Protein AF-A0A6A4XRD6-F1 (afdb_monomer_lite)

pLDDT: mean 90.05, std 11.55, range [41.75, 98.69]

Foldseek 3Di:
DKDWDQDANFIAIEAEDAFDADAPVLVRLLVSQVCQQPPDWDADDPPPPPDDPDDDNVPRTDGQVNGQKYKYWYQSRWFFDADPVRHLVNLVVCLVVQVVVVRCVRTSVNVCVVVVSHDPQKDFDDASEGQFAACDAPDLHHPPDPVDDHGRRHNRTGMIMHHDPPFKDKDDWYWPSVDRRHRGTDIDTDMDGHHDHDDVVVVVVVVVVVVVVVVVVLVLAQWDKDKPPLLEAEAEEDEAQDKDKDKMKIFTQGQAKWKKFWDPDVPDPDQKDPQKDKPPRIDIHHHGGMDIIMIMGHQYLVNLLCVVVVNDFQWIWIWMDTVSHDIDIRIYHYDYDDFLFNEAFVVQQLCPAAQNDPDDRPPDDDRGHLGGPLLVLLLVCCVVPNLLAACALNDPDQPCVRQQRVCRRHVNDRDDDDSNNSSVNSLNRQLSHSAFLQHPVQDDLPDDLVSSLVPGDSSSNSSVVVVLVSVLSSCVNCVRHVDDQLNVLLSCLQSSHSHDSPDDDDSSSVVSSVSSSCCSPVVDD

Secondary structure (DSSP, 8-state):
-EEEEEETTEEEEEEEEE---STT-HHHHHHHHHHHHHH-EEE--TTS--------TTTTEEEGGG-SEEEEEEE----BPPBTTB-HHHHHHHHHTT-HHHHHHTBHHHHHHHTTSS-TT-EE----S---B-B-TTSSSB---TTS-----B--EEEEEEE-TTTEEEEEEEE-TT--SSSB--EEEEEEE------HHHHHHHHHHHHHHHHHHHHHTS--EEEGGGGEEEEEEEPBT--EEEEEEEEE-SSSPEEEEEEPPTT-SSSS-TTEEEE-SEEEE-TT-EEEEEEEE-B-HHHHHHHHTTS--SEEEEEEEETTS-EEEEEEEEEEPP-STT--HHHHHH--S-TT-SS-----TT---SS-HHHHHHHHHHHHHTTT-TTTTT----TTHHHHHHHHHH-PPPPS--HHHHHHHHHHHHHH-SS-SS-GGG--TT--HHHHHHTS-HHHHHHHHHHHHHHHHHHHTHHHH---HHHHHHHHHHHTTT--TTSPPPHHHHHHHHHHHHHHHH---

InterPro domains:
  IPR000198 Rho GTPase-activating protein domain [PF00620] (372-499)
  IPR000198 Rho GTPase-activating protein domain [PS50238] (356-523)
  IPR000198 Rho GTPase-activating protein domain [SM00324] (369-520)
  IPR000300 Inositol polyphosphate-related phosphatase [PF22669] (1-189)
  IPR000300 Inositol polyphosphate-related phosphatase [SM00128] (1-200)
  IPR008936 Rho GTPase activation protein [G3DSA:1.10.555.10] (371-522)
  IPR008936 Rho GTPase activation protein [SSF48350] (338-519)
  IPR013783 Immunoglobulin-like fold [G3DSA:2.60.40.10] (224-349)
  IPR036691 Endonuclease/exonuclease/phosphatase superfamily [G3DSA:3.60.10.10] (1-223)
  IPR036691 Endonuclease/exonuclease/phosphatase superfamily [SSF56219] (1-220)
  IPR046985 Inositol 5-phosphatase [PTHR11200] (1-474)
  IPR048869 OCRL-1/2, ASH domain [PF21310] (230-336)

Structure (mmCIF, N/CA/C/O backbone):
data_AF-A0A6A4XRD6-F1
#
_entry.id   AF-A0A6A4XRD6-F1
#
loop_
_atom_site.group_PDB
_atom_site.id
_atom_site.type_symbol
_atom_site.label_atom_id
_atom_site.label_alt_id
_atom_site.label_comp_id
_atom_site.label_asym_id
_atom_site.label_entity_id
_atom_site.label_seq_id
_atom_site.pdbx_PDB_ins_code
_atom_site.Cartn_x
_atom_site.Cartn_y
_atom_site.Cartn_z
_atom_site.occupancy
_atom_site.B_iso_or_equiv
_atom_site.auth_seq_id
_atom_site.auth_comp_id
_atom_site.auth_asym_id
_atom_site.auth_atom_id
_atom_site.pdbx_PDB_model_num
ATOM 1 N N . VAL A 1 1 ? -39.605 11.731 46.257 1.00 94.19 1 VAL A N 1
ATOM 2 C CA . VAL A 1 1 ? -38.267 12.252 45.882 1.00 94.19 1 VAL A CA 1
ATOM 3 C C . VAL A 1 1 ? -37.380 11.069 45.558 1.00 94.19 1 VAL A C 1
ATOM 5 O O . VAL A 1 1 ? -37.486 10.071 46.256 1.00 94.19 1 VAL A O 1
ATOM 8 N N . ALA A 1 2 ? -36.531 11.150 44.538 1.00 96.19 2 ALA A N 1
ATOM 9 C CA . ALA A 1 2 ? -35.533 10.118 44.290 1.00 96.19 2 ALA A CA 1
ATOM 10 C C . ALA A 1 2 ? -34.164 10.744 44.029 1.00 96.19 2 ALA A C 1
ATOM 12 O O . ALA A 1 2 ? -34.080 11.844 43.486 1.00 96.19 2 ALA A O 1
ATOM 13 N N . ILE A 1 3 ? -33.113 10.042 44.434 1.00 95.88 3 ILE A N 1
ATOM 14 C CA . ILE A 1 3 ? -31.717 10.411 44.206 1.00 95.88 3 ILE A CA 1
ATOM 15 C C . ILE A 1 3 ? -31.039 9.214 43.562 1.00 95.88 3 ILE A C 1
ATOM 17 O O . ILE A 1 3 ? -31.239 8.079 43.996 1.00 95.88 3 ILE A O 1
ATOM 21 N N . ARG A 1 4 ? -30.206 9.474 42.558 1.00 94.44 4 ARG A N 1
ATOM 22 C CA . ARG A 1 4 ? -29.277 8.479 42.042 1.00 94.44 4 ARG A CA 1
ATOM 23 C C . ARG A 1 4 ? -27.837 8.901 42.262 1.00 94.44 4 ARG A C 1
ATOM 25 O O . ARG A 1 4 ? -27.534 10.087 42.350 1.00 94.44 4 ARG A O 1
ATOM 32 N N . MET A 1 5 ? -26.953 7.920 42.300 1.00 93.62 5 MET A N 1
ATOM 33 C CA . MET A 1 5 ? -25.511 8.124 42.299 1.00 93.62 5 MET A CA 1
ATOM 34 C C . MET A 1 5 ? -24.815 6.951 41.612 1.00 93.62 5 MET A C 1
ATOM 36 O O . MET A 1 5 ? -25.434 5.925 41.326 1.00 93.62 5 MET A O 1
ATOM 40 N N . LYS A 1 6 ? -23.527 7.108 41.327 1.00 92.06 6 LYS A N 1
ATOM 41 C CA . LYS A 1 6 ? -22.642 6.016 40.923 1.00 92.06 6 LYS A CA 1
ATOM 42 C C . LYS A 1 6 ? -21.622 5.826 42.044 1.00 92.06 6 LYS A C 1
ATOM 44 O O . LYS A 1 6 ? -20.980 6.793 42.447 1.00 92.06 6 LYS A O 1
ATOM 49 N N . LEU A 1 7 ? -21.523 4.618 42.592 1.00 92.81 7 LEU A N 1
ATOM 50 C CA . LEU A 1 7 ? -20.492 4.260 43.564 1.00 92.81 7 LEU A CA 1
ATOM 51 C C . LEU A 1 7 ? -19.541 3.274 42.890 1.00 92.81 7 LEU A C 1
ATOM 53 O O . LEU A 1 7 ? -19.945 2.155 42.579 1.00 92.81 7 LEU A O 1
ATOM 57 N N . TYR A 1 8 ? -18.302 3.705 42.642 1.00 92.06 8 TYR A N 1
ATOM 58 C CA . TYR A 1 8 ? -17.387 3.034 41.712 1.00 92.06 8 TYR A CA 1
ATOM 59 C C . TYR A 1 8 ? -18.066 2.797 40.359 1.00 92.06 8 TYR A C 1
ATOM 61 O O . TYR A 1 8 ? -18.522 3.766 39.760 1.00 92.06 8 TYR A O 1
ATOM 69 N N . ASP A 1 9 ? -18.184 1.552 39.896 1.00 90.44 9 ASP A N 1
ATOM 70 C CA . ASP A 1 9 ? -18.875 1.198 38.656 1.00 90.44 9 ASP A CA 1
ATOM 71 C C . ASP A 1 9 ? -20.255 0.560 38.887 1.00 90.44 9 ASP A C 1
ATOM 73 O O . ASP A 1 9 ? -20.729 -0.253 38.101 1.00 90.44 9 ASP A O 1
ATOM 77 N N . SER A 1 10 ? -20.913 0.924 39.994 1.00 94.38 10 SER A N 1
ATOM 78 C CA . SER A 1 10 ? -22.262 0.455 40.329 1.00 94.38 10 SER A CA 1
ATOM 79 C C . SER A 1 10 ? -23.249 1.620 40.513 1.00 94.38 10 SER A C 1
ATOM 81 O O . SER A 1 10 ? -23.106 2.405 41.460 1.00 94.38 10 SER A O 1
ATOM 83 N N . PRO A 1 11 ? -24.265 1.771 39.641 1.00 94.88 11 PRO A N 1
ATOM 84 C CA . PRO A 1 11 ? -25.332 2.755 39.808 1.00 94.88 11 PRO A CA 1
ATOM 85 C C . PRO A 1 11 ? -26.311 2.377 40.933 1.00 94.88 11 PRO A C 1
ATOM 87 O O . PRO A 1 11 ? -26.829 1.263 40.993 1.00 94.88 11 PRO A O 1
ATOM 90 N N . ILE A 1 12 ? -26.610 3.345 41.805 1.00 96.81 12 ILE A N 1
ATOM 91 C CA . ILE A 1 12 ? -27.506 3.193 42.961 1.00 96.81 12 ILE A CA 1
ATOM 92 C C . ILE A 1 12 ? -28.618 4.243 42.890 1.00 96.81 12 ILE A C 1
ATOM 94 O O . ILE A 1 12 ? -28.341 5.421 42.659 1.00 96.81 12 ILE A O 1
ATOM 98 N N . CYS A 1 13 ? -29.862 3.830 43.134 1.00 97.69 13 CYS A N 1
ATOM 99 C CA . CYS A 1 13 ? -31.033 4.694 43.227 1.00 97.69 13 CYS A CA 1
ATOM 100 C C . CYS A 1 13 ? -31.725 4.549 44.589 1.00 97.69 13 CYS A C 1
ATOM 102 O O . CYS A 1 13 ? -32.021 3.445 45.043 1.00 97.69 13 CYS A O 1
ATOM 104 N N . PHE A 1 14 ? -32.027 5.682 45.217 1.00 98.25 14 PHE A N 1
ATOM 105 C CA . PHE A 1 14 ? -32.840 5.784 46.421 1.00 98.25 14 PHE A CA 1
ATOM 106 C C . PHE A 1 14 ? -34.139 6.511 46.088 1.00 98.25 14 PHE A C 1
ATOM 108 O O . PHE A 1 14 ? -34.114 7.657 45.643 1.00 98.25 14 PHE A O 1
ATOM 115 N N . VAL A 1 15 ? -35.278 5.874 46.342 1.00 98.31 15 VAL A N 1
ATOM 116 C CA . VAL A 1 15 ? -36.615 6.442 46.161 1.00 98.31 15 VAL A CA 1
ATOM 117 C C . VAL A 1 15 ? -37.249 6.614 47.535 1.00 98.31 15 VAL A C 1
ATOM 119 O O . VAL A 1 15 ? -37.499 5.639 48.231 1.00 98.31 15 VAL A O 1
ATOM 122 N N . CYS A 1 16 ? -37.516 7.856 47.930 1.00 98.06 16 CYS A N 1
ATOM 123 C CA . CYS A 1 16 ? -38.275 8.195 49.129 1.00 98.06 16 CYS A CA 1
ATOM 124 C C . CYS A 1 16 ? -39.694 8.629 48.734 1.00 98.06 16 CYS A C 1
ATOM 126 O O . CYS A 1 16 ? -39.874 9.667 48.081 1.00 98.06 16 CYS A O 1
ATOM 128 N N . ALA A 1 17 ? -40.699 7.835 49.098 1.00 97.75 17 ALA A N 1
ATOM 129 C CA . ALA A 1 17 ? -42.093 8.042 48.721 1.00 97.75 17 ALA A CA 1
ATOM 130 C C . ALA A 1 17 ? -42.986 8.302 49.941 1.00 97.75 17 ALA A C 1
ATOM 132 O O . ALA A 1 17 ? -42.818 7.695 50.993 1.00 97.75 17 ALA A O 1
ATOM 133 N N . HIS A 1 18 ? -43.964 9.187 49.761 1.00 98.12 18 HIS A N 1
ATOM 134 C CA . HIS A 1 18 ? -45.085 9.372 50.675 1.00 98.12 18 HIS A CA 1
ATOM 135 C C . HIS A 1 18 ? -46.354 9.125 49.855 1.00 98.12 18 HIS A C 1
ATOM 137 O O . HIS A 1 18 ? -46.715 9.962 49.028 1.00 98.12 18 HIS A O 1
ATOM 143 N N . LEU A 1 19 ? -46.965 7.948 50.012 1.00 98.00 19 LEU A N 1
ATOM 144 C CA . LEU A 1 19 ? -48.101 7.512 49.187 1.00 98.00 19 LEU A CA 1
ATOM 145 C C . LEU A 1 19 ? -49.447 7.932 49.797 1.00 98.00 19 LEU A C 1
ATOM 147 O O . LEU A 1 19 ? -49.526 8.281 50.978 1.00 98.00 19 LEU A O 1
ATOM 151 N N . ALA A 1 20 ? -50.517 7.862 49.001 1.00 96.62 20 ALA A N 1
ATOM 152 C CA . ALA A 1 20 ? -51.856 8.270 49.404 1.00 96.62 20 ALA A CA 1
ATOM 153 C C . ALA A 1 20 ? -52.319 7.688 50.756 1.00 96.62 20 ALA A C 1
ATOM 155 O O . ALA A 1 20 ? -52.328 6.475 50.998 1.00 96.62 20 ALA A O 1
ATOM 156 N N . ALA A 1 21 ? -52.795 8.579 51.627 1.00 90.12 21 ALA A N 1
ATOM 157 C CA . ALA A 1 21 ? -53.316 8.235 52.943 1.00 90.12 21 ALA A CA 1
ATOM 158 C C . ALA A 1 21 ? -54.729 7.612 52.887 1.00 90.12 21 ALA A C 1
ATOM 160 O O . ALA A 1 21 ? -55.375 7.545 51.841 1.00 90.12 21 ALA A O 1
ATOM 161 N N . HIS A 1 22 ? -55.230 7.228 54.068 1.00 88.12 22 HIS A N 1
ATOM 162 C CA . HIS A 1 22 ? -56.524 6.581 54.345 1.00 88.12 22 HIS A CA 1
ATOM 163 C C . HIS A 1 22 ? -56.579 5.076 54.047 1.00 88.12 22 HIS A C 1
ATOM 165 O O . HIS A 1 22 ? -56.197 4.608 52.977 1.00 88.12 22 HIS A O 1
ATOM 171 N N . THR A 1 23 ? -57.135 4.317 54.998 1.00 87.06 23 THR A N 1
ATOM 172 C CA . THR A 1 23 ? -57.187 2.846 54.984 1.00 87.06 23 THR A CA 1
ATOM 173 C C . THR A 1 23 ? -57.794 2.283 53.700 1.00 87.06 23 THR A C 1
ATOM 175 O O . THR A 1 23 ? -57.219 1.373 53.114 1.00 87.06 23 THR A O 1
ATOM 178 N N . HIS A 1 24 ? -58.885 2.869 53.200 1.00 91.31 24 HIS A N 1
ATOM 179 C CA . HIS A 1 24 ? -59.586 2.371 52.009 1.00 91.31 24 HIS A CA 1
ATOM 180 C C . HIS A 1 24 ? -58.925 2.746 50.671 1.00 91.31 24 HIS A C 1
ATOM 182 O O . HIS A 1 24 ? -59.312 2.209 49.639 1.00 91.31 24 HIS A O 1
ATOM 188 N N . ASN A 1 25 ? -57.925 3.636 50.654 1.00 95.12 25 ASN A N 1
ATOM 189 C CA . ASN A 1 25 ? -57.326 4.136 49.413 1.00 95.12 25 ASN A CA 1
ATOM 190 C C . ASN A 1 25 ? -56.135 3.288 48.920 1.00 95.12 25 ASN A C 1
ATOM 192 O O . ASN A 1 25 ? -55.068 3.813 48.605 1.00 95.12 25 ASN A O 1
ATOM 196 N N . VAL A 1 26 ? -56.304 1.962 48.880 1.00 96.50 26 VAL A N 1
ATOM 197 C CA . VAL A 1 26 ? -55.263 1.038 48.384 1.00 96.50 26 VAL A CA 1
ATOM 198 C C . VAL A 1 26 ? -54.971 1.305 46.908 1.00 96.50 26 VAL A C 1
ATOM 200 O O . VAL A 1 26 ? -53.815 1.433 46.522 1.00 96.50 26 VAL A O 1
ATOM 203 N N . ALA A 1 27 ? -56.019 1.493 46.100 1.00 96.88 27 ALA A N 1
ATOM 204 C CA . ALA A 1 27 ? -55.881 1.799 44.679 1.00 96.88 27 ALA A CA 1
ATOM 205 C C . ALA A 1 27 ? -55.077 3.088 44.428 1.00 96.88 27 ALA A C 1
ATOM 207 O O . ALA A 1 27 ? -54.249 3.115 43.521 1.00 96.88 27 ALA A O 1
ATOM 208 N N . GLY A 1 28 ? -55.266 4.127 45.253 1.00 97.50 28 GLY A N 1
ATOM 209 C CA . GLY A 1 28 ? -54.471 5.354 45.183 1.00 97.50 28 GLY A CA 1
ATOM 210 C C . GLY A 1 28 ? -52.990 5.115 45.472 1.00 97.50 28 GLY A C 1
ATOM 211 O O . GLY A 1 28 ? -52.152 5.590 44.718 1.00 97.50 28 GLY A O 1
ATOM 212 N N . ARG A 1 29 ? -52.652 4.308 46.489 1.00 98.38 29 ARG A N 1
ATOM 213 C CA . ARG A 1 29 ? -51.251 3.947 46.784 1.00 98.38 29 ARG A CA 1
ATOM 214 C C . ARG A 1 29 ? -50.603 3.140 45.662 1.00 98.38 29 ARG A C 1
ATOM 216 O O . ARG A 1 29 ? -49.462 3.419 45.297 1.00 98.38 29 ARG A O 1
ATOM 223 N N . ASN A 1 30 ? -51.331 2.183 45.088 1.00 98.25 30 ASN A N 1
ATOM 224 C CA . ASN A 1 30 ? -50.854 1.408 43.943 1.00 98.25 30 ASN A CA 1
ATOM 225 C C . ASN A 1 30 ? -50.619 2.318 42.723 1.00 98.25 30 ASN A C 1
ATOM 227 O O . ASN A 1 30 ? -49.603 2.191 42.038 1.00 98.25 30 ASN A O 1
ATOM 231 N N . ALA A 1 31 ? -51.528 3.269 42.476 1.00 97.88 31 ALA A N 1
ATOM 232 C CA . ALA A 1 31 ? -51.398 4.250 41.403 1.00 97.88 31 ALA A CA 1
ATOM 233 C C . ALA A 1 31 ? -50.233 5.224 41.638 1.00 97.88 31 ALA A C 1
ATOM 235 O O . ALA A 1 31 ? -49.499 5.526 40.699 1.00 97.88 31 ALA A O 1
ATOM 236 N N . ASP A 1 32 ? -50.019 5.689 42.871 1.00 98.19 32 ASP A N 1
ATOM 237 C CA . ASP A 1 32 ? -48.870 6.525 43.233 1.00 98.19 32 ASP A CA 1
ATOM 238 C C . ASP A 1 32 ? -47.553 5.775 43.009 1.00 98.19 32 ASP A C 1
ATOM 240 O O . ASP A 1 32 ? -46.643 6.319 42.385 1.00 98.19 32 ASP A O 1
ATOM 244 N N . PHE A 1 33 ? -47.462 4.511 43.441 1.00 97.88 33 PHE A N 1
ATOM 245 C CA . PHE A 1 33 ? -46.309 3.649 43.161 1.00 97.88 33 PHE A CA 1
ATOM 246 C C . PHE A 1 33 ? -46.035 3.549 41.653 1.00 97.88 33 PHE A C 1
ATOM 248 O O . PHE A 1 33 ? -44.916 3.825 41.216 1.00 97.88 33 PHE A O 1
ATOM 255 N N . ALA A 1 34 ? -47.055 3.227 40.852 1.00 96.69 34 ALA A N 1
ATOM 256 C CA . ALA A 1 34 ? -46.923 3.119 39.400 1.00 96.69 34 ALA A CA 1
ATOM 257 C C . ALA A 1 34 ? -46.515 4.454 38.750 1.00 96.69 34 ALA A C 1
ATOM 259 O O . ALA A 1 34 ? -45.662 4.479 37.862 1.00 96.69 34 ALA A O 1
ATOM 260 N N . ASN A 1 35 ? -47.073 5.577 39.211 1.00 96.81 35 ASN A N 1
ATOM 261 C CA . ASN A 1 35 ? -46.713 6.913 38.738 1.00 96.81 35 ASN A CA 1
ATOM 262 C C . ASN A 1 35 ? -45.257 7.260 39.061 1.00 96.81 35 ASN A C 1
ATOM 264 O O . ASN A 1 35 ? -44.555 7.771 38.196 1.00 96.81 35 ASN A O 1
ATOM 268 N N . ILE A 1 36 ? -44.791 6.987 40.283 1.00 97.06 36 ILE A N 1
ATOM 269 C CA . ILE A 1 36 ? -43.398 7.241 40.673 1.00 97.06 36 ILE A CA 1
ATOM 270 C C . ILE A 1 36 ? -42.458 6.389 39.818 1.00 97.06 36 ILE A C 1
ATOM 272 O O . ILE A 1 36 ? -41.478 6.907 39.288 1.00 97.06 36 ILE A O 1
ATOM 276 N N . LEU A 1 37 ? -42.783 5.106 39.645 1.00 94.06 37 LEU A N 1
ATOM 277 C CA . LEU A 1 37 ? -41.966 4.172 38.878 1.00 94.06 37 LEU A CA 1
ATOM 278 C C . LEU A 1 37 ? -41.820 4.583 37.404 1.00 94.06 37 LEU A C 1
ATOM 280 O O . LEU A 1 37 ? -40.750 4.414 36.829 1.00 94.06 37 LEU A O 1
ATOM 284 N N . THR A 1 38 ? -42.884 5.130 36.810 1.00 92.06 38 THR A N 1
ATOM 285 C CA . THR A 1 38 ? -42.937 5.482 35.380 1.00 92.06 38 THR A CA 1
ATOM 286 C C . THR A 1 38 ? -42.507 6.912 35.067 1.00 92.06 38 THR A C 1
ATOM 288 O O . THR A 1 38 ? -42.050 7.160 33.957 1.00 92.06 38 THR A O 1
ATOM 291 N N . LYS A 1 39 ? -42.670 7.859 36.000 1.00 93.62 39 LYS A N 1
ATOM 292 C CA . LYS A 1 39 ? -42.454 9.295 35.737 1.00 93.62 39 LYS A CA 1
ATOM 293 C C . LYS A 1 39 ? -41.161 9.856 36.315 1.00 93.62 39 LYS A C 1
ATOM 295 O O . LYS A 1 39 ? -40.804 10.979 35.972 1.00 93.62 39 LYS A O 1
ATOM 300 N N . ILE A 1 40 ? -40.491 9.147 37.227 1.00 93.75 40 ILE A N 1
ATOM 301 C CA . ILE A 1 40 ? -39.182 9.599 37.705 1.00 93.75 40 ILE A CA 1
ATOM 302 C C . ILE A 1 40 ? -38.137 9.345 36.620 1.00 93.75 40 ILE A C 1
ATOM 304 O O . ILE A 1 40 ? -37.820 8.203 36.290 1.00 93.75 40 ILE A O 1
ATOM 308 N N . GLU A 1 41 ? -37.575 10.447 36.139 1.00 92.88 41 GLU A N 1
ATOM 309 C CA . GLU A 1 41 ? -36.457 10.503 35.208 1.00 92.88 41 GLU A CA 1
ATOM 310 C C . GLU A 1 41 ? -35.255 11.169 35.886 1.00 92.88 41 GLU A C 1
ATOM 312 O O . GLU A 1 41 ? -35.392 12.164 36.603 1.00 92.88 41 GLU A O 1
ATOM 317 N N . PHE A 1 42 ? -34.066 10.648 35.611 1.00 90.56 42 PHE A N 1
ATOM 318 C CA . PHE A 1 42 ? -32.787 11.254 35.940 1.00 90.56 42 PHE A CA 1
ATOM 319 C C . PHE A 1 42 ? -32.116 11.654 34.630 1.00 90.56 42 PHE A C 1
ATOM 321 O O . PHE A 1 42 ? -31.882 10.808 33.769 1.00 90.56 42 PHE A O 1
ATOM 328 N N . ARG A 1 43 ? -31.821 12.944 34.474 1.00 84.44 43 ARG A N 1
ATOM 329 C CA . ARG A 1 43 ? -31.116 13.475 33.304 1.00 84.44 43 ARG A CA 1
ATOM 330 C C . ARG A 1 43 ? -29.686 13.781 33.704 1.00 84.44 43 ARG A C 1
ATOM 332 O O . ARG A 1 43 ? -29.472 14.538 34.652 1.00 84.44 43 ARG A O 1
ATOM 339 N N . GLU A 1 44 ? -28.728 13.176 33.016 1.00 68.25 44 GLU A N 1
ATOM 340 C CA . GLU A 1 44 ? -27.322 13.530 33.190 1.00 68.25 44 GLU A CA 1
ATOM 341 C C . GLU A 1 44 ? -27.042 14.885 32.525 1.00 68.25 44 GLU A C 1
ATOM 343 O O . GLU A 1 44 ? -27.577 15.211 31.464 1.00 68.25 44 GLU A O 1
ATOM 348 N N . SER A 1 45 ? -26.242 15.719 33.191 1.00 56.97 45 SER A N 1
ATOM 349 C CA . SER A 1 45 ? -25.764 16.974 32.616 1.00 56.97 45 SER A CA 1
ATOM 350 C C . SER A 1 45 ? -24.610 16.650 31.672 1.00 56.97 45 SER A C 1
ATOM 352 O O . SER A 1 45 ? -23.607 16.105 32.116 1.00 56.97 45 SER A O 1
ATOM 354 N N . LEU A 1 46 ? -24.734 17.029 30.398 1.00 53.56 46 LEU A N 1
ATOM 355 C CA . LEU A 1 46 ? -23.782 16.799 29.293 1.00 53.56 46 LEU A CA 1
ATOM 356 C C . LEU A 1 46 ? -22.389 17.455 29.468 1.00 53.56 46 LEU A C 1
ATOM 358 O O . LEU A 1 46 ? -21.687 17.684 28.489 1.00 53.56 46 LEU A O 1
ATOM 362 N N . LEU A 1 47 ? -22.000 17.848 30.682 1.00 49.81 47 LEU A N 1
ATOM 363 C CA . LEU A 1 47 ? -20.808 18.664 30.926 1.00 49.81 47 LEU A CA 1
ATOM 364 C C . LEU A 1 47 ? -19.557 17.852 31.293 1.00 49.81 47 LEU A C 1
ATOM 366 O O . LEU A 1 47 ? -18.471 18.423 31.239 1.00 49.81 47 LEU A O 1
ATOM 370 N N . ASP A 1 48 ? -19.681 16.555 31.600 1.00 46.88 48 ASP A N 1
ATOM 371 C CA . ASP A 1 48 ? -18.552 15.757 32.107 1.00 46.88 48 ASP A CA 1
ATOM 372 C C . ASP A 1 48 ? -17.902 14.811 31.070 1.00 46.88 48 ASP A C 1
ATOM 374 O O . ASP A 1 48 ? -16.778 14.373 31.297 1.00 46.88 48 ASP A O 1
ATOM 378 N N . ASP A 1 49 ? -18.512 14.579 29.897 1.00 46.22 49 ASP A N 1
ATOM 379 C CA . ASP A 1 49 ? -17.958 13.706 28.843 1.00 46.22 49 ASP A CA 1
ATOM 380 C C . ASP A 1 49 ? -17.779 14.454 27.509 1.00 46.22 49 ASP A C 1
ATOM 382 O O . ASP A 1 49 ? -18.591 14.383 26.589 1.00 46.22 49 ASP A O 1
ATOM 386 N N . VAL A 1 50 ? -16.671 15.186 27.374 1.00 43.00 50 VAL A N 1
ATOM 387 C CA . VAL A 1 50 ? -16.350 15.996 26.177 1.00 43.00 50 VAL A CA 1
ATOM 388 C C . VAL A 1 50 ? -15.805 15.148 25.008 1.00 43.00 50 VAL A C 1
ATOM 390 O O . VAL A 1 50 ? -15.185 15.692 24.102 1.00 43.00 50 VAL A O 1
ATOM 393 N N . ASN A 1 51 ? -15.961 13.818 24.989 1.00 46.22 51 ASN A N 1
ATOM 394 C CA . ASN A 1 51 ? -15.232 13.008 23.998 1.00 46.22 51 ASN A CA 1
ATOM 395 C C . ASN A 1 51 ? -15.884 11.690 23.555 1.00 46.22 51 ASN A C 1
ATOM 397 O O . ASN A 1 51 ? -15.196 10.686 23.378 1.00 46.22 51 ASN A O 1
ATOM 401 N N . VAL A 1 52 ? -17.189 11.690 23.276 1.00 44.50 52 VAL A N 1
ATOM 402 C CA . VAL A 1 52 ? -17.796 10.624 22.460 1.00 44.50 52 VAL A CA 1
ATOM 403 C C . VAL A 1 52 ? -18.717 11.260 21.417 1.00 44.50 52 VAL A C 1
ATOM 405 O O . VAL A 1 52 ? -19.569 12.079 21.742 1.00 44.50 52 VAL A O 1
ATOM 408 N N . GLY A 1 53 ? -18.466 10.964 20.138 1.00 47.97 53 GLY A N 1
ATOM 409 C CA . GLY A 1 53 ? -19.166 11.564 19.000 1.00 47.97 53 GLY A CA 1
ATOM 410 C C . GLY A 1 53 ? -20.679 11.322 19.001 1.00 47.97 53 GLY A C 1
ATOM 411 O O . GLY A 1 53 ? -21.149 10.405 19.658 1.00 47.97 53 GLY A O 1
ATOM 412 N N . TYR A 1 54 ? -21.402 12.163 18.243 1.00 41.75 54 TYR A N 1
ATOM 413 C CA . TYR A 1 54 ? -22.842 12.115 17.922 1.00 41.75 54 TYR A CA 1
ATOM 414 C C . TYR A 1 54 ? -23.633 10.987 18.617 1.00 41.75 54 TYR A C 1
ATOM 416 O O . TYR A 1 54 ? -23.842 9.917 18.046 1.00 41.75 54 TYR A O 1
ATOM 424 N N . GLN A 1 55 ? -24.095 11.252 19.838 1.00 48.41 55 GLN A N 1
ATOM 425 C CA . GLN A 1 55 ? -25.117 10.452 20.511 1.00 48.41 55 GLN A CA 1
ATOM 426 C C . GLN A 1 55 ? -26.446 11.213 20.483 1.00 48.41 55 GLN A C 1
ATOM 428 O O . GLN A 1 55 ? -26.479 12.443 20.574 1.00 48.41 55 GLN A O 1
ATOM 433 N N . ASP A 1 56 ? -27.533 10.475 20.267 1.00 48.22 56 ASP A N 1
ATOM 434 C CA . ASP A 1 56 ? -28.891 11.003 20.179 1.00 48.22 56 ASP A CA 1
ATOM 435 C C . ASP A 1 56 ? -29.290 11.624 21.536 1.00 48.22 56 ASP A C 1
ATOM 437 O O . ASP A 1 56 ? -29.187 10.950 22.562 1.00 48.22 56 ASP A O 1
ATOM 441 N N . PRO A 1 57 ? -29.747 12.887 21.608 1.00 50.03 57 PRO A N 1
ATOM 442 C CA . PRO A 1 57 ? -30.110 13.541 22.869 1.00 50.03 57 PRO A CA 1
ATOM 443 C C . PRO A 1 57 ? -31.203 12.830 23.696 1.00 50.03 57 PRO A C 1
ATOM 445 O O . PRO A 1 57 ? -31.433 13.218 24.843 1.00 50.03 57 PRO A O 1
ATOM 448 N N . THR A 1 58 ? -31.876 11.803 23.164 1.00 51.66 58 THR A N 1
ATOM 449 C CA . THR A 1 58 ? -32.816 10.957 23.921 1.00 51.66 58 THR A CA 1
ATOM 450 C C . THR A 1 58 ? -32.162 9.833 24.737 1.00 51.66 58 THR A C 1
ATOM 452 O O . THR A 1 58 ? -32.833 9.279 25.605 1.00 51.66 58 THR A O 1
ATOM 455 N N . ASP A 1 59 ? -30.880 9.514 24.522 1.00 55.09 59 ASP A N 1
ATOM 456 C CA . ASP A 1 59 ? -30.197 8.367 25.160 1.00 55.09 59 ASP A CA 1
ATOM 457 C C . ASP A 1 59 ? -29.781 8.603 26.629 1.00 55.09 59 ASP A C 1
ATOM 459 O O . ASP A 1 59 ? -29.356 7.680 27.321 1.00 55.09 59 ASP A O 1
ATOM 463 N N . HIS A 1 60 ? -29.939 9.823 27.151 1.00 63.50 60 HIS A N 1
ATOM 464 C CA . HIS A 1 60 ? -29.449 10.206 28.487 1.00 63.50 60 HIS A CA 1
ATOM 465 C C . HIS A 1 60 ? -30.541 10.303 29.568 1.00 63.50 60 HIS A C 1
ATOM 467 O O . HIS A 1 60 ? -30.317 10.882 30.637 1.00 63.50 60 HIS A O 1
ATOM 473 N N . VAL A 1 61 ? -31.743 9.775 29.304 1.00 81.75 61 VAL A N 1
ATOM 474 C CA . VAL A 1 61 ? -32.829 9.719 30.294 1.00 81.75 61 VAL A CA 1
ATOM 475 C C . VAL A 1 61 ? -32.799 8.370 31.008 1.00 81.75 61 VAL A C 1
ATOM 477 O O . VAL A 1 61 ? -33.249 7.354 30.484 1.00 81.75 61 VAL A O 1
ATOM 480 N N . LEU A 1 62 ? -32.295 8.365 32.239 1.00 88.69 62 LEU A N 1
ATOM 481 C CA . LEU A 1 62 ? -32.292 7.182 33.095 1.00 88.69 62 LEU A CA 1
ATOM 482 C C . LEU A 1 62 ? -33.574 7.134 33.929 1.00 88.69 62 LEU A C 1
ATOM 484 O O . LEU A 1 62 ? -34.006 8.134 34.497 1.00 88.69 62 LEU A O 1
ATOM 488 N N . THR A 1 63 ? -34.160 5.954 34.071 1.00 93.06 63 THR A N 1
ATOM 489 C CA . THR A 1 63 ? -35.296 5.693 34.966 1.00 93.06 63 THR A CA 1
ATOM 490 C C . THR A 1 63 ? -34.830 4.952 36.219 1.00 93.06 63 THR 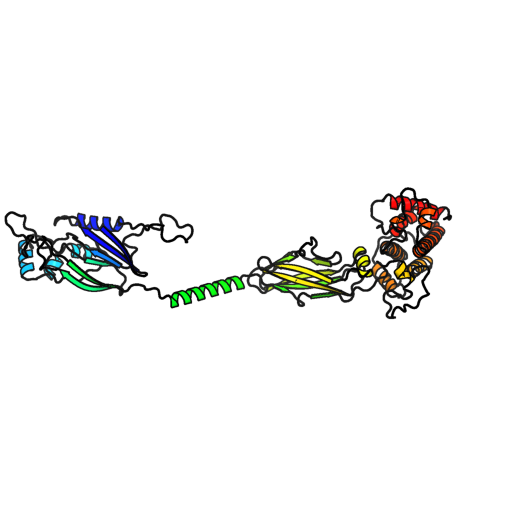A C 1
ATOM 492 O O . THR A 1 63 ? -33.674 4.531 36.334 1.00 93.06 63 THR A O 1
ATOM 495 N N . ILE A 1 64 ? -35.736 4.729 37.173 1.00 95.00 64 ILE A N 1
ATOM 496 C CA . ILE A 1 64 ? -35.449 3.933 38.379 1.00 95.00 64 ILE A CA 1
ATOM 497 C C . ILE A 1 64 ? -34.915 2.535 38.014 1.00 95.00 64 ILE A C 1
ATOM 499 O O . ILE A 1 64 ? -34.014 2.036 38.683 1.00 95.00 64 ILE A O 1
ATOM 503 N N . HIS A 1 65 ? -35.401 1.927 36.927 1.00 93.38 65 HIS A N 1
ATOM 504 C CA . HIS A 1 65 ? -35.017 0.573 36.515 1.00 93.38 65 HIS A CA 1
ATOM 505 C C . HIS A 1 65 ? -33.595 0.442 35.958 1.00 93.38 65 HIS A C 1
ATOM 507 O O . HIS A 1 65 ? -33.099 -0.677 35.868 1.00 93.38 65 HIS A O 1
ATOM 513 N N . ASN A 1 66 ? -32.926 1.547 35.620 1.00 92.94 66 ASN A N 1
ATOM 514 C CA . ASN A 1 66 ? -31.573 1.538 35.055 1.00 92.94 66 ASN A CA 1
ATOM 515 C C . ASN A 1 66 ? -30.454 1.437 36.113 1.00 92.94 66 ASN A C 1
ATOM 517 O O . ASN A 1 66 ? -29.305 1.744 35.814 1.00 92.94 66 ASN A O 1
ATOM 521 N N . HIS A 1 67 ? -30.775 1.055 37.352 1.00 95.19 67 HIS A N 1
ATOM 522 C CA . HIS A 1 67 ? -29.819 1.000 38.460 1.00 95.19 67 HIS A CA 1
ATOM 523 C C . HIS A 1 67 ? -29.648 -0.430 38.976 1.00 95.19 67 HIS A C 1
ATOM 525 O O . HIS A 1 67 ? -30.627 -1.166 39.103 1.00 95.19 67 HIS A O 1
ATOM 531 N N . ASP A 1 68 ? -28.414 -0.785 39.340 1.00 95.50 68 ASP A N 1
ATOM 532 C CA . ASP A 1 68 ? -28.061 -2.097 39.898 1.00 95.50 68 ASP A CA 1
ATOM 533 C C . ASP A 1 68 ? -28.674 -2.303 41.283 1.00 95.50 68 ASP A C 1
ATOM 535 O O . ASP A 1 68 ? -29.067 -3.414 41.642 1.00 95.50 68 ASP A O 1
ATOM 539 N N . PHE A 1 69 ? -28.751 -1.218 42.059 1.00 97.88 69 PHE A N 1
ATOM 540 C CA . PHE A 1 69 ? -29.311 -1.196 43.403 1.00 97.88 69 PHE A CA 1
ATOM 541 C C . PHE A 1 69 ? -30.407 -0.143 43.490 1.00 97.88 69 PHE A C 1
ATOM 543 O O . PHE A 1 69 ? -30.145 1.050 43.335 1.00 97.88 69 PHE A O 1
ATOM 550 N N . ILE A 1 70 ? -31.628 -0.575 43.787 1.00 98.31 70 ILE A N 1
ATOM 551 C CA . ILE A 1 70 ? -32.774 0.308 43.992 1.00 98.31 70 ILE A CA 1
ATOM 552 C C . ILE A 1 70 ? -33.256 0.122 45.425 1.00 98.31 70 ILE A C 1
ATOM 554 O O . ILE A 1 70 ? -33.702 -0.964 45.784 1.00 98.31 70 ILE A O 1
ATOM 558 N N . PHE A 1 71 ? -33.210 1.175 46.232 1.00 98.44 71 PHE A N 1
ATOM 559 C CA . PHE A 1 71 ? -33.767 1.205 47.582 1.00 98.44 71 PHE A CA 1
ATOM 560 C C . PHE A 1 71 ? -35.002 2.096 47.592 1.00 98.44 71 PHE A C 1
ATOM 562 O O . PHE A 1 71 ? -34.913 3.284 47.290 1.00 98.44 71 PHE A O 1
ATOM 569 N N . TRP A 1 72 ? -36.153 1.538 47.945 1.00 98.56 72 TRP A N 1
ATOM 570 C CA . TRP A 1 72 ? -37.413 2.263 48.022 1.00 98.56 72 TRP A CA 1
ATOM 571 C C . TRP A 1 72 ? -37.887 2.332 49.465 1.00 98.56 72 TRP A C 1
ATOM 573 O O . TRP A 1 72 ? -38.132 1.308 50.095 1.00 98.56 72 TRP A O 1
ATOM 583 N N . LEU A 1 73 ? -38.034 3.540 49.991 1.00 98.38 73 LEU A N 1
ATOM 584 C CA . LEU A 1 73 ? -38.372 3.780 51.384 1.00 98.38 73 LEU A CA 1
ATOM 585 C C . LEU A 1 73 ? -39.391 4.908 51.560 1.00 98.38 73 LEU A C 1
ATOM 587 O O . LEU A 1 73 ? -39.647 5.681 50.638 1.00 98.38 73 LEU A O 1
ATOM 591 N N . GLY A 1 74 ? -39.948 5.013 52.762 1.00 98.00 74 GLY A N 1
ATOM 592 C CA . GLY A 1 74 ? -40.777 6.138 53.193 1.00 98.00 74 GLY A CA 1
ATOM 593 C C . GLY A 1 74 ? -42.111 5.704 53.790 1.00 98.00 74 GLY A C 1
ATOM 594 O O . GLY A 1 74 ? -42.304 4.528 54.105 1.00 98.00 74 GLY A O 1
ATOM 595 N N . ASP A 1 75 ? -43.021 6.666 53.941 1.00 98.38 75 ASP A N 1
ATOM 596 C CA . ASP A 1 75 ? -44.396 6.419 54.373 1.00 98.38 75 ASP A CA 1
ATOM 597 C C . ASP A 1 75 ? -45.218 5.905 53.182 1.00 98.38 75 ASP A C 1
ATOM 599 O O . ASP A 1 75 ? -45.819 6.657 52.405 1.00 98.38 75 ASP A O 1
ATOM 603 N N . LEU A 1 76 ? -45.226 4.584 53.017 1.00 98.38 76 LEU A N 1
ATOM 604 C CA . LEU A 1 76 ? -45.996 3.922 51.971 1.00 98.38 76 LEU A CA 1
ATOM 605 C C . LEU A 1 76 ? -47.488 3.845 52.316 1.00 98.38 76 LEU A C 1
ATOM 607 O O . LEU A 1 76 ? -48.290 3.484 51.458 1.00 98.38 76 LEU A O 1
ATOM 611 N N . ASN A 1 77 ? -47.873 4.201 53.545 1.00 98.06 77 ASN A N 1
ATOM 612 C CA . ASN A 1 77 ? -49.250 4.382 54.000 1.00 98.06 77 ASN A CA 1
ATOM 613 C C . ASN A 1 77 ? -50.197 3.174 53.862 1.00 98.06 77 ASN A C 1
ATOM 615 O O . ASN A 1 77 ? -51.409 3.327 54.053 1.00 98.06 77 ASN A O 1
ATOM 619 N N . TYR A 1 78 ? -49.686 1.976 53.570 1.00 98.12 78 TYR A N 1
ATOM 620 C CA . TYR A 1 78 ? -50.473 0.743 53.611 1.00 98.12 78 TYR A CA 1
ATOM 621 C C . TYR A 1 78 ? -50.875 0.418 55.050 1.00 98.12 78 TYR A C 1
ATOM 623 O O . TYR A 1 78 ? -50.126 0.651 55.997 1.00 98.12 78 TYR A O 1
ATOM 631 N N . ARG A 1 79 ? -52.113 -0.048 55.218 1.00 97.00 79 ARG A N 1
ATOM 632 C CA . ARG A 1 79 ? -52.751 -0.250 56.524 1.00 97.00 79 ARG A CA 1
ATOM 633 C C . ARG A 1 79 ? -53.116 -1.711 56.728 1.00 97.00 79 ARG A C 1
ATOM 635 O O . ARG A 1 79 ? -53.059 -2.506 55.796 1.00 97.00 79 ARG A O 1
ATOM 642 N N . LEU A 1 80 ? -53.550 -2.041 57.937 1.00 96.00 80 LEU A N 1
ATOM 643 C CA . LEU A 1 80 ? -54.193 -3.321 58.194 1.00 96.00 80 LEU A CA 1
ATOM 644 C C . LEU A 1 80 ? -55.586 -3.347 57.562 1.00 96.00 80 LEU A C 1
ATOM 646 O O . LEU A 1 80 ? -56.324 -2.360 57.607 1.00 96.00 80 LEU A O 1
ATOM 650 N N . VAL A 1 81 ? -55.942 -4.479 56.965 1.00 93.69 81 VAL A N 1
ATOM 651 C CA . VAL A 1 81 ? -57.305 -4.739 56.506 1.00 93.69 81 VAL A CA 1
ATOM 652 C C . VAL A 1 81 ? -58.194 -4.949 57.732 1.00 93.69 81 VAL A C 1
ATOM 654 O O . VAL A 1 81 ? -57.916 -5.806 58.572 1.00 93.69 81 VAL A O 1
ATOM 657 N N . GLU A 1 82 ? -59.276 -4.184 57.819 1.00 89.69 82 GLU A N 1
ATOM 658 C CA . GLU A 1 82 ? -60.339 -4.314 58.821 1.00 89.69 82 GLU A CA 1
ATOM 659 C C . GLU A 1 82 ? -61.553 -4.981 58.156 1.00 89.69 82 GLU A C 1
ATOM 661 O O . GLU A 1 82 ? -61.890 -4.653 57.014 1.00 89.69 82 GLU A O 1
ATOM 666 N N . ASP A 1 83 ? -62.203 -5.917 58.844 1.00 90.25 83 ASP A N 1
ATOM 667 C CA . ASP A 1 83 ? -63.441 -6.550 58.377 1.00 90.25 83 ASP A CA 1
ATOM 668 C C . ASP A 1 83 ? -64.398 -6.833 59.547 1.00 90.25 83 ASP A C 1
ATOM 670 O O . ASP A 1 83 ? -64.117 -6.488 60.694 1.00 90.25 83 ASP A O 1
ATOM 674 N N . ALA A 1 84 ? -65.557 -7.434 59.260 1.00 88.88 84 ALA A N 1
ATOM 675 C CA . ALA A 1 84 ? -66.579 -7.711 60.271 1.00 88.88 84 ALA A CA 1
ATOM 676 C C . ALA A 1 84 ? -66.086 -8.609 61.428 1.00 88.88 84 ALA A C 1
ATOM 678 O O . ALA A 1 84 ? -66.648 -8.546 62.518 1.00 88.88 84 ALA A O 1
ATOM 679 N N . ASN A 1 85 ? -65.048 -9.416 61.197 1.00 89.62 85 ASN A N 1
ATOM 680 C CA . ASN A 1 85 ? -64.468 -10.357 62.152 1.00 89.62 85 ASN A CA 1
ATOM 681 C C . ASN A 1 85 ? -63.118 -9.880 62.719 1.00 89.62 85 ASN A C 1
ATOM 683 O O . ASN A 1 85 ? -62.523 -10.591 63.528 1.00 89.62 85 ASN A O 1
ATOM 687 N N . PHE A 1 86 ? -62.608 -8.727 62.275 1.00 91.56 86 PHE A N 1
ATOM 688 C CA . PHE A 1 86 ? -61.321 -8.192 62.708 1.00 91.56 86 PHE A CA 1
ATOM 689 C C . PHE A 1 86 ? -61.345 -6.661 62.708 1.00 91.56 86 PHE A C 1
ATOM 691 O O . PHE A 1 86 ? -61.176 -6.004 61.674 1.00 91.56 86 PHE A O 1
ATOM 698 N N . THR A 1 87 ? -61.584 -6.099 63.888 1.00 94.38 87 THR A N 1
ATOM 699 C CA . THR A 1 87 ? -61.795 -4.671 64.122 1.00 94.38 87 THR A CA 1
ATOM 700 C C . THR A 1 87 ? -60.509 -3.949 64.531 1.00 94.38 87 THR A C 1
ATOM 702 O O . THR A 1 87 ? -59.480 -4.553 64.828 1.00 94.38 87 THR A O 1
ATOM 705 N N . VAL A 1 88 ? -60.582 -2.618 64.617 1.00 92.81 88 VAL A N 1
ATOM 706 C CA . VAL A 1 88 ? -59.506 -1.772 65.160 1.00 92.81 88 VAL A CA 1
ATOM 707 C C . VAL A 1 88 ? -59.089 -2.191 66.578 1.00 92.81 88 VAL A C 1
ATOM 709 O O . VAL A 1 88 ? -57.908 -2.110 66.911 1.00 92.81 88 VAL A O 1
ATOM 712 N N . GLU A 1 89 ? -60.029 -2.644 67.413 1.00 93.75 89 GLU A N 1
ATOM 713 C CA . GLU A 1 89 ? -59.720 -3.082 68.778 1.00 93.75 89 GLU A CA 1
ATOM 714 C C . GLU A 1 89 ? -58.932 -4.396 68.778 1.00 93.75 89 GLU A C 1
ATOM 716 O O . GLU A 1 89 ? -57.954 -4.528 69.515 1.00 93.75 89 GLU A O 1
ATOM 721 N N . ASP A 1 90 ? -59.279 -5.323 67.880 1.00 95.00 90 ASP A N 1
ATOM 722 C CA . ASP A 1 90 ? -58.538 -6.574 67.696 1.00 95.00 90 ASP A CA 1
ATOM 723 C C . ASP A 1 90 ? -57.088 -6.295 67.276 1.00 95.00 90 ASP A C 1
ATOM 725 O O . ASP A 1 90 ? -56.160 -6.928 67.789 1.00 95.00 90 ASP A O 1
ATOM 729 N N . CYS A 1 91 ? -56.864 -5.285 66.423 1.00 95.44 91 CYS A N 1
ATOM 730 C CA . CYS A 1 91 ? -55.516 -4.830 66.079 1.00 95.44 91 CYS A CA 1
ATOM 731 C C . CYS A 1 91 ? -54.714 -4.433 67.330 1.00 95.44 91 CYS A C 1
ATOM 733 O O . CYS A 1 91 ? -53.575 -4.873 67.479 1.00 95.44 91 CYS A O 1
ATOM 735 N N . PHE A 1 92 ? -55.286 -3.644 68.248 1.00 95.81 92 PHE A N 1
ATOM 736 C CA . PHE A 1 92 ? -54.600 -3.251 69.488 1.00 95.81 92 PHE A CA 1
ATOM 737 C C . PHE A 1 92 ? -54.288 -4.453 70.383 1.00 95.81 92 PHE A C 1
ATOM 739 O O . PHE A 1 92 ? -53.144 -4.606 70.815 1.00 95.81 92 PHE A O 1
ATOM 746 N N . VAL A 1 93 ? -55.259 -5.349 70.586 1.00 95.75 93 VAL A N 1
ATOM 747 C CA . VAL A 1 93 ? -55.079 -6.574 71.385 1.00 95.75 93 VAL A CA 1
ATOM 748 C C . VAL A 1 93 ? -53.946 -7.439 70.827 1.00 95.75 93 VAL A C 1
ATOM 750 O O . VAL A 1 93 ? -53.131 -7.981 71.578 1.00 95.75 93 VAL A O 1
ATOM 753 N N . HIS A 1 94 ? -53.869 -7.583 69.505 1.00 96.19 94 HIS A N 1
ATOM 754 C CA . HIS A 1 94 ? -52.823 -8.373 68.862 1.00 96.19 94 HIS A CA 1
ATOM 755 C C . HIS A 1 94 ? -51.457 -7.683 68.860 1.00 96.19 94 HIS A C 1
ATOM 757 O O . HIS A 1 94 ? -50.444 -8.378 68.967 1.00 96.19 94 HIS A O 1
ATOM 763 N N . VAL A 1 95 ? -51.404 -6.348 68.811 1.00 95.62 95 VAL A N 1
ATOM 764 C CA . VAL A 1 95 ? -50.157 -5.592 69.001 1.00 95.62 95 VAL A CA 1
ATOM 765 C C . VAL A 1 95 ? -49.618 -5.778 70.420 1.00 95.62 95 VAL A C 1
ATOM 767 O O . VAL A 1 95 ? -48.432 -6.066 70.575 1.00 95.62 95 VAL A O 1
ATOM 770 N N . GLU A 1 96 ? -50.472 -5.692 71.444 1.00 94.38 96 GLU A N 1
ATOM 771 C CA . GLU A 1 96 ? -50.093 -5.914 72.849 1.00 94.38 96 GLU A CA 1
ATOM 772 C C . GLU A 1 96 ? -49.569 -7.338 73.087 1.00 94.38 96 GLU A C 1
ATOM 774 O O . GLU A 1 96 ? -48.568 -7.534 73.776 1.00 94.38 96 GLU A O 1
ATOM 779 N N . LYS A 1 97 ? -50.191 -8.334 72.444 1.00 96.00 97 LYS A N 1
ATOM 780 C CA . LYS A 1 97 ? -49.746 -9.738 72.468 1.00 96.00 97 LYS A CA 1
ATOM 781 C C . LYS A 1 97 ? -48.522 -10.021 71.589 1.00 96.00 97 LYS A C 1
ATOM 783 O O . LYS A 1 97 ? -48.005 -11.131 71.630 1.00 96.00 97 LYS A O 1
ATOM 788 N N . ARG A 1 98 ? -48.053 -9.039 70.808 1.00 95.00 98 ARG A N 1
ATOM 789 C CA . ARG A 1 98 ? -46.979 -9.174 69.804 1.00 95.00 98 ARG A CA 1
ATOM 790 C C . ARG A 1 98 ? -47.255 -10.260 68.757 1.00 95.00 98 ARG A C 1
ATOM 792 O O . ARG A 1 98 ? -46.328 -10.871 68.232 1.00 95.00 98 ARG A O 1
ATOM 799 N N . ASN A 1 99 ? -48.525 -10.463 68.406 1.00 96.12 99 ASN A N 1
ATOM 800 C CA . ASN A 1 99 ? -48.951 -11.392 67.356 1.00 96.12 99 ASN A CA 1
ATOM 801 C C . ASN A 1 99 ? -48.752 -10.762 65.965 1.00 96.12 99 ASN A C 1
ATOM 803 O O . ASN A 1 99 ? -49.713 -10.555 65.220 1.00 96.12 99 ASN A O 1
ATOM 807 N N . PHE A 1 100 ? -47.509 -10.409 65.626 1.00 96.56 100 PHE A N 1
ATOM 808 C CA . PHE A 1 100 ? -47.209 -9.663 64.403 1.00 96.56 100 PHE A CA 1
ATOM 809 C C . PHE A 1 100 ? -47.455 -10.475 63.134 1.00 96.56 100 PHE A C 1
ATOM 811 O O . PHE A 1 100 ? -47.953 -9.899 62.179 1.00 96.56 100 PHE A O 1
ATOM 818 N N . ASP A 1 101 ? -47.233 -11.791 63.133 1.00 95.69 101 ASP A N 1
ATOM 819 C CA . ASP A 1 101 ? -47.480 -12.633 61.951 1.00 95.69 101 ASP A CA 1
ATOM 820 C C . ASP A 1 101 ? -48.945 -12.567 61.486 1.00 95.69 101 ASP A C 1
ATOM 822 O O . ASP A 1 101 ? -49.229 -12.412 60.298 1.00 95.69 101 ASP A O 1
ATOM 826 N N . LEU A 1 102 ? -49.892 -12.598 62.435 1.00 95.50 102 LEU A N 1
ATOM 827 C CA . LEU A 1 102 ? -51.318 -12.454 62.132 1.00 95.50 102 LEU A CA 1
ATOM 828 C C . LEU A 1 102 ? -51.620 -11.071 61.548 1.00 95.50 102 LEU A C 1
ATOM 830 O O . LEU A 1 102 ? -52.324 -10.964 60.547 1.00 95.50 102 LEU A O 1
ATOM 834 N N . LEU A 1 103 ? -51.075 -10.013 62.148 1.00 97.19 103 LEU A N 1
ATOM 835 C CA . LEU A 1 103 ? -51.279 -8.646 61.669 1.00 97.19 103 LEU A CA 1
ATOM 836 C C . LEU A 1 103 ? -50.635 -8.433 60.288 1.00 97.19 103 LEU A C 1
ATOM 838 O O . LEU A 1 103 ? -51.253 -7.830 59.420 1.00 97.19 103 LEU A O 1
ATOM 842 N N . LEU A 1 104 ? -49.447 -8.988 60.044 1.00 97.38 104 LEU A N 1
ATOM 843 C CA . LEU A 1 104 ? -48.735 -8.907 58.766 1.00 97.38 104 LEU A CA 1
ATOM 844 C C . LEU A 1 104 ? -49.433 -9.689 57.647 1.00 97.38 104 LEU A C 1
ATOM 846 O O . LEU A 1 104 ? -49.356 -9.265 56.495 1.00 97.38 104 LEU A O 1
ATOM 850 N N . SER A 1 105 ? -50.172 -10.762 57.959 1.00 96.12 105 SER A N 1
ATOM 851 C CA . SER A 1 105 ? -51.057 -11.429 56.982 1.00 96.12 105 SER A CA 1
ATOM 852 C C . SER A 1 105 ? -52.222 -10.533 56.524 1.00 96.12 105 SER A C 1
ATOM 854 O O . SER A 1 105 ? -52.803 -10.723 55.453 1.00 96.12 105 SER A O 1
ATOM 856 N N . ARG A 1 106 ? -52.547 -9.515 57.331 1.00 96.56 106 ARG A N 1
ATOM 857 C CA . ARG A 1 106 ? -53.578 -8.505 57.066 1.00 96.56 106 ARG A CA 1
ATOM 858 C C . ARG A 1 106 ? -52.996 -7.167 56.607 1.00 96.56 106 ARG A C 1
ATOM 860 O O . ARG A 1 106 ? -53.757 -6.219 56.422 1.00 96.56 106 ARG A O 1
ATOM 867 N N . ASP A 1 107 ? -51.682 -7.072 56.423 1.00 97.94 107 ASP A N 1
ATOM 868 C CA . ASP A 1 107 ? -51.020 -5.874 55.913 1.00 97.94 107 ASP A CA 1
ATOM 869 C C . ASP A 1 107 ? -51.295 -5.707 54.415 1.00 97.94 107 ASP A C 1
ATOM 871 O O . ASP A 1 107 ? -51.003 -6.591 53.607 1.00 97.94 107 ASP A O 1
ATOM 875 N N . GLN A 1 108 ? -51.850 -4.556 54.031 1.00 98.31 108 GLN A N 1
ATOM 876 C CA . GLN A 1 108 ? -52.207 -4.298 52.638 1.00 98.31 108 GLN A CA 1
ATOM 877 C C . GLN A 1 108 ? -50.988 -4.329 51.705 1.00 98.31 108 GLN A C 1
ATOM 879 O O . GLN A 1 108 ? -51.137 -4.780 50.576 1.00 98.31 108 GLN A O 1
ATOM 884 N N . LEU A 1 109 ? -49.795 -3.889 52.134 1.00 98.38 109 LEU A N 1
ATOM 885 C CA . LEU A 1 109 ? -48.618 -3.930 51.255 1.00 98.38 109 LEU A CA 1
ATOM 886 C C . LEU A 1 109 ? -48.229 -5.376 50.939 1.00 98.38 109 LEU A C 1
ATOM 888 O O . LEU A 1 109 ? -48.010 -5.699 49.774 1.00 98.38 109 LEU A O 1
ATOM 892 N N . ASN A 1 110 ? -48.192 -6.251 51.947 1.00 97.94 110 ASN A N 1
ATOM 893 C CA . ASN A 1 110 ? -47.911 -7.674 51.745 1.00 97.94 110 ASN A CA 1
ATOM 894 C C . ASN A 1 110 ? -48.928 -8.324 50.798 1.00 97.94 110 ASN A C 1
ATOM 896 O O . ASN A 1 110 ? -48.531 -8.986 49.840 1.00 97.94 110 ASN A O 1
ATOM 900 N N . GLN A 1 111 ? -50.224 -8.070 51.004 1.00 97.75 111 GLN A N 1
ATOM 901 C CA . GLN A 1 111 ? -51.278 -8.616 50.144 1.00 97.75 111 GLN A CA 1
ATOM 902 C C . GLN A 1 111 ? -51.192 -8.098 48.703 1.00 97.75 111 GLN A C 1
ATOM 904 O O . GLN A 1 111 ? -51.381 -8.858 47.756 1.00 97.75 111 GLN A O 1
ATOM 909 N N . GLU A 1 112 ? -50.918 -6.808 48.506 1.00 98.25 112 GLU A N 1
ATOM 910 C CA . GLU A 1 112 ? -50.809 -6.228 47.164 1.00 98.25 112 GLU A CA 1
ATOM 911 C C . GLU A 1 112 ? -49.518 -6.658 46.449 1.00 98.25 112 GLU A C 1
ATOM 913 O O . GLU A 1 112 ? -49.531 -6.824 45.229 1.00 98.25 112 GLU A O 1
ATOM 918 N N . ARG A 1 113 ? -48.428 -6.915 47.186 1.00 97.94 113 ARG A N 1
ATOM 919 C CA . ARG A 1 113 ? -47.203 -7.533 46.650 1.00 97.94 113 ARG A CA 1
ATOM 920 C C . ARG A 1 113 ? -47.432 -8.981 46.231 1.00 97.94 113 ARG A C 1
ATOM 922 O O . ARG A 1 113 ? -47.014 -9.357 45.141 1.00 97.94 113 ARG A O 1
ATOM 929 N N . GLU A 1 114 ? -48.127 -9.768 47.050 1.00 96.69 114 GLU A N 1
ATOM 930 C CA . GLU A 1 114 ? -48.463 -11.168 46.750 1.00 96.69 114 GLU A CA 1
ATOM 931 C C . GLU A 1 114 ? -49.362 -11.290 45.511 1.00 96.69 114 GLU A C 1
ATOM 933 O O . GLU A 1 114 ? -49.134 -12.144 44.656 1.00 96.69 114 GLU A O 1
ATOM 938 N N . LYS A 1 115 ? -50.327 -10.374 45.348 1.00 97.25 115 LYS A N 1
ATOM 939 C CA . LYS A 1 115 ? -51.150 -10.263 44.129 1.00 97.25 115 LYS A CA 1
ATOM 940 C C . LYS A 1 115 ? -50.375 -9.757 42.905 1.00 97.25 115 LYS A C 1
ATOM 942 O O . LYS A 1 115 ? -50.915 -9.772 41.803 1.00 97.25 115 LYS A O 1
ATOM 947 N N . GLY A 1 116 ? -49.148 -9.268 43.086 1.00 96.50 116 GLY A N 1
ATOM 948 C CA . GLY A 1 116 ? -48.337 -8.669 42.029 1.00 96.50 116 GLY A CA 1
ATOM 949 C C . GLY A 1 116 ? -48.769 -7.257 41.620 1.00 96.50 116 GLY A C 1
ATOM 950 O O . GLY A 1 116 ? -48.356 -6.784 40.568 1.00 96.50 116 GLY A O 1
ATOM 951 N N . ASN A 1 117 ? -49.572 -6.548 42.412 1.00 97.31 117 ASN A N 1
ATOM 952 C CA . ASN A 1 117 ? -50.056 -5.211 42.050 1.00 97.31 117 ASN A CA 1
ATOM 953 C C . ASN A 1 117 ? -48.990 -4.120 42.226 1.00 97.31 117 ASN A C 1
ATOM 955 O O . ASN A 1 117 ? -49.037 -3.096 41.545 1.00 97.31 117 ASN A O 1
ATOM 959 N N . VAL A 1 118 ? -48.031 -4.323 43.133 1.00 97.81 118 VAL A N 1
ATOM 960 C CA . VAL A 1 118 ? -46.978 -3.350 43.458 1.00 97.81 118 VAL A CA 1
ATOM 961 C C . VAL A 1 118 ? -45.659 -4.043 43.781 1.00 97.81 118 VAL A C 1
ATOM 963 O O . VAL A 1 118 ? -45.640 -5.205 44.180 1.00 97.81 118 VAL A O 1
ATOM 966 N N . PHE A 1 119 ? -44.547 -3.314 43.637 1.00 97.38 119 PHE A N 1
ATOM 967 C CA . PHE A 1 119 ? -43.214 -3.747 44.080 1.00 97.38 119 PHE A CA 1
ATOM 968 C C . PHE A 1 119 ? -42.769 -5.127 43.551 1.00 97.38 119 PHE A C 1
ATOM 970 O O . PHE A 1 119 ? -42.062 -5.870 44.232 1.00 97.38 119 PHE A O 1
ATOM 977 N N . GLN A 1 120 ? -43.139 -5.477 42.315 1.00 95.31 120 GLN A N 1
ATOM 978 C CA . GLN A 1 120 ? -42.692 -6.725 41.691 1.00 95.31 120 GLN A CA 1
ATOM 979 C C . GLN A 1 120 ? -41.159 -6.784 41.575 1.00 95.31 120 GLN A C 1
ATOM 981 O O . GLN A 1 120 ? -40.505 -5.868 41.060 1.00 95.31 120 GLN A O 1
ATOM 986 N N . GLY A 1 121 ? -40.582 -7.890 42.048 1.00 94.38 121 GLY A N 1
ATOM 987 C CA . GLY A 1 121 ? -39.134 -8.097 42.097 1.00 94.38 121 GLY A CA 1
ATOM 988 C C . GLY A 1 121 ? -38.409 -7.268 43.160 1.00 94.38 121 GLY A C 1
ATOM 989 O O . GLY A 1 121 ? -37.183 -7.271 43.163 1.00 94.38 121 GLY A O 1
ATOM 990 N N . PHE A 1 122 ? -39.130 -6.551 44.030 1.00 97.50 122 PHE A N 1
ATOM 991 C CA . PHE A 1 122 ? -38.554 -5.973 45.240 1.00 97.50 122 PHE A CA 1
ATOM 992 C C . PHE A 1 122 ? -38.680 -6.947 46.410 1.00 97.50 122 PHE A C 1
ATOM 994 O O . PHE A 1 122 ? -39.716 -7.587 46.626 1.00 97.50 122 PHE A O 1
ATOM 1001 N N . GLU A 1 123 ? -37.636 -6.979 47.216 1.00 97.56 123 GLU A N 1
ATOM 1002 C CA . GLU A 1 123 ? -37.540 -7.705 48.468 1.00 97.56 123 GLU A CA 1
ATOM 1003 C C . GLU A 1 123 ? -37.809 -6.772 49.653 1.00 97.56 123 GLU A C 1
ATOM 1005 O O . GLU A 1 123 ? -37.643 -5.553 49.577 1.00 97.56 123 GLU A O 1
ATOM 1010 N N . GLU A 1 124 ? -38.241 -7.365 50.763 1.00 98.12 124 GLU A N 1
ATOM 1011 C CA . GLU A 1 124 ? -38.391 -6.684 52.044 1.00 98.12 124 GLU A CA 1
ATOM 1012 C C . GLU A 1 124 ? -37.938 -7.627 53.158 1.00 98.12 124 GLU A C 1
ATOM 1014 O O . GLU A 1 124 ? -38.127 -8.842 53.066 1.00 98.12 124 GLU A O 1
ATOM 1019 N N . GLY A 1 125 ? -37.314 -7.073 54.196 1.00 96.56 125 GLY A N 1
ATOM 1020 C CA . GLY A 1 125 ? -36.831 -7.853 55.326 1.00 96.56 125 GLY A CA 1
ATOM 1021 C C . GLY A 1 125 ? -37.974 -8.357 56.209 1.00 96.56 125 GLY A C 1
ATOM 1022 O O . GLY A 1 125 ? -39.052 -7.762 56.216 1.00 96.56 125 GLY A O 1
ATOM 1023 N N . PRO A 1 126 ? -37.748 -9.409 57.012 1.00 96.94 126 PRO A N 1
ATOM 1024 C CA . PRO A 1 126 ? -38.723 -9.829 58.011 1.00 96.94 126 PRO A CA 1
ATOM 1025 C C . PRO A 1 126 ? -38.997 -8.690 59.006 1.00 96.94 126 PRO A C 1
ATOM 1027 O O . PRO A 1 126 ? -38.071 -8.131 59.595 1.00 96.94 126 PRO A O 1
ATOM 1030 N N . ILE A 1 127 ? -40.274 -8.351 59.198 1.00 97.75 127 ILE A N 1
ATOM 1031 C CA . ILE A 1 127 ? -40.708 -7.298 60.125 1.00 97.75 127 ILE A CA 1
ATOM 1032 C C . ILE A 1 127 ? -40.893 -7.908 61.514 1.00 97.75 127 ILE A C 1
ATOM 1034 O O . ILE A 1 127 ? -41.848 -8.635 61.766 1.00 97.75 127 ILE A O 1
ATOM 1038 N N . THR A 1 128 ? -39.982 -7.592 62.434 1.00 95.81 128 THR A N 1
ATOM 1039 C CA . THR A 1 128 ? -40.006 -8.090 63.824 1.00 95.81 128 THR A CA 1
ATOM 1040 C C . THR A 1 128 ? -40.289 -6.991 64.857 1.00 95.81 128 THR A C 1
ATOM 1042 O O . THR A 1 128 ? -40.150 -7.207 66.064 1.00 95.81 128 THR A O 1
ATOM 1045 N N . PHE A 1 129 ? -40.656 -5.792 64.398 1.00 97.19 129 PHE A N 1
ATOM 1046 C CA . PHE A 1 129 ? -40.943 -4.612 65.215 1.00 97.19 129 PHE A CA 1
ATOM 1047 C C . PHE A 1 129 ? -42.437 -4.262 65.191 1.00 97.19 129 PHE A C 1
ATOM 1049 O O . PHE A 1 129 ? -43.161 -4.632 64.268 1.00 97.19 129 PHE A O 1
ATOM 1056 N N . ALA A 1 130 ? -42.903 -3.554 66.223 1.00 97.38 130 ALA A N 1
ATOM 1057 C CA . ALA A 1 130 ? -44.305 -3.154 66.344 1.00 97.38 130 ALA A CA 1
ATOM 1058 C C . ALA A 1 130 ? -44.712 -2.146 65.247 1.00 97.38 130 ALA A C 1
ATOM 1060 O O . ALA A 1 130 ? -43.839 -1.450 64.723 1.00 97.38 130 ALA A O 1
ATOM 1061 N N . PRO A 1 131 ? -46.012 -2.035 64.912 1.00 98.12 131 PRO A N 1
ATOM 1062 C CA . PRO A 1 131 ? -46.497 -1.026 63.976 1.00 98.12 131 PRO A CA 1
ATOM 1063 C C . PRO A 1 131 ? -46.018 0.385 64.329 1.00 98.12 131 PRO A C 1
ATOM 1065 O O . PRO A 1 131 ? -46.040 0.799 65.487 1.00 98.12 131 PRO A O 1
ATOM 1068 N N . THR A 1 132 ? -45.583 1.137 63.325 1.00 98.00 132 THR A N 1
ATOM 1069 C CA . THR A 1 132 ? -44.908 2.431 63.512 1.00 98.00 132 THR A CA 1
ATOM 1070 C C . THR A 1 132 ? -45.862 3.617 63.516 1.00 98.00 132 THR A C 1
ATOM 1072 O O . THR A 1 132 ? -45.447 4.736 63.793 1.00 98.00 132 THR A O 1
ATOM 1075 N N . TYR A 1 133 ? -47.148 3.367 63.278 1.00 97.44 133 TYR A N 1
ATOM 1076 C CA . TYR A 1 133 ? -48.213 4.356 63.189 1.00 97.44 133 TYR A CA 1
ATOM 1077 C C . TYR A 1 133 ? -49.481 3.833 63.880 1.00 97.44 133 TYR A C 1
ATOM 1079 O O . TYR A 1 133 ? -49.725 2.636 63.833 1.00 97.44 133 TYR A O 1
ATOM 1087 N N . LYS A 1 134 ? -50.359 4.626 64.510 1.00 95.25 134 LYS A N 1
ATOM 1088 C CA . LYS A 1 134 ? -50.285 6.065 64.809 1.00 95.25 134 LYS A CA 1
ATOM 1089 C C . LYS A 1 134 ? -50.085 6.284 66.306 1.00 95.25 134 LYS A C 1
ATOM 1091 O O . LYS A 1 134 ? -50.920 5.853 67.101 1.00 95.25 134 LYS A O 1
ATOM 1096 N N . PHE A 1 135 ? -49.054 7.030 66.675 1.00 96.00 135 PHE A N 1
ATOM 1097 C CA . PHE A 1 135 ? -48.751 7.396 68.058 1.00 96.00 135 PHE A CA 1
ATOM 1098 C C . PHE A 1 135 ? -49.340 8.759 68.446 1.00 96.00 135 PHE A C 1
ATOM 1100 O O . PHE A 1 135 ? -49.768 9.558 67.605 1.00 96.00 135 PHE A O 1
ATOM 1107 N N . GLN A 1 136 ? -49.392 9.030 69.747 1.00 95.25 136 GLN A N 1
ATOM 1108 C CA . GLN A 1 136 ? -49.576 10.382 70.261 1.00 95.25 136 GLN A CA 1
ATOM 1109 C C . GLN A 1 136 ? -48.196 11.037 70.309 1.00 95.25 136 GLN A C 1
ATOM 1111 O O . GLN A 1 136 ? -47.335 10.589 71.063 1.00 95.25 136 GLN A O 1
ATOM 1116 N N . ALA A 1 137 ? -47.990 12.078 69.498 1.00 93.56 137 ALA A N 1
ATOM 1117 C CA . ALA A 1 137 ? -46.722 12.801 69.453 1.00 93.56 137 ALA A CA 1
ATOM 1118 C C . ALA A 1 137 ? -46.302 13.270 70.858 1.00 93.56 137 ALA A C 1
ATOM 1120 O O . ALA A 1 137 ? -47.118 13.796 71.618 1.00 93.56 137 ALA A O 1
ATOM 1121 N N . GLY A 1 138 ? -45.032 13.061 71.187 1.00 93.56 138 GLY A N 1
ATOM 1122 C CA . GLY A 1 138 ? -44.451 13.249 72.515 1.00 93.56 138 GLY A CA 1
ATOM 1123 C C . GLY A 1 138 ? -44.559 12.030 73.438 1.00 93.56 138 GLY A C 1
ATOM 1124 O O . GLY A 1 138 ? -44.150 12.132 74.591 1.00 93.56 138 GLY A O 1
ATOM 1125 N N . THR A 1 139 ? -45.113 10.899 72.977 1.00 93.44 139 THR A N 1
ATOM 1126 C CA . THR A 1 139 ? -45.292 9.688 73.795 1.00 93.44 139 THR A CA 1
ATOM 1127 C C . THR A 1 139 ? -45.070 8.390 73.008 1.00 93.44 139 THR A C 1
ATOM 1129 O O . THR A 1 139 ? -45.192 8.352 71.783 1.00 93.44 139 THR A O 1
ATOM 1132 N N . SER A 1 140 ? -44.879 7.287 73.735 1.00 93.06 140 SER A N 1
ATOM 1133 C CA . SER A 1 140 ? -44.847 5.922 73.191 1.00 93.06 140 SER A CA 1
ATOM 1134 C C . SER A 1 140 ? -46.228 5.241 73.127 1.00 93.06 140 SER A C 1
ATOM 1136 O O . SER A 1 140 ? -46.309 4.029 72.926 1.00 93.06 140 SER A O 1
ATOM 1138 N N . PHE A 1 141 ? -47.330 5.982 73.297 1.00 94.12 141 PHE A N 1
ATOM 1139 C CA . PHE A 1 141 ? -48.684 5.421 73.274 1.00 94.12 141 PHE A CA 1
ATOM 1140 C C . PHE A 1 141 ? -49.352 5.592 71.910 1.00 94.12 141 PHE A C 1
ATOM 1142 O O . PHE A 1 141 ? -49.303 6.669 71.313 1.00 94.12 141 PHE A O 1
ATOM 1149 N N . TYR A 1 142 ? -50.049 4.555 71.440 1.00 95.69 142 TYR A N 1
ATOM 1150 C CA . TYR A 1 142 ? -50.912 4.684 70.268 1.00 95.69 142 TYR A CA 1
ATOM 1151 C C . TYR A 1 142 ? -52.047 5.697 70.514 1.00 95.69 142 TYR A C 1
ATOM 1153 O O . TYR A 1 142 ? -52.539 5.866 71.636 1.00 95.69 142 TYR A O 1
ATOM 1161 N N . ASP A 1 143 ? -52.474 6.396 69.461 1.00 93.44 143 ASP A N 1
ATOM 1162 C CA . ASP A 1 143 ? -53.496 7.445 69.547 1.00 93.44 143 ASP A CA 1
ATOM 1163 C C . ASP A 1 143 ? -54.908 6.847 69.661 1.00 93.44 143 ASP A C 1
ATOM 1165 O O . ASP A 1 143 ? -55.583 6.583 68.664 1.00 93.44 143 ASP A O 1
ATOM 1169 N N . ARG A 1 144 ? -55.340 6.626 70.908 1.00 92.25 144 ARG A N 1
ATOM 1170 C CA . ARG A 1 144 ? -56.679 6.137 71.289 1.00 92.25 144 ARG A CA 1
ATOM 1171 C C . ARG A 1 144 ? -57.521 7.216 71.978 1.00 92.25 144 ARG A C 1
ATOM 1173 O O . ARG A 1 144 ? -58.467 6.903 72.697 1.00 92.25 144 ARG A O 1
ATOM 1180 N N . ARG A 1 145 ? -57.150 8.488 71.814 1.00 90.75 145 ARG A N 1
ATOM 1181 C CA . ARG A 1 145 ? -57.811 9.600 72.501 1.00 90.75 145 ARG A CA 1
ATOM 1182 C C . ARG A 1 145 ? -59.262 9.768 72.014 1.00 90.75 145 ARG A C 1
ATOM 1184 O O . ARG A 1 145 ? -59.462 9.803 70.797 1.00 90.75 145 ARG A O 1
ATOM 1191 N N . PRO A 1 146 ? -60.261 9.900 72.911 1.00 85.25 146 PRO A N 1
ATOM 1192 C CA . PRO A 1 146 ? -61.683 9.966 72.543 1.00 85.25 146 PRO A CA 1
ATOM 1193 C C . PRO A 1 146 ? -62.043 11.091 71.561 1.00 85.25 146 PRO A C 1
ATOM 1195 O O . PRO A 1 146 ? -62.972 10.959 70.769 1.00 85.25 146 PRO A O 1
ATOM 1198 N N . GLU A 1 147 ? -61.300 12.197 71.589 1.00 87.12 147 GLU A N 1
ATOM 1199 C CA . GLU A 1 147 ? -61.482 13.368 70.727 1.00 87.12 147 GLU A CA 1
ATOM 1200 C C . GLU A 1 147 ? -60.911 13.200 69.305 1.00 87.12 147 GLU A C 1
ATOM 1202 O O . GLU A 1 147 ? -61.005 14.111 68.475 1.00 87.12 147 GLU A O 1
ATOM 1207 N N . LYS A 1 148 ? -60.298 12.050 69.000 1.00 86.00 148 LYS A N 1
ATOM 1208 C CA . LYS A 1 148 ? -59.741 11.720 67.685 1.00 86.00 148 LYS A CA 1
ATOM 1209 C C . LYS A 1 148 ? -60.374 10.444 67.138 1.00 86.00 148 LYS A C 1
ATOM 1211 O O . LYS A 1 148 ? -60.719 9.521 67.864 1.00 86.00 148 LYS A O 1
ATOM 1216 N N . LYS A 1 149 ? -60.469 10.358 65.807 1.00 86.19 149 LYS A N 1
ATOM 1217 C CA . LYS A 1 149 ? -60.806 9.096 65.137 1.00 86.19 149 LYS A CA 1
ATOM 1218 C C . LYS A 1 149 ? -59.705 8.074 65.433 1.00 86.19 149 LYS A C 1
ATOM 1220 O O . LYS A 1 149 ? -58.587 8.246 64.944 1.00 86.19 149 LYS A O 1
ATOM 1225 N N . VAL A 1 150 ? -60.045 7.027 66.183 1.00 88.94 150 VAL A N 1
ATOM 1226 C CA . VAL A 1 150 ? -59.148 5.904 66.482 1.00 88.94 150 VAL A CA 1
ATOM 1227 C C . VAL A 1 150 ? -58.795 5.187 65.178 1.00 88.94 150 VAL A C 1
ATOM 1229 O O . VAL A 1 150 ? -59.668 4.911 64.353 1.00 88.94 150 VAL A O 1
ATOM 1232 N N . ARG A 1 151 ? -57.501 4.945 64.962 1.00 89.38 151 ARG A N 1
ATOM 1233 C CA . ARG A 1 151 ? -56.968 4.257 63.777 1.00 89.38 151 ARG A CA 1
ATOM 1234 C C . ARG A 1 151 ? -56.291 2.971 64.228 1.00 89.38 151 ARG A C 1
ATOM 1236 O O . ARG A 1 151 ? -55.595 2.993 65.241 1.00 89.38 151 ARG A O 1
ATOM 1243 N N . ALA A 1 152 ? -56.458 1.892 63.466 1.00 94.00 152 ALA A N 1
ATOM 1244 C CA . ALA A 1 152 ? -55.669 0.685 63.676 1.00 94.00 152 ALA A CA 1
ATOM 1245 C C . ALA A 1 152 ? -54.164 1.005 63.581 1.00 94.00 152 ALA A C 1
ATOM 1247 O O . ALA A 1 152 ? -53.770 1.793 62.707 1.00 94.00 152 ALA A O 1
ATOM 1248 N N . PRO A 1 153 ? -53.324 0.402 64.443 1.00 96.62 153 PRO A N 1
ATOM 1249 C CA . PRO A 1 153 ? -51.883 0.431 64.262 1.00 96.62 153 PRO A CA 1
ATOM 1250 C C . PRO A 1 153 ? -51.483 -0.111 62.880 1.00 96.62 153 PRO A C 1
ATOM 1252 O O . PRO A 1 153 ? -52.077 -1.078 62.413 1.00 96.62 153 PRO A O 1
ATOM 1255 N N . ALA A 1 154 ? -50.498 0.490 62.213 1.00 97.25 154 ALA A N 1
ATOM 1256 C CA . ALA A 1 154 ? -50.051 0.079 60.880 1.00 97.25 154 ALA A CA 1
ATOM 1257 C C . ALA A 1 154 ? -48.534 0.235 60.679 1.00 97.25 154 ALA A C 1
ATOM 1259 O O . ALA A 1 154 ? -47.907 1.122 61.261 1.00 97.25 154 ALA A O 1
ATOM 1260 N N . TRP A 1 155 ? -47.958 -0.612 59.820 1.00 98.38 155 TRP A N 1
ATOM 1261 C CA . TRP A 1 155 ? -46.598 -0.461 59.296 1.00 98.38 155 TRP A CA 1
ATOM 1262 C C . TRP A 1 155 ? -46.633 0.414 58.043 1.00 98.38 155 TRP A C 1
ATOM 1264 O O . TRP A 1 155 ? -46.537 -0.067 56.914 1.00 98.38 155 TRP A O 1
ATOM 1274 N N . CYS A 1 156 ? -46.830 1.711 58.264 1.00 97.88 156 CYS A N 1
ATOM 1275 C CA . CYS A 1 156 ? -46.845 2.710 57.200 1.00 97.88 156 CYS A CA 1
ATOM 1276 C C . CYS A 1 156 ? -45.440 2.939 56.621 1.00 97.88 156 CYS A C 1
ATOM 1278 O O . CYS A 1 156 ? -45.284 3.102 55.412 1.00 97.88 156 CYS A O 1
ATOM 1280 N N . ASP A 1 157 ? -44.424 2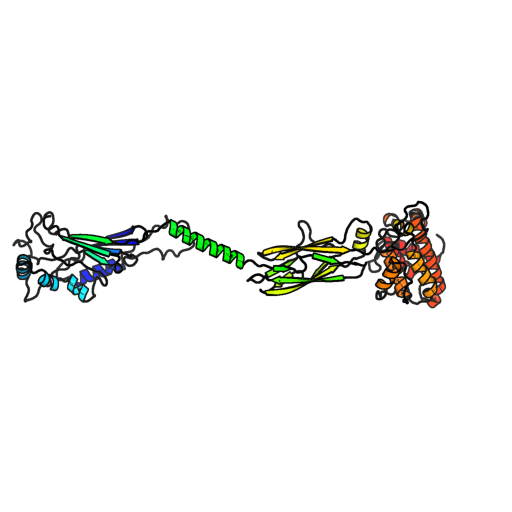.908 57.484 1.00 98.50 157 ASP A N 1
ATOM 1281 C CA . ASP A 1 157 ? -43.043 3.262 57.167 1.00 98.50 157 ASP A CA 1
ATOM 1282 C C . ASP A 1 157 ? -42.251 2.005 56.769 1.00 98.50 157 ASP A C 1
ATOM 1284 O O . ASP A 1 157 ? -42.041 1.105 57.586 1.00 98.50 157 ASP A O 1
ATOM 1288 N N . ARG A 1 158 ? -41.841 1.901 55.498 1.00 98.50 158 ARG A N 1
ATOM 1289 C CA . ARG A 1 158 ? -41.303 0.653 54.916 1.00 98.50 158 ARG A CA 1
ATOM 1290 C C . ARG A 1 158 ? -40.011 0.891 54.148 1.00 98.50 158 ARG A C 1
ATOM 1292 O O . ARG A 1 158 ? -39.765 2.004 53.686 1.00 98.50 158 ARG A O 1
ATOM 1299 N N . ILE A 1 159 ? -39.187 -0.152 54.023 1.00 98.69 159 ILE A N 1
ATOM 1300 C CA . ILE A 1 159 ? -37.945 -0.130 53.237 1.00 98.69 159 ILE A CA 1
ATOM 1301 C C . ILE A 1 159 ? -37.862 -1.423 52.428 1.00 98.69 159 ILE A C 1
ATOM 1303 O O . ILE A 1 159 ? -37.700 -2.505 52.986 1.00 98.69 159 ILE A O 1
ATOM 1307 N N . LEU A 1 160 ? -37.937 -1.290 51.109 1.00 98.62 160 LEU A N 1
ATOM 1308 C CA . LEU A 1 160 ? -37.828 -2.367 50.137 1.00 98.62 160 LEU A CA 1
ATOM 1309 C C . LEU A 1 160 ? -36.593 -2.144 49.263 1.00 98.62 160 LEU A C 1
ATOM 1311 O O . LEU A 1 160 ? -36.131 -1.012 49.102 1.00 98.62 160 LEU A O 1
ATOM 1315 N N . TRP A 1 161 ? -36.063 -3.205 48.664 1.00 98.44 161 TRP A N 1
ATOM 1316 C CA . TRP A 1 161 ? -34.947 -3.092 47.726 1.00 98.44 161 TRP A CA 1
ATOM 1317 C C . TRP A 1 161 ? -35.105 -4.011 46.522 1.00 98.44 161 TRP A C 1
ATOM 1319 O O . TRP A 1 161 ? -35.782 -5.030 46.591 1.00 98.44 161 TRP A O 1
ATOM 1329 N N . LYS A 1 162 ? -34.459 -3.663 45.413 1.00 97.81 162 LYS A N 1
ATOM 1330 C CA . LYS A 1 162 ? -34.314 -4.509 44.229 1.00 97.81 162 LYS A CA 1
ATOM 1331 C C . LYS A 1 162 ? -32.867 -4.436 43.762 1.00 97.81 162 LYS A C 1
ATOM 1333 O O . LYS A 1 162 ? -32.347 -3.343 43.551 1.00 97.81 162 LYS A O 1
ATOM 1338 N N . ALA A 1 163 ? -32.229 -5.592 43.635 1.00 96.81 163 ALA A N 1
ATOM 1339 C CA . ALA A 1 163 ? -30.873 -5.737 43.122 1.00 96.81 163 ALA A CA 1
ATOM 1340 C C . ALA A 1 163 ? -30.696 -7.135 42.518 1.00 96.81 163 ALA A C 1
ATOM 1342 O O . ALA A 1 163 ? -31.575 -7.989 42.657 1.00 96.81 163 ALA A O 1
ATOM 1343 N N . GLN A 1 164 ? -29.571 -7.377 41.846 1.00 93.06 164 GLN A N 1
ATOM 1344 C CA . GLN A 1 164 ? -29.225 -8.728 41.398 1.00 93.06 164 GLN A CA 1
ATOM 1345 C C . GLN A 1 164 ? -29.042 -9.687 42.594 1.00 93.06 164 GLN A C 1
ATOM 1347 O O . GLN A 1 164 ? -28.625 -9.256 43.674 1.00 93.06 164 GLN A O 1
ATOM 1352 N N . PRO A 1 165 ? -29.314 -10.994 42.421 1.00 89.25 165 PRO A N 1
ATOM 1353 C CA . PRO A 1 165 ? -29.018 -11.987 43.449 1.00 89.25 165 PRO A CA 1
ATOM 1354 C C . PRO A 1 165 ? -27.549 -11.927 43.896 1.00 89.25 165 PRO A C 1
ATOM 1356 O O . PRO A 1 165 ? -26.661 -11.614 43.108 1.00 89.25 165 PRO A O 1
ATOM 1359 N N . ASP A 1 166 ? -27.287 -12.217 45.171 1.00 90.94 166 ASP A N 1
ATOM 1360 C CA . ASP A 1 166 ? -25.948 -12.261 45.785 1.00 90.94 166 ASP A CA 1
ATOM 1361 C C . ASP A 1 166 ? -25.142 -10.948 45.824 1.00 90.94 166 ASP A C 1
ATOM 1363 O O . ASP A 1 166 ? -24.024 -10.941 46.365 1.00 90.94 166 ASP A O 1
ATOM 1367 N N . THR A 1 167 ? -25.674 -9.832 45.315 1.00 95.44 167 THR A N 1
ATOM 1368 C CA . THR A 1 167 ? -25.006 -8.518 45.361 1.00 95.44 167 THR A CA 1
ATOM 1369 C C . THR A 1 167 ? -25.438 -7.663 46.548 1.00 95.44 167 THR A C 1
ATOM 1371 O O . THR A 1 167 ? -24.693 -6.773 46.950 1.00 95.44 167 THR A O 1
ATOM 1374 N N . VAL A 1 168 ? -26.587 -7.954 47.164 1.00 96.50 168 VAL A N 1
ATOM 1375 C CA . VAL A 1 168 ? -27.109 -7.247 48.341 1.00 96.50 168 VAL A CA 1
ATOM 1376 C C . VAL A 1 168 ? -27.406 -8.220 49.481 1.00 96.50 168 VAL A C 1
ATOM 1378 O O . VAL A 1 168 ? -27.905 -9.323 49.277 1.00 96.50 168 VAL A O 1
ATOM 1381 N N . LYS A 1 169 ? -27.100 -7.810 50.713 1.00 96.81 169 LYS A N 1
ATOM 1382 C CA . LYS A 1 169 ? -27.448 -8.547 51.929 1.00 96.81 169 LYS A CA 1
ATOM 1383 C C . LYS A 1 169 ? -27.973 -7.599 52.997 1.00 96.81 169 LYS A C 1
ATOM 1385 O O . LYS A 1 169 ? -27.230 -6.751 53.494 1.00 96.81 169 LYS A O 1
ATOM 1390 N N . LEU A 1 170 ? -29.223 -7.797 53.406 1.00 97.38 170 LEU A N 1
ATOM 1391 C CA . LEU A 1 170 ? -29.795 -7.125 54.570 1.00 97.38 170 LEU A CA 1
ATOM 1392 C C . LEU A 1 170 ? -29.073 -7.580 55.853 1.00 97.38 170 LEU A C 1
ATOM 1394 O O . LEU A 1 170 ? -28.872 -8.774 56.088 1.00 97.38 170 LEU A O 1
ATOM 1398 N N . ARG A 1 171 ? -28.656 -6.619 56.680 1.00 97.50 171 ARG A N 1
ATOM 1399 C CA . ARG A 1 171 ? -27.993 -6.837 57.978 1.00 97.50 171 ARG A CA 1
ATOM 1400 C C . ARG A 1 171 ? -28.899 -6.513 59.154 1.00 97.50 171 ARG A C 1
ATOM 1402 O O . ARG A 1 171 ? -28.880 -7.237 60.143 1.00 97.50 171 ARG A O 1
ATOM 1409 N N . HIS A 1 172 ? -29.674 -5.445 59.037 1.00 97.50 172 HIS A N 1
ATOM 1410 C CA . HIS A 1 172 ? -30.599 -5.000 60.068 1.00 97.50 172 HIS A CA 1
ATOM 1411 C C . HIS A 1 172 ? -31.833 -4.387 59.415 1.00 97.50 172 HIS A C 1
ATOM 1413 O O . HIS A 1 172 ? -31.689 -3.678 58.423 1.00 97.50 172 HIS A O 1
ATOM 1419 N N . TYR A 1 173 ? -33.011 -4.636 59.984 1.00 98.38 173 TYR A N 1
ATOM 1420 C CA . TYR A 1 173 ? -34.252 -3.942 59.657 1.00 98.38 173 TYR A CA 1
ATOM 1421 C C . TYR A 1 173 ? -35.062 -3.760 60.942 1.00 98.38 173 TYR A C 1
ATOM 1423 O O . TYR A 1 173 ? -35.347 -4.740 61.631 1.00 98.38 173 TYR A O 1
ATOM 1431 N N . GLY A 1 174 ? -35.371 -2.517 61.306 1.00 97.81 174 GLY A N 1
ATOM 1432 C CA . GLY A 1 174 ? -35.947 -2.211 62.612 1.00 97.81 174 GLY A CA 1
ATOM 1433 C C . GLY A 1 174 ? -36.550 -0.816 62.706 1.00 97.81 174 GLY A C 1
ATOM 1434 O O . GLY A 1 174 ? -36.356 0.022 61.826 1.00 97.81 174 GLY A O 1
ATOM 1435 N N . ALA A 1 175 ? -37.265 -0.577 63.805 1.00 97.50 175 ALA A N 1
ATOM 1436 C CA . ALA A 1 175 ? -37.833 0.719 64.154 1.00 97.50 175 ALA A CA 1
ATOM 1437 C C . ALA A 1 175 ? -37.279 1.215 65.497 1.00 97.50 175 ALA A C 1
ATOM 1439 O O . ALA A 1 175 ? -37.148 0.432 66.440 1.00 97.50 175 ALA A O 1
ATOM 1440 N N . ALA A 1 176 ? -36.994 2.514 65.587 1.00 96.75 176 ALA A N 1
ATOM 1441 C CA . ALA A 1 176 ? -36.567 3.188 66.813 1.00 96.75 176 ALA A CA 1
ATOM 1442 C C . ALA A 1 176 ? -37.802 3.596 67.634 1.00 96.75 176 ALA A C 1
ATOM 1444 O O . ALA A 1 176 ? -38.299 4.723 67.545 1.00 96.75 176 ALA A O 1
ATOM 1445 N N . MET A 1 177 ? -38.347 2.642 68.390 1.00 95.19 177 MET A N 1
ATOM 1446 C CA . MET A 1 177 ? -39.601 2.813 69.136 1.00 95.19 177 MET A CA 1
ATOM 1447 C C . MET A 1 177 ? -39.484 3.820 70.286 1.00 95.19 177 MET A C 1
ATOM 1449 O O . MET A 1 177 ? -40.489 4.401 70.686 1.00 95.19 177 MET A O 1
ATOM 1453 N N . GLU A 1 178 ? -38.270 4.054 70.776 1.00 95.06 178 GLU A N 1
ATOM 1454 C CA . GLU A 1 178 ? -37.910 5.000 71.832 1.00 95.06 178 GLU A CA 1
ATOM 1455 C C . GLU A 1 178 ? -37.973 6.477 71.405 1.00 95.06 178 GLU A C 1
ATOM 1457 O O . GLU A 1 178 ? -37.923 7.368 72.252 1.00 95.06 178 GLU A O 1
ATOM 1462 N N . LEU A 1 179 ? -38.082 6.763 70.102 1.00 95.06 179 LEU A N 1
ATOM 1463 C CA . LEU A 1 179 ? -38.175 8.129 69.591 1.00 95.06 179 LEU A CA 1
ATOM 1464 C C . LEU A 1 179 ? -39.639 8.575 69.517 1.00 95.06 179 LEU A C 1
ATOM 1466 O O . LEU A 1 179 ? -40.434 8.049 68.739 1.00 95.06 179 LEU A O 1
ATOM 1470 N N . ASP A 1 180 ? -39.994 9.573 70.325 1.00 95.75 180 ASP A N 1
ATOM 1471 C CA . ASP A 1 180 ? -41.386 9.980 70.572 1.00 95.75 180 ASP A CA 1
ATOM 1472 C C . ASP A 1 180 ? -41.781 11.310 69.907 1.00 95.75 180 ASP A C 1
ATOM 1474 O O . ASP A 1 180 ? -42.877 11.812 70.119 1.00 95.75 180 ASP A O 1
ATOM 1478 N N . MET A 1 181 ? -40.918 11.919 69.091 1.00 93.88 181 MET A N 1
ATOM 1479 C CA . MET A 1 181 ? -41.152 13.277 68.566 1.00 93.88 181 MET A CA 1
ATOM 1480 C C . MET A 1 181 ? -42.318 13.385 67.565 1.00 93.88 181 MET A C 1
ATOM 1482 O O . MET A 1 181 ? -42.836 14.478 67.344 1.00 93.88 181 MET A O 1
ATOM 1486 N N . SER A 1 182 ? -42.713 12.277 66.939 1.00 96.44 182 SER A N 1
ATOM 1487 C CA . SER A 1 182 ? -43.728 12.214 65.883 1.00 96.44 182 SER A CA 1
ATOM 1488 C C . SER A 1 182 ? -44.827 11.214 66.252 1.00 96.44 182 SER A C 1
ATOM 1490 O O . SER A 1 182 ? -44.676 10.408 67.168 1.00 96.44 182 SER A O 1
ATOM 1492 N N . ASP A 1 183 ? -45.948 11.260 65.534 1.00 95.44 183 ASP A N 1
ATOM 1493 C CA . ASP A 1 183 ? -46.941 10.188 65.540 1.00 95.44 183 ASP A CA 1
ATOM 1494 C C . ASP A 1 183 ? -46.528 8.965 64.693 1.00 95.44 183 ASP A C 1
ATOM 1496 O O . ASP A 1 183 ? -47.260 7.970 64.678 1.00 95.44 183 ASP A O 1
ATOM 1500 N N . HIS A 1 184 ? -45.355 9.018 64.053 1.00 97.81 184 HIS A N 1
ATOM 1501 C CA . HIS A 1 184 ? -44.658 7.896 63.424 1.00 97.81 184 HIS A CA 1
ATOM 1502 C C . HIS A 1 184 ? -43.362 7.535 64.163 1.00 97.81 184 HIS A C 1
ATOM 1504 O O . HIS A 1 184 ? -42.725 8.384 64.793 1.00 97.81 184 HIS A O 1
ATOM 1510 N N . LYS A 1 185 ? -42.936 6.274 64.032 1.00 97.44 185 LYS A N 1
ATOM 1511 C CA . LYS A 1 185 ? -41.651 5.771 64.542 1.00 97.44 185 LYS A CA 1
ATOM 1512 C C . LYS A 1 185 ? -40.633 5.621 63.406 1.00 97.44 185 LYS A C 1
ATOM 1514 O O . LYS A 1 185 ? -40.968 4.993 62.403 1.00 97.44 185 LYS A O 1
ATOM 1519 N N . PRO A 1 186 ? -39.400 6.155 63.533 1.00 97.69 186 PRO A N 1
ATOM 1520 C CA . PRO A 1 186 ? -38.386 6.021 62.491 1.00 97.69 186 PRO A CA 1
ATOM 1521 C C . PRO A 1 186 ? -38.044 4.560 62.204 1.00 97.69 186 PRO A C 1
ATOM 1523 O O . PRO A 1 186 ? -37.808 3.786 63.131 1.00 97.69 186 PRO A O 1
ATOM 1526 N N . VAL A 1 187 ? -37.964 4.211 60.920 1.00 98.31 187 VAL A N 1
ATOM 1527 C CA . VAL A 1 187 ? -37.583 2.879 60.434 1.00 98.31 187 VAL A CA 1
ATOM 1528 C C . VAL A 1 187 ? -36.240 2.965 59.722 1.00 98.31 187 VAL A C 1
ATOM 1530 O O . VAL A 1 187 ? -36.010 3.872 58.924 1.00 98.31 187 VAL A O 1
ATOM 1533 N N . GLY A 1 188 ? -35.352 2.016 60.010 1.00 97.75 188 GLY A N 1
ATOM 1534 C CA . GLY A 1 188 ? -34.017 1.940 59.428 1.00 97.75 188 GLY A CA 1
ATOM 1535 C C . GLY A 1 188 ? -33.689 0.538 58.931 1.00 97.75 188 GLY A C 1
ATOM 1536 O O . GLY A 1 188 ? -34.102 -0.462 59.519 1.00 97.75 188 GLY A O 1
ATOM 1537 N N . ALA A 1 189 ? -32.913 0.470 57.851 1.00 98.06 189 ALA A N 1
ATOM 1538 C CA . ALA A 1 189 ? -32.353 -0.768 57.333 1.00 98.06 189 ALA A CA 1
ATOM 1539 C C . ALA A 1 189 ? -30.864 -0.591 57.018 1.00 98.06 189 ALA A C 1
ATOM 1541 O O . ALA A 1 189 ? -30.447 0.449 56.508 1.00 98.06 189 ALA A O 1
ATOM 1542 N N . GLN A 1 190 ? -30.067 -1.615 57.313 1.00 98.12 190 GLN A N 1
ATOM 1543 C CA . GLN A 1 190 ? -28.640 -1.658 57.008 1.00 98.12 190 GLN A CA 1
ATOM 1544 C C . GLN A 1 190 ? -28.373 -2.744 55.972 1.00 98.12 190 GLN A C 1
ATOM 1546 O O . GLN A 1 190 ? -28.756 -3.899 56.171 1.00 98.12 190 GLN A O 1
ATOM 1551 N N . PHE A 1 191 ? -27.658 -2.391 54.907 1.00 97.81 191 PHE A N 1
ATOM 1552 C CA . PHE A 1 191 ? -27.316 -3.296 53.814 1.00 97.81 191 PHE A CA 1
ATOM 1553 C C . PHE A 1 191 ? -25.803 -3.432 53.664 1.00 97.81 191 PHE A C 1
ATOM 1555 O O . PHE A 1 191 ? -25.053 -2.480 53.868 1.00 97.81 191 PHE A O 1
ATOM 1562 N N . LEU A 1 192 ? -25.365 -4.626 53.276 1.00 97.69 192 LEU A N 1
ATOM 1563 C CA . LEU A 1 192 ? -24.051 -4.864 52.696 1.00 97.69 192 LEU A CA 1
ATOM 1564 C C . LEU A 1 192 ? -24.238 -5.068 51.190 1.00 97.69 192 LEU A C 1
ATOM 1566 O O . LEU A 1 192 ? -24.939 -6.000 50.799 1.00 97.69 192 LEU A O 1
ATOM 1570 N N . ILE A 1 193 ? -23.617 -4.218 50.374 1.00 96.69 193 ILE A N 1
ATOM 1571 C CA . ILE A 1 193 ? -23.669 -4.296 48.907 1.00 96.69 193 ILE A CA 1
ATOM 1572 C C . ILE A 1 193 ? -22.293 -4.632 48.327 1.00 96.69 193 ILE A C 1
ATOM 1574 O O . ILE A 1 193 ? -21.269 -4.202 48.862 1.00 96.69 193 ILE A O 1
ATOM 1578 N N . LYS A 1 194 ? -22.268 -5.408 47.242 1.00 96.69 194 LYS A N 1
ATOM 1579 C CA . LYS A 1 194 ? -21.077 -5.682 46.432 1.00 96.69 194 LYS A CA 1
ATOM 1580 C C . LYS A 1 194 ? -21.083 -4.749 45.229 1.00 96.69 194 LYS A C 1
ATOM 1582 O O . LYS A 1 194 ? -21.957 -4.863 44.383 1.00 96.69 194 LYS A O 1
ATOM 1587 N N . VAL A 1 195 ? -20.116 -3.847 45.167 1.00 95.06 195 VAL A N 1
ATOM 1588 C CA . VAL A 1 195 ? -19.980 -2.866 44.085 1.00 95.06 195 VAL A CA 1
ATOM 1589 C C . VAL A 1 195 ? -18.857 -3.262 43.135 1.00 95.06 195 VAL A C 1
ATOM 1591 O O . VAL A 1 195 ? -17.881 -3.892 43.550 1.00 95.06 195 VAL A O 1
ATOM 1594 N N . ASN A 1 196 ? -18.995 -2.885 41.869 1.00 92.94 196 ASN A N 1
ATOM 1595 C CA . ASN A 1 196 ? -17.982 -3.113 40.848 1.00 92.94 196 ASN A CA 1
ATOM 1596 C C . ASN A 1 196 ? -16.856 -2.095 41.025 1.00 92.94 196 ASN A C 1
ATOM 1598 O O . ASN A 1 196 ? -17.087 -0.891 40.955 1.00 92.94 196 ASN A O 1
ATOM 1602 N N . TYR A 1 197 ? -15.642 -2.581 41.274 1.00 91.75 197 TYR A N 1
ATOM 1603 C CA . TYR A 1 197 ? -14.446 -1.757 41.419 1.00 91.75 197 TYR A CA 1
ATOM 1604 C C . TYR A 1 197 ? -13.507 -2.003 40.239 1.00 91.75 197 TYR A C 1
ATOM 1606 O O . TYR A 1 197 ? -13.119 -3.146 39.984 1.00 91.75 197 TYR A O 1
ATOM 1614 N N . GLU A 1 198 ? -13.145 -0.937 39.529 1.00 90.19 198 GLU A N 1
ATOM 1615 C CA . GLU A 1 198 ? -12.171 -1.005 38.442 1.00 90.19 198 GLU A CA 1
ATOM 1616 C C . GLU A 1 198 ? -10.760 -1.205 39.014 1.00 90.19 198 GLU A C 1
ATOM 1618 O O . GLU A 1 198 ? -10.323 -0.479 39.904 1.00 90.19 198 GLU A O 1
ATOM 1623 N N . VAL A 1 199 ? -10.050 -2.217 38.509 1.00 94.06 199 VAL A N 1
ATOM 1624 C CA . VAL A 1 199 ? -8.666 -2.514 38.898 1.00 94.06 199 VAL A CA 1
ATOM 1625 C C . VAL A 1 199 ? -7.740 -2.010 37.797 1.00 94.06 199 VAL A C 1
ATOM 1627 O O . VAL A 1 199 ? -7.664 -2.638 36.739 1.00 94.06 199 VAL A O 1
ATOM 1630 N N . GLU A 1 200 ? -7.022 -0.917 38.062 1.00 91.00 200 GLU A N 1
ATOM 1631 C CA . GLU A 1 200 ? -6.217 -0.199 37.057 1.00 91.00 200 GLU A CA 1
ATOM 1632 C C . GLU A 1 200 ? -5.236 -1.117 36.312 1.00 91.00 200 GLU A C 1
ATOM 1634 O O . GLU A 1 200 ? -5.221 -1.157 35.090 1.00 91.00 200 GLU A O 1
ATOM 1639 N N . GLU A 1 201 ? -4.509 -1.979 37.028 1.00 94.69 201 GLU A N 1
ATOM 1640 C CA . GLU A 1 201 ? -3.545 -2.904 36.411 1.00 94.69 201 GLU A CA 1
ATOM 1641 C C . GLU A 1 201 ? -4.187 -3.861 35.390 1.00 94.69 201 GLU A C 1
ATOM 1643 O O . GLU A 1 201 ? -3.572 -4.219 34.381 1.00 94.69 201 GLU A O 1
ATOM 1648 N N . LYS A 1 202 ? -5.431 -4.296 35.643 1.00 94.38 202 LYS A N 1
ATOM 1649 C CA . LYS A 1 202 ? -6.173 -5.167 34.720 1.00 94.38 202 LYS A CA 1
ATOM 1650 C C . LYS A 1 202 ? -6.706 -4.380 33.531 1.00 94.38 202 LYS A C 1
ATOM 1652 O O . LYS A 1 202 ? -6.659 -4.891 32.416 1.00 94.38 202 LYS A O 1
ATOM 1657 N N . LYS A 1 203 ? -7.180 -3.154 33.759 1.00 91.06 203 LYS A N 1
ATOM 1658 C CA . LYS A 1 203 ? -7.608 -2.236 32.700 1.00 91.06 203 LYS A CA 1
ATOM 1659 C C . LYS A 1 203 ? -6.454 -1.946 31.742 1.00 91.06 203 LYS A C 1
ATOM 1661 O O . LYS A 1 203 ? -6.608 -2.153 30.543 1.00 91.06 203 LYS A O 1
ATOM 1666 N N . ASP A 1 204 ? -5.280 -1.608 32.269 1.00 93.62 204 ASP A N 1
ATOM 1667 C CA . ASP A 1 204 ? -4.059 -1.375 31.491 1.00 93.62 204 ASP A CA 1
ATOM 1668 C C . ASP A 1 204 ? -3.613 -2.618 30.713 1.00 93.62 204 ASP A C 1
ATOM 1670 O O . ASP A 1 204 ? -3.079 -2.525 29.606 1.00 93.62 204 ASP A O 1
ATOM 1674 N N . ALA A 1 205 ? -3.785 -3.812 31.288 1.00 95.19 205 ALA A N 1
ATOM 1675 C CA . ALA A 1 205 ? -3.496 -5.062 30.592 1.00 95.19 205 ALA A CA 1
ATOM 1676 C C . ALA A 1 205 ? -4.436 -5.272 29.395 1.00 95.19 205 ALA A C 1
ATOM 1678 O O . ALA A 1 205 ? -3.950 -5.528 28.294 1.00 95.19 205 ALA A O 1
ATOM 1679 N N . VAL A 1 206 ? -5.745 -5.091 29.595 1.00 95.19 206 VAL A N 1
ATOM 1680 C CA . VAL A 1 206 ? -6.759 -5.208 28.534 1.00 95.19 206 VAL A CA 1
ATOM 1681 C C . VAL A 1 206 ? -6.553 -4.142 27.456 1.00 95.19 206 VAL A C 1
ATOM 1683 O O . VAL A 1 206 ? -6.562 -4.462 26.272 1.00 95.19 206 VAL A O 1
ATOM 1686 N N . GLN A 1 207 ? -6.293 -2.888 27.833 1.00 93.25 207 GLN A N 1
ATOM 1687 C CA . GLN A 1 207 ? -6.016 -1.815 26.874 1.00 93.25 207 GLN A CA 1
ATOM 1688 C C . GLN A 1 207 ? -4.782 -2.119 26.019 1.00 93.25 207 GLN A C 1
ATOM 1690 O O . GLN A 1 207 ? -4.830 -1.969 24.801 1.00 93.25 207 GLN A O 1
ATOM 1695 N N . ARG A 1 208 ? -3.687 -2.602 26.623 1.00 93.81 208 ARG A N 1
ATOM 1696 C CA . ARG A 1 208 ? -2.488 -3.006 25.868 1.00 93.81 208 ARG A CA 1
ATOM 1697 C C . ARG A 1 208 ? -2.750 -4.175 24.925 1.00 93.81 208 ARG A C 1
ATOM 1699 O O . ARG A 1 208 ? -2.185 -4.196 23.834 1.00 93.81 208 ARG A O 1
ATOM 1706 N N . GLU A 1 209 ? -3.561 -5.143 25.339 1.00 95.25 209 GLU A N 1
ATOM 1707 C CA . GLU A 1 209 ? -3.967 -6.264 24.490 1.00 95.25 209 GLU A CA 1
ATOM 1708 C C . GLU A 1 209 ? -4.766 -5.774 23.278 1.00 95.25 209 GLU A C 1
ATOM 1710 O O . GLU A 1 209 ? -4.373 -6.061 22.149 1.00 95.25 209 GLU A O 1
ATOM 1715 N N . ILE A 1 210 ? -5.785 -4.937 23.497 1.00 94.62 210 ILE A N 1
ATOM 1716 C CA . ILE A 1 210 ? -6.596 -4.339 22.427 1.00 94.62 210 ILE A CA 1
ATOM 1717 C C . ILE A 1 210 ? -5.725 -3.518 21.467 1.00 94.62 210 ILE A C 1
ATOM 1719 O O . ILE A 1 210 ? -5.811 -3.707 20.255 1.00 94.62 210 ILE A O 1
ATOM 1723 N N . CYS A 1 211 ? -4.848 -2.645 21.978 1.00 92.75 211 CYS A N 1
ATOM 1724 C CA . CYS A 1 211 ? -3.934 -1.869 21.133 1.00 92.75 211 CYS A CA 1
ATOM 1725 C C . CYS A 1 211 ? -3.042 -2.780 20.281 1.00 92.75 211 CYS A C 1
ATOM 1727 O O . CYS A 1 211 ? -2.882 -2.551 19.087 1.00 92.75 211 CYS A O 1
ATOM 1729 N N . ARG A 1 212 ? -2.508 -3.858 20.866 1.00 93.88 212 ARG A N 1
ATOM 1730 C CA . ARG A 1 212 ? -1.677 -4.823 20.139 1.00 93.88 212 ARG A CA 1
ATOM 1731 C C . ARG A 1 212 ? -2.456 -5.559 19.048 1.00 93.88 212 ARG A C 1
ATOM 1733 O O . ARG A 1 212 ? -1.892 -5.846 17.990 1.00 93.88 212 ARG A O 1
ATOM 1740 N N . GLU A 1 213 ? -3.711 -5.914 19.301 1.00 94.06 213 GLU A N 1
ATOM 1741 C CA . GLU A 1 213 ? -4.574 -6.535 18.294 1.00 94.06 213 GLU A CA 1
ATOM 1742 C C . GLU A 1 213 ? -4.895 -5.573 17.150 1.00 94.06 213 GLU A C 1
ATOM 1744 O O . GLU A 1 213 ? -4.824 -5.980 15.989 1.00 94.06 213 GLU A O 1
ATOM 1749 N N . LEU A 1 214 ? -5.163 -4.301 17.460 1.00 92.19 214 LEU A N 1
ATOM 1750 C CA . LEU A 1 214 ? -5.371 -3.247 16.466 1.00 92.19 214 LEU A CA 1
ATOM 1751 C C . LEU A 1 214 ? -4.118 -3.024 15.612 1.00 92.19 214 LEU A C 1
ATOM 1753 O O . LEU A 1 214 ? -4.209 -3.091 14.389 1.00 92.19 214 LEU A O 1
ATOM 1757 N N . ASP A 1 215 ? -2.942 -2.878 16.228 1.00 91.31 215 ASP A N 1
ATOM 1758 C CA . ASP A 1 215 ? -1.665 -2.720 15.516 1.00 91.31 215 ASP A CA 1
ATOM 1759 C C . ASP A 1 215 ? -1.389 -3.904 14.578 1.00 91.31 215 ASP A C 1
ATOM 1761 O O . ASP A 1 215 ? -0.950 -3.743 13.432 1.00 91.31 215 ASP A O 1
ATOM 1765 N N . LYS A 1 216 ? -1.651 -5.126 15.059 1.00 89.88 216 LYS A N 1
ATOM 1766 C CA . LYS A 1 216 ? -1.508 -6.341 14.254 1.00 89.88 216 LYS A CA 1
ATOM 1767 C C . LYS A 1 216 ? -2.481 -6.325 13.080 1.00 89.88 216 LYS A C 1
ATOM 1769 O O . LYS A 1 216 ? -2.065 -6.586 11.954 1.00 89.88 216 LYS A O 1
ATOM 1774 N N . TRP A 1 217 ? -3.746 -6.003 13.330 1.00 89.38 217 TRP A N 1
ATOM 1775 C CA . TRP A 1 217 ? -4.765 -5.929 12.294 1.00 89.38 217 TRP A CA 1
ATOM 1776 C C . TRP A 1 217 ? -4.412 -4.878 11.234 1.00 89.38 217 TRP A C 1
ATOM 1778 O O . TRP A 1 217 ? -4.458 -5.183 10.043 1.00 89.38 217 TRP A O 1
ATOM 1788 N N . GLU A 1 218 ? -3.971 -3.682 11.628 1.00 87.31 218 GLU A N 1
ATOM 1789 C CA . GLU A 1 218 ? -3.515 -2.648 10.692 1.00 87.31 218 GLU A CA 1
ATOM 1790 C C . GLU A 1 218 ? -2.313 -3.112 9.863 1.00 87.31 218 GLU A C 1
ATOM 1792 O O . GLU A 1 218 ? -2.258 -2.893 8.653 1.00 87.31 218 GLU A O 1
ATOM 1797 N N . SER A 1 219 ? -1.344 -3.777 10.495 1.00 86.81 219 SER A N 1
ATOM 1798 C CA . SER A 1 219 ? -0.166 -4.315 9.810 1.00 86.81 219 SER A CA 1
ATOM 1799 C C . SER A 1 219 ? -0.517 -5.430 8.822 1.00 86.81 219 SER A C 1
ATOM 1801 O O . SER A 1 219 ? 0.051 -5.490 7.727 1.00 86.81 219 SER A O 1
ATOM 1803 N N . ASP A 1 220 ? -1.445 -6.314 9.184 1.00 87.00 220 ASP A N 1
ATOM 1804 C CA . ASP A 1 220 ? -1.886 -7.444 8.362 1.00 87.00 220 ASP A CA 1
ATOM 1805 C C . ASP A 1 220 ? -2.740 -6.988 7.165 1.00 87.00 220 ASP A C 1
ATOM 1807 O O . ASP A 1 220 ? -2.677 -7.600 6.095 1.00 87.00 220 ASP A O 1
ATOM 1811 N N . ASN A 1 221 ? -3.469 -5.876 7.310 1.00 88.44 221 ASN A N 1
ATOM 1812 C CA . ASN A 1 221 ? -4.313 -5.291 6.263 1.00 88.44 221 ASN A CA 1
ATOM 1813 C C . ASN A 1 221 ? -3.605 -4.234 5.396 1.00 88.44 221 ASN A C 1
ATOM 1815 O O . ASN A 1 221 ? -4.222 -3.680 4.486 1.00 88.44 221 ASN A O 1
ATOM 1819 N N . LYS A 1 222 ? -2.311 -3.966 5.612 1.00 90.94 222 LYS A N 1
ATOM 1820 C CA . LYS A 1 222 ? -1.505 -3.190 4.656 1.00 90.94 222 LYS A CA 1
ATOM 1821 C C . LYS A 1 222 ? -1.174 -4.047 3.426 1.00 90.94 222 LYS A C 1
ATOM 1823 O O . LYS A 1 222 ? -0.717 -5.181 3.595 1.00 90.94 222 LYS A O 1
ATOM 1828 N N . PRO A 1 223 ? -1.348 -3.534 2.193 1.00 93.56 223 PRO A N 1
ATOM 1829 C CA . PRO A 1 223 ? -0.916 -4.231 0.986 1.00 93.56 223 PRO A CA 1
ATOM 1830 C C . PRO A 1 223 ? 0.587 -4.531 1.021 1.00 93.56 223 PRO A C 1
ATOM 1832 O O . PRO A 1 223 ? 1.397 -3.641 1.291 1.00 93.56 223 PRO A O 1
ATOM 1835 N N . LYS A 1 224 ? 0.965 -5.782 0.738 1.00 93.62 224 LYS A N 1
ATOM 1836 C CA . LYS A 1 224 ? 2.360 -6.249 0.736 1.00 93.62 224 LYS A CA 1
ATOM 1837 C C . LYS A 1 224 ? 2.635 -6.992 -0.561 1.00 93.62 224 LYS A C 1
ATOM 1839 O O . LYS A 1 224 ? 1.906 -7.917 -0.906 1.00 93.62 224 LYS A O 1
ATOM 1844 N N . ILE A 1 225 ? 3.690 -6.595 -1.265 1.00 95.62 225 ILE A N 1
ATOM 1845 C CA . ILE A 1 225 ? 4.137 -7.271 -2.482 1.00 95.62 225 ILE A CA 1
ATOM 1846 C C . ILE A 1 225 ? 5.595 -7.708 -2.353 1.00 95.62 225 ILE A C 1
ATOM 1848 O O . ILE A 1 225 ? 6.380 -7.105 -1.620 1.00 95.62 225 ILE A O 1
ATOM 1852 N N . SER A 1 226 ? 5.960 -8.741 -3.100 1.00 95.56 226 SER A N 1
ATOM 1853 C CA . SER A 1 226 ? 7.342 -9.122 -3.378 1.00 95.56 226 SER A CA 1
ATOM 1854 C C . SER A 1 226 ? 7.574 -9.101 -4.879 1.00 95.56 226 SER A C 1
ATOM 1856 O O . SER A 1 226 ? 6.691 -9.472 -5.647 1.00 95.56 226 SER A O 1
ATOM 1858 N N . ILE A 1 227 ? 8.761 -8.685 -5.301 1.00 95.88 227 ILE A N 1
ATOM 1859 C CA . ILE A 1 227 ? 9.139 -8.629 -6.712 1.00 95.88 227 ILE A CA 1
ATOM 1860 C C . ILE A 1 227 ? 10.290 -9.616 -6.919 1.00 95.88 227 ILE A C 1
ATOM 1862 O O . ILE A 1 227 ? 11.136 -9.778 -6.035 1.00 95.88 227 ILE A O 1
ATOM 1866 N N . SER A 1 228 ? 10.291 -10.323 -8.049 1.00 95.12 228 SER A N 1
ATOM 1867 C CA . SER A 1 228 ? 11.339 -11.287 -8.389 1.00 95.12 228 SER A CA 1
ATOM 1868 C C . SER A 1 228 ? 12.712 -10.625 -8.539 1.00 95.12 228 SER A C 1
ATOM 1870 O O . SER A 1 228 ? 12.836 -9.401 -8.622 1.00 95.12 228 SER A O 1
ATOM 1872 N N . ASP A 1 229 ? 13.756 -11.459 -8.551 1.00 92.50 229 ASP A N 1
ATOM 1873 C CA . ASP A 1 229 ? 15.126 -11.061 -8.908 1.00 92.50 229 ASP A CA 1
ATOM 1874 C C . ASP A 1 229 ? 15.690 -9.913 -8.054 1.00 92.50 229 ASP A C 1
ATOM 1876 O O . ASP A 1 229 ? 16.529 -9.132 -8.496 1.00 92.50 229 ASP A O 1
ATOM 1880 N N . ASN A 1 230 ? 15.221 -9.800 -6.806 1.00 92.06 230 ASN A N 1
ATOM 1881 C CA . ASN A 1 230 ? 15.584 -8.739 -5.864 1.00 92.06 230 ASN A CA 1
ATOM 1882 C C . ASN A 1 230 ? 15.396 -7.323 -6.439 1.00 92.06 230 ASN A C 1
ATOM 1884 O O . ASN A 1 230 ? 16.162 -6.416 -6.113 1.00 92.06 230 ASN A O 1
ATOM 1888 N N . ASN A 1 231 ? 14.374 -7.132 -7.279 1.00 93.38 231 ASN A N 1
ATOM 1889 C CA . ASN A 1 231 ? 14.076 -5.877 -7.975 1.00 93.38 231 ASN A CA 1
ATOM 1890 C C . ASN A 1 231 ? 15.148 -5.454 -9.004 1.00 93.38 231 ASN A C 1
ATOM 1892 O O . ASN A 1 231 ? 15.187 -4.282 -9.388 1.00 93.38 231 ASN A O 1
ATOM 1896 N N . LEU A 1 232 ? 16.028 -6.365 -9.432 1.00 94.25 232 LEU A N 1
ATOM 1897 C CA . LEU A 1 232 ? 17.108 -6.080 -10.375 1.00 94.25 232 LEU A CA 1
ATOM 1898 C C . LEU A 1 232 ? 16.781 -6.638 -11.761 1.00 94.25 232 LEU A C 1
ATOM 1900 O O . LEU A 1 232 ? 16.443 -7.811 -11.909 1.00 94.25 232 LEU A O 1
ATOM 1904 N N . VAL A 1 233 ? 16.955 -5.811 -12.792 1.00 95.94 233 VAL A N 1
ATOM 1905 C CA . VAL A 1 233 ? 16.866 -6.237 -14.194 1.00 95.94 233 VAL A CA 1
ATOM 1906 C C . VAL A 1 233 ? 18.117 -5.791 -14.923 1.00 95.94 233 VAL A C 1
ATOM 1908 O O . VAL A 1 233 ? 18.255 -4.626 -15.279 1.00 95.94 233 VAL A O 1
ATOM 1911 N N . HIS A 1 234 ? 19.025 -6.730 -15.161 1.00 96.75 234 HIS A N 1
ATOM 1912 C CA . HIS A 1 234 ? 20.235 -6.474 -15.932 1.00 96.75 234 HIS A CA 1
ATOM 1913 C C . HIS A 1 234 ? 20.086 -6.979 -17.371 1.00 96.75 234 HIS A C 1
ATOM 1915 O O . HIS A 1 234 ? 19.510 -8.048 -17.570 1.00 96.75 234 HIS A O 1
ATOM 1921 N N . PHE A 1 235 ? 20.605 -6.263 -18.368 1.00 96.94 235 PHE A N 1
ATOM 1922 C CA . PHE A 1 235 ? 20.636 -6.667 -19.779 1.00 96.94 235 PHE A CA 1
ATOM 1923 C C . PHE A 1 235 ? 22.081 -6.774 -20.288 1.00 96.94 235 PHE A C 1
ATOM 1925 O O . PHE A 1 235 ? 22.742 -5.760 -20.452 1.00 96.94 235 PHE A O 1
ATOM 1932 N N . ASP A 1 236 ? 22.553 -7.980 -20.605 1.00 93.00 236 ASP A N 1
ATOM 1933 C CA . ASP A 1 236 ? 23.988 -8.252 -20.821 1.00 93.00 236 ASP A CA 1
ATOM 1934 C C . ASP A 1 236 ? 24.559 -7.774 -22.175 1.00 93.00 236 ASP A C 1
ATOM 1936 O O . ASP A 1 236 ? 25.769 -7.707 -22.361 1.00 93.00 236 ASP A O 1
ATOM 1940 N 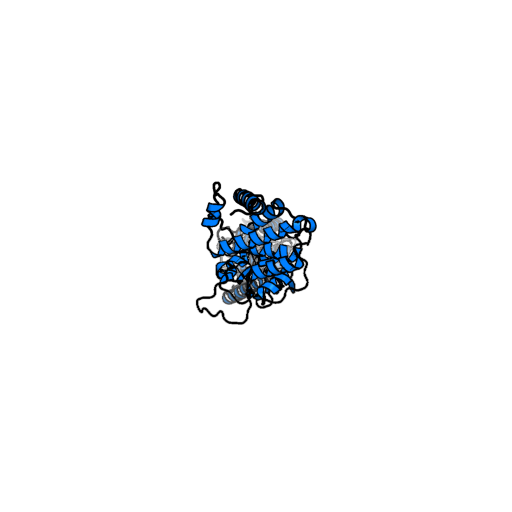N . ALA A 1 237 ? 23.717 -7.522 -23.181 1.00 93.25 237 ALA A N 1
ATOM 1941 C CA . ALA A 1 237 ? 24.185 -7.257 -24.546 1.00 93.25 237 ALA A CA 1
ATOM 1942 C C . ALA A 1 237 ? 23.208 -6.363 -25.315 1.00 93.25 237 ALA A C 1
ATOM 1944 O O . ALA A 1 237 ? 22.614 -6.774 -26.316 1.00 93.25 237 ALA A O 1
ATOM 1945 N N . VAL A 1 238 ? 23.003 -5.136 -24.840 1.00 95.19 238 VAL A N 1
ATOM 1946 C CA . VAL A 1 238 ? 22.047 -4.204 -25.445 1.00 95.19 238 VAL A CA 1
ATOM 1947 C C . VAL A 1 238 ? 22.619 -3.647 -26.745 1.00 95.19 238 VAL A C 1
ATOM 1949 O O . VAL A 1 238 ? 23.639 -2.962 -26.746 1.00 95.19 238 VAL A O 1
ATOM 1952 N N . SER A 1 239 ? 21.946 -3.919 -27.863 1.00 94.12 239 SER A N 1
ATOM 1953 C CA . SER A 1 239 ? 22.352 -3.437 -29.186 1.00 94.12 239 SER A CA 1
ATOM 1954 C C . SER A 1 239 ? 21.541 -2.224 -29.633 1.00 94.12 239 SER A C 1
ATOM 1956 O O . SER A 1 239 ? 20.349 -2.090 -29.350 1.00 94.12 239 SER A O 1
ATOM 1958 N N . TYR A 1 240 ? 22.183 -1.357 -30.408 1.00 94.81 240 TYR A N 1
ATOM 1959 C CA . TYR A 1 240 ? 21.544 -0.200 -31.018 1.00 94.81 240 TYR A CA 1
ATOM 1960 C C . TYR A 1 240 ? 20.344 -0.586 -31.906 1.00 94.81 240 TYR A C 1
ATOM 1962 O O . TYR A 1 240 ? 20.451 -1.440 -32.795 1.00 94.81 240 TYR A O 1
ATOM 1970 N N . MET A 1 241 ? 19.201 0.076 -31.684 1.00 93.88 241 MET A N 1
ATOM 1971 C CA . MET A 1 241 ? 17.941 -0.117 -32.418 1.00 93.88 241 MET A CA 1
ATOM 1972 C C . MET A 1 241 ? 17.361 -1.545 -32.364 1.00 93.88 241 MET A C 1
ATOM 1974 O O . MET A 1 241 ? 16.503 -1.888 -33.178 1.00 93.88 241 MET A O 1
ATOM 1978 N N . VAL A 1 242 ? 17.791 -2.387 -31.417 1.00 93.94 242 VAL A N 1
ATOM 1979 C CA . VAL A 1 242 ? 17.227 -3.730 -31.194 1.00 93.94 242 VAL A CA 1
ATOM 1980 C C . VAL A 1 242 ? 16.544 -3.748 -29.823 1.00 93.94 242 VAL A C 1
ATOM 1982 O O . VAL A 1 242 ? 17.241 -3.716 -28.810 1.00 93.94 242 VAL A O 1
ATOM 1985 N N . PRO A 1 243 ? 15.198 -3.751 -29.752 1.00 95.38 243 PRO A N 1
ATOM 1986 C CA . PRO A 1 243 ? 14.503 -3.806 -28.472 1.00 95.38 243 PRO A CA 1
ATOM 1987 C C . PRO A 1 243 ? 14.739 -5.156 -27.783 1.00 95.38 243 PRO A C 1
ATOM 1989 O O . PRO A 1 243 ? 14.665 -6.207 -28.420 1.00 95.38 243 PRO A O 1
ATOM 1992 N N . GLN A 1 244 ? 14.986 -5.124 -26.476 1.00 97.00 244 GLN A N 1
ATOM 1993 C CA . GLN A 1 244 ? 15.105 -6.310 -25.628 1.00 97.00 244 GLN A CA 1
ATOM 1994 C C . GLN A 1 244 ? 14.148 -6.189 -24.451 1.00 97.00 244 GLN A C 1
ATOM 1996 O O . GLN A 1 244 ? 14.117 -5.156 -23.786 1.00 97.00 244 GLN A O 1
ATOM 2001 N N . THR A 1 245 ? 13.400 -7.255 -24.171 1.00 97.88 245 THR A N 1
ATOM 2002 C CA . THR A 1 245 ? 12.417 -7.294 -23.084 1.00 97.88 245 THR A CA 1
ATOM 2003 C C . THR A 1 245 ? 12.767 -8.396 -22.091 1.00 97.88 245 THR A C 1
ATOM 2005 O O . THR A 1 245 ? 12.999 -9.537 -22.491 1.00 97.88 245 THR A O 1
ATOM 2008 N N . LYS A 1 246 ? 12.766 -8.069 -20.796 1.00 97.19 246 LYS A N 1
ATOM 2009 C CA . LYS A 1 246 ? 12.812 -9.031 -19.685 1.00 97.19 246 LYS A CA 1
ATOM 2010 C C . LYS A 1 246 ? 11.551 -8.890 -18.834 1.00 97.19 246 LYS A C 1
ATOM 2012 O O . LYS A 1 246 ? 10.997 -7.797 -18.707 1.00 97.19 246 LYS A O 1
ATOM 2017 N N . SER A 1 247 ? 11.094 -10.004 -18.274 1.00 96.00 247 SER A N 1
ATOM 2018 C CA . SER A 1 247 ? 9.920 -10.040 -17.405 1.00 96.00 247 SER A CA 1
ATOM 2019 C C . SER A 1 247 ? 10.343 -10.080 -15.939 1.00 96.00 247 SER A C 1
ATOM 2021 O O . SER A 1 247 ? 11.233 -10.842 -15.573 1.00 96.00 247 SER A O 1
ATOM 2023 N N . LEU A 1 248 ? 9.670 -9.288 -15.110 1.00 95.62 248 LEU A N 1
ATOM 2024 C CA . LEU A 1 248 ? 9.703 -9.345 -13.654 1.00 95.62 248 LEU A CA 1
ATOM 2025 C C . LEU A 1 248 ? 8.345 -9.821 -13.148 1.00 95.62 248 LEU A C 1
ATOM 2027 O O . LEU A 1 248 ? 7.307 -9.448 -13.696 1.00 95.62 248 LEU A O 1
ATOM 2031 N N . TRP A 1 249 ? 8.336 -10.593 -12.069 1.00 96.19 249 TRP A N 1
ATOM 2032 C CA . TRP A 1 249 ? 7.098 -11.040 -11.438 1.00 96.19 249 TRP A CA 1
ATOM 2033 C C . TRP A 1 249 ? 6.849 -10.280 -10.144 1.00 96.19 249 TRP A C 1
ATOM 2035 O O . TRP A 1 249 ? 7.714 -10.237 -9.274 1.00 96.19 249 TRP A O 1
ATOM 2045 N N . ILE A 1 250 ? 5.651 -9.718 -10.005 1.00 96.31 250 ILE A N 1
ATOM 2046 C CA . ILE A 1 250 ? 5.169 -9.091 -8.774 1.00 96.31 250 ILE A CA 1
ATOM 2047 C C . ILE A 1 250 ? 4.162 -10.042 -8.136 1.00 96.31 250 ILE A C 1
ATOM 2049 O O . ILE A 1 250 ? 3.189 -10.429 -8.772 1.00 96.31 250 ILE A O 1
ATOM 2053 N N . GLU A 1 251 ? 4.372 -10.414 -6.884 1.00 97.06 251 GLU A N 1
ATOM 2054 C CA . GLU A 1 251 ? 3.507 -11.311 -6.121 1.00 97.06 251 GLU A CA 1
ATOM 2055 C C . GLU A 1 251 ? 2.899 -10.567 -4.936 1.00 97.06 251 GLU A C 1
ATOM 2057 O O . GLU A 1 251 ? 3.616 -9.905 -4.187 1.00 97.06 251 GLU A O 1
ATOM 2062 N N . ASN A 1 252 ? 1.585 -10.682 -4.743 1.00 96.75 252 ASN A N 1
ATOM 2063 C CA . ASN A 1 252 ? 0.937 -10.147 -3.550 1.00 96.75 252 ASN A CA 1
ATOM 2064 C C . ASN A 1 252 ? 1.043 -11.155 -2.399 1.00 96.75 252 ASN A C 1
ATOM 2066 O O . ASN A 1 252 ? 0.362 -12.183 -2.382 1.00 96.75 252 ASN A O 1
ATOM 2070 N N . THR A 1 253 ? 1.886 -10.832 -1.421 1.00 95.12 253 THR A N 1
ATOM 2071 C CA . THR A 1 253 ? 2.126 -11.637 -0.215 1.00 95.12 253 THR A CA 1
ATOM 2072 C C . THR A 1 253 ? 1.265 -11.201 0.974 1.00 95.12 253 THR A C 1
ATOM 2074 O O . THR A 1 253 ? 1.312 -11.830 2.032 1.00 95.12 253 THR A O 1
ATOM 2077 N N . GLY A 1 254 ? 0.480 -10.130 0.817 1.00 92.94 254 GLY A N 1
ATOM 2078 C CA . GLY A 1 254 ? -0.449 -9.617 1.818 1.00 92.94 254 GLY A CA 1
ATOM 2079 C C . GLY A 1 254 ? -1.809 -10.320 1.823 1.00 92.94 254 GLY A C 1
ATOM 2080 O O . GLY A 1 254 ? -2.063 -11.267 1.080 1.00 92.94 254 GLY A O 1
ATOM 2081 N N . LEU A 1 255 ? -2.703 -9.834 2.690 1.00 93.31 255 LEU A N 1
ATOM 2082 C CA . LEU A 1 255 ? -4.071 -10.354 2.842 1.00 93.31 255 LEU A CA 1
ATOM 2083 C C . LEU A 1 255 ? -5.124 -9.542 2.073 1.00 93.31 255 LEU A C 1
ATOM 2085 O O . LEU A 1 255 ? -6.256 -9.995 1.920 1.00 93.31 255 LEU A O 1
ATOM 2089 N N . VAL A 1 256 ? -4.753 -8.361 1.575 1.00 95.00 256 VAL A N 1
ATOM 2090 C CA . VAL A 1 256 ? -5.630 -7.435 0.845 1.00 95.00 256 VAL A CA 1
ATOM 2091 C C . VAL A 1 256 ? -5.152 -7.252 -0.594 1.00 95.00 256 VAL A C 1
ATOM 2093 O O . VAL A 1 256 ? -3.987 -7.498 -0.902 1.00 95.00 256 VAL A O 1
ATOM 2096 N N . VAL A 1 257 ? -6.037 -6.805 -1.487 1.00 95.94 257 VAL A N 1
ATOM 2097 C CA . VAL A 1 257 ? -5.690 -6.518 -2.890 1.00 95.94 257 VAL A CA 1
ATOM 2098 C C . VAL A 1 257 ? -4.652 -5.395 -2.961 1.00 95.94 257 VAL A C 1
ATOM 2100 O O . VAL A 1 257 ? -4.869 -4.301 -2.437 1.00 95.94 257 VAL A O 1
ATOM 2103 N N . ALA A 1 258 ? -3.542 -5.642 -3.655 1.00 97.06 258 ALA A N 1
ATOM 2104 C CA . ALA A 1 258 ? -2.511 -4.641 -3.891 1.00 97.06 258 ALA A CA 1
ATOM 2105 C C . ALA A 1 258 ? -2.788 -3.899 -5.201 1.00 97.06 258 ALA A C 1
ATOM 2107 O O . ALA A 1 258 ? -2.858 -4.513 -6.263 1.00 97.06 258 ALA A O 1
ATOM 2108 N N . HIS A 1 259 ? -2.929 -2.577 -5.129 1.00 97.31 259 HIS A N 1
ATOM 2109 C CA . HIS A 1 259 ? -3.013 -1.709 -6.304 1.00 97.31 259 HIS A CA 1
ATOM 2110 C C . HIS A 1 259 ? -1.647 -1.073 -6.513 1.00 97.31 259 HIS A C 1
ATOM 2112 O O . HIS A 1 259 ? -1.150 -0.412 -5.599 1.00 97.31 259 HIS A O 1
ATOM 2118 N N . PHE A 1 260 ? -1.047 -1.263 -7.684 1.00 96.69 260 PHE A N 1
ATOM 2119 C CA . PHE A 1 260 ? 0.254 -0.685 -7.998 1.00 96.69 260 PHE A CA 1
ATOM 2120 C C . PHE A 1 260 ? 0.166 0.300 -9.159 1.00 96.69 260 PHE A C 1
ATOM 2122 O O . PHE A 1 260 ? -0.681 0.170 -10.045 1.00 96.69 260 PHE A O 1
ATOM 2129 N N . GLN A 1 261 ? 1.080 1.264 -9.164 1.00 97.06 261 GLN A N 1
ATOM 2130 C CA . GLN A 1 261 ? 1.316 2.167 -10.283 1.00 97.06 261 GLN A CA 1
ATOM 2131 C C . GLN A 1 261 ? 2.789 2.568 -10.355 1.00 97.06 261 GLN A C 1
ATOM 2133 O O . GLN A 1 261 ? 3.458 2.702 -9.331 1.00 97.06 261 GLN A O 1
ATOM 2138 N N . MET A 1 262 ? 3.286 2.798 -11.562 1.00 96.88 262 MET A N 1
ATOM 2139 C CA . MET A 1 262 ? 4.602 3.373 -11.793 1.00 96.88 262 MET A CA 1
ATOM 2140 C C . MET A 1 262 ? 4.541 4.873 -11.523 1.00 96.88 262 MET A C 1
ATOM 2142 O O . MET A 1 262 ? 3.651 5.565 -12.020 1.00 96.88 262 MET A O 1
ATOM 2146 N N . ALA A 1 263 ? 5.479 5.369 -10.726 1.00 95.75 263 ALA A N 1
ATOM 2147 C CA . ALA A 1 263 ? 5.568 6.768 -10.342 1.00 95.75 263 ALA A CA 1
ATOM 2148 C C . ALA A 1 263 ? 6.850 7.399 -10.909 1.00 95.75 263 ALA A C 1
ATOM 2150 O O . ALA A 1 263 ? 7.887 6.733 -10.963 1.00 95.75 263 ALA A O 1
ATOM 2151 N N . PRO A 1 264 ? 6.804 8.677 -11.318 1.00 94.81 264 PRO A N 1
ATOM 2152 C CA . PRO A 1 264 ? 8.008 9.399 -11.695 1.00 94.81 264 PRO A CA 1
ATOM 2153 C C . PRO A 1 264 ? 8.877 9.677 -10.461 1.00 94.81 264 PRO A C 1
ATOM 2155 O O . PRO A 1 264 ? 8.387 9.729 -9.326 1.00 94.81 264 PRO A O 1
ATOM 2158 N N . LYS A 1 265 ? 10.177 9.884 -10.686 1.00 92.75 265 LYS A N 1
ATOM 2159 C CA . LYS A 1 265 ? 11.107 10.301 -9.629 1.00 92.75 265 LYS A CA 1
ATOM 2160 C C . LYS A 1 265 ? 10.805 11.729 -9.178 1.00 92.75 265 LYS A C 1
ATOM 2162 O O . LYS A 1 265 ? 10.137 12.499 -9.867 1.00 92.75 265 LYS A O 1
ATOM 2167 N N . LEU A 1 266 ? 11.315 12.102 -8.005 1.00 86.31 266 LEU A N 1
ATOM 2168 C CA . LEU A 1 266 ? 11.151 13.454 -7.476 1.00 86.31 266 LEU A CA 1
ATOM 2169 C C . LEU A 1 266 ? 11.702 14.474 -8.491 1.00 86.31 266 LEU A C 1
ATOM 2171 O O . LEU A 1 266 ? 12.859 14.373 -8.876 1.00 86.31 266 LEU A O 1
ATOM 2175 N N . GLN A 1 267 ? 10.883 15.458 -8.880 1.00 87.25 267 GLN A N 1
ATOM 2176 C CA . GLN A 1 267 ? 11.199 16.499 -9.880 1.00 87.25 267 GLN A CA 1
ATOM 2177 C C . GLN A 1 267 ? 11.233 16.037 -11.351 1.00 87.25 267 GLN A C 1
ATOM 2179 O O . GLN A 1 267 ? 11.408 16.877 -12.233 1.00 87.25 267 GLN A O 1
ATOM 2184 N N . GLU A 1 268 ? 11.007 14.754 -11.640 1.00 90.44 268 GLU A N 1
ATOM 2185 C CA . GLU A 1 268 ? 10.866 14.245 -13.009 1.00 90.44 268 GLU A CA 1
ATOM 2186 C C . GLU A 1 268 ? 9.380 14.131 -13.391 1.00 90.44 268 GLU A C 1
ATOM 2188 O O . GLU A 1 268 ? 8.510 13.914 -12.548 1.00 90.44 268 GLU A O 1
ATOM 2193 N N . THR A 1 269 ? 9.067 14.293 -14.679 1.00 89.81 269 THR A N 1
ATOM 2194 C CA . THR A 1 269 ? 7.721 14.033 -15.229 1.00 89.81 269 THR A CA 1
ATOM 2195 C C . THR A 1 269 ? 7.636 12.677 -15.921 1.00 89.81 269 THR A C 1
ATOM 2197 O O . THR A 1 269 ? 6.567 12.070 -15.964 1.00 89.81 269 THR A O 1
ATOM 2200 N N . ALA A 1 270 ? 8.757 12.198 -16.462 1.00 92.06 270 ALA A N 1
ATOM 2201 C CA . ALA A 1 270 ? 8.860 10.893 -17.093 1.00 92.06 270 ALA A CA 1
ATOM 2202 C C . ALA A 1 270 ? 9.017 9.785 -16.041 1.00 92.06 270 ALA A C 1
ATOM 2204 O O . ALA A 1 270 ? 9.598 9.991 -14.977 1.00 92.06 270 ALA A O 1
ATOM 2205 N N . LEU A 1 271 ? 8.502 8.594 -16.356 1.00 93.19 271 LEU A N 1
ATOM 2206 C CA . LEU A 1 271 ? 8.654 7.404 -15.509 1.00 93.19 271 LEU A CA 1
ATOM 2207 C C . LEU A 1 271 ? 10.074 6.823 -15.560 1.00 93.19 271 LEU A C 1
ATOM 2209 O O . LEU A 1 271 ? 10.486 6.124 -14.639 1.00 93.19 271 LEU A O 1
ATOM 2213 N N . SER A 1 272 ? 10.777 7.068 -16.663 1.00 94.38 272 SER A N 1
ATOM 2214 C CA . SER A 1 272 ? 12.045 6.442 -17.014 1.00 94.38 272 SER A CA 1
ATOM 2215 C C . SER A 1 272 ? 12.807 7.276 -18.041 1.00 94.38 272 SER A C 1
ATOM 2217 O O . SER A 1 272 ? 12.249 8.176 -18.681 1.00 94.38 272 SER A O 1
ATOM 2219 N N . LYS A 1 273 ? 14.085 6.949 -18.236 1.00 93.88 273 LYS A N 1
ATOM 2220 C CA . LYS A 1 273 ? 14.892 7.453 -19.350 1.00 93.88 273 LYS A CA 1
ATOM 2221 C C . LYS A 1 273 ? 14.289 7.035 -20.705 1.00 93.88 273 LYS A C 1
ATOM 2223 O O . LYS A 1 273 ? 13.647 5.988 -20.791 1.00 93.88 273 LYS A O 1
ATOM 2228 N N . PRO A 1 274 ? 14.541 7.786 -21.799 1.00 92.62 274 PRO A N 1
ATOM 2229 C CA . PRO A 1 274 ? 13.897 7.551 -23.101 1.00 92.62 274 PRO A CA 1
ATOM 2230 C C . PRO A 1 274 ? 14.136 6.168 -23.721 1.00 92.62 274 PRO A C 1
ATOM 2232 O O . PRO A 1 274 ? 13.344 5.722 -24.547 1.00 92.62 274 PRO A O 1
ATOM 2235 N N . TRP A 1 275 ? 15.229 5.498 -23.351 1.00 94.88 275 TRP A N 1
ATOM 2236 C CA . TRP A 1 275 ? 15.570 4.160 -23.835 1.00 94.88 275 TRP A CA 1
ATOM 2237 C C . TRP A 1 275 ? 14.896 3.032 -23.041 1.00 94.88 275 TRP A C 1
ATOM 2239 O O . TRP A 1 275 ? 15.025 1.872 -23.426 1.00 94.88 275 TRP A O 1
ATOM 2249 N N . LEU A 1 276 ? 14.196 3.339 -21.945 1.00 96.75 276 LEU A N 1
ATOM 2250 C CA . LEU A 1 276 ? 13.582 2.364 -21.048 1.00 96.75 276 LEU A CA 1
ATOM 2251 C C . LEU A 1 276 ? 12.066 2.522 -21.036 1.00 96.75 276 LEU A C 1
ATOM 2253 O O . LEU A 1 276 ? 11.543 3.618 -20.850 1.00 96.75 276 LEU A O 1
ATOM 2257 N N . THR A 1 277 ? 11.352 1.409 -21.160 1.00 96.62 277 THR A N 1
ATOM 2258 C CA . THR A 1 277 ? 9.892 1.362 -21.030 1.00 96.62 277 THR A CA 1
ATOM 2259 C C . THR A 1 277 ? 9.470 0.200 -20.142 1.00 96.62 277 THR A C 1
ATOM 2261 O O . THR A 1 277 ? 10.121 -0.845 -20.099 1.00 96.62 277 THR A O 1
ATOM 2264 N N . VAL A 1 278 ? 8.368 0.382 -19.418 1.00 96.81 278 VAL A N 1
ATOM 2265 C CA . VAL A 1 278 ? 7.793 -0.628 -18.526 1.00 96.81 278 VAL A CA 1
ATOM 2266 C C . VAL A 1 278 ? 6.307 -0.781 -18.822 1.00 96.81 278 VAL A C 1
ATOM 2268 O O . VAL A 1 278 ? 5.606 0.204 -19.055 1.00 96.81 278 VAL A O 1
ATOM 2271 N N . THR A 1 279 ? 5.812 -2.015 -18.884 1.00 96.25 279 THR A N 1
ATOM 2272 C CA . THR A 1 279 ? 4.404 -2.296 -19.187 1.00 96.25 279 THR A CA 1
ATOM 2273 C C . THR A 1 279 ? 3.902 -3.509 -18.406 1.00 96.25 279 THR A C 1
ATOM 2275 O O . THR A 1 279 ? 4.575 -4.539 -18.396 1.00 96.25 279 THR A O 1
ATOM 2278 N N . PRO A 1 280 ? 2.699 -3.439 -17.818 1.00 96.50 280 PRO A N 1
ATOM 2279 C CA . PRO A 1 280 ? 1.845 -2.255 -17.689 1.00 96.50 280 PRO A CA 1
ATOM 2280 C C . PRO A 1 280 ? 2.358 -1.272 -16.630 1.00 96.50 280 PRO A C 1
ATOM 2282 O O . PRO A 1 280 ? 3.188 -1.611 -15.793 1.00 96.50 280 PRO A O 1
ATOM 2285 N N . THR A 1 281 ? 1.854 -0.038 -16.670 1.00 96.69 281 THR A N 1
ATOM 2286 C CA . THR A 1 281 ? 2.235 1.023 -15.724 1.00 96.69 281 THR A CA 1
ATOM 2287 C C . THR A 1 281 ? 1.358 1.071 -14.476 1.00 96.69 281 THR A C 1
ATOM 2289 O O . THR A 1 281 ? 1.681 1.800 -13.548 1.00 96.69 281 THR A O 1
ATOM 2292 N N . TYR A 1 282 ? 0.261 0.320 -14.427 1.00 96.94 282 TYR A N 1
ATOM 2293 C CA . TYR A 1 282 ? -0.605 0.189 -13.259 1.00 96.94 282 TYR A CA 1
ATOM 2294 C C . TYR A 1 282 ? -1.351 -1.145 -13.304 1.00 96.94 282 TYR A C 1
ATOM 2296 O O . TYR A 1 282 ? -1.473 -1.762 -14.366 1.00 96.94 282 TYR A O 1
ATOM 2304 N N . GLY A 1 283 ? -1.869 -1.581 -12.160 1.00 96.19 283 GLY A N 1
ATOM 2305 C CA . GLY A 1 283 ? -2.643 -2.812 -12.072 1.00 96.19 283 GLY A CA 1
ATOM 2306 C C . GLY A 1 283 ? -3.101 -3.141 -10.657 1.00 96.19 283 GLY A C 1
ATOM 2307 O O . GLY A 1 283 ? -2.824 -2.418 -9.699 1.00 96.19 283 GLY A O 1
ATOM 2308 N N . MET A 1 284 ? -3.818 -4.256 -10.541 1.00 96.50 284 MET A N 1
ATOM 2309 C CA . MET A 1 284 ? -4.318 -4.797 -9.279 1.00 96.50 284 MET A CA 1
ATOM 2310 C C . MET A 1 284 ? -3.905 -6.259 -9.168 1.00 96.50 284 MET A C 1
ATOM 2312 O O . MET A 1 284 ? -3.996 -6.995 -10.148 1.00 96.50 284 MET A O 1
ATOM 2316 N N . ILE A 1 285 ? -3.467 -6.671 -7.982 1.00 97.19 285 ILE A N 1
ATOM 2317 C CA . ILE A 1 285 ? -2.983 -8.025 -7.715 1.00 97.19 285 ILE A CA 1
ATOM 2318 C C . ILE A 1 285 ? -3.758 -8.571 -6.511 1.00 97.19 285 ILE A C 1
ATOM 2320 O O . ILE A 1 285 ? -3.557 -8.088 -5.389 1.00 97.19 285 ILE A O 1
ATOM 2324 N N . PRO A 1 286 ? -4.672 -9.535 -6.704 1.00 97.06 286 PRO A N 1
ATOM 2325 C CA . PRO A 1 286 ? -5.344 -10.220 -5.605 1.00 97.06 286 PRO A CA 1
ATOM 2326 C C . PRO A 1 286 ? -4.359 -10.951 -4.673 1.00 97.06 286 PRO A C 1
ATOM 2328 O O . PRO A 1 286 ? -3.248 -11.281 -5.092 1.00 97.06 286 PRO A O 1
ATOM 2331 N N . PRO A 1 287 ? -4.727 -11.206 -3.403 1.00 96.38 287 PRO A N 1
ATOM 2332 C CA . PRO A 1 287 ? -3.877 -11.946 -2.470 1.00 96.38 287 PRO A CA 1
ATOM 2333 C C . PRO A 1 287 ? -3.433 -13.301 -3.030 1.00 96.38 287 PRO A C 1
ATOM 2335 O O . PRO A 1 287 ? -4.262 -14.060 -3.531 1.00 96.38 287 PRO A O 1
ATOM 2338 N N . LYS A 1 288 ? -2.142 -13.630 -2.879 1.00 93.75 288 LYS A N 1
ATOM 2339 C CA . LYS A 1 288 ? -1.499 -14.870 -3.366 1.00 93.75 288 LYS A CA 1
ATOM 2340 C C . LYS A 1 288 ? -1.428 -15.025 -4.889 1.00 93.75 288 LYS A C 1
ATOM 2342 O O . LYS A 1 288 ? -1.036 -16.088 -5.366 1.00 93.75 288 LYS A O 1
ATOM 2347 N N . GLU A 1 289 ? -1.782 -13.996 -5.651 1.00 97.31 289 GLU A N 1
ATOM 2348 C CA . GLU A 1 289 ? -1.608 -13.989 -7.100 1.00 97.31 289 GLU A CA 1
ATOM 2349 C C . GLU A 1 289 ? -0.312 -13.290 -7.518 1.00 97.31 289 GLU A C 1
ATOM 2351 O O . GLU A 1 289 ? 0.324 -12.561 -6.746 1.00 97.31 289 GLU A O 1
ATOM 2356 N N . ARG A 1 290 ? 0.078 -13.537 -8.772 1.00 95.81 290 ARG A N 1
ATOM 2357 C CA . ARG A 1 290 ? 1.265 -12.965 -9.403 1.00 95.81 290 ARG A CA 1
ATOM 2358 C C . ARG A 1 290 ? 0.899 -12.210 -10.667 1.00 95.81 290 ARG A C 1
ATOM 2360 O O . ARG A 1 290 ? -0.038 -12.573 -11.372 1.00 95.81 290 ARG A O 1
ATOM 2367 N N . PHE A 1 291 ? 1.692 -11.196 -10.965 1.00 94.69 291 PHE A N 1
ATOM 2368 C CA . PHE A 1 291 ? 1.510 -10.292 -12.082 1.00 94.69 291 PHE A CA 1
ATOM 2369 C C . PHE A 1 291 ? 2.825 -10.125 -12.851 1.00 94.69 291 PHE A C 1
ATOM 2371 O O . PHE A 1 291 ? 3.878 -9.945 -12.239 1.00 94.69 291 PHE A O 1
ATOM 2378 N N . GLU A 1 292 ? 2.775 -10.194 -14.183 1.00 96.75 292 GLU A N 1
ATOM 2379 C CA . GLU A 1 292 ? 3.954 -10.043 -15.043 1.00 96.75 292 GLU A CA 1
ATOM 2380 C C . GLU A 1 292 ? 4.172 -8.568 -15.415 1.00 96.75 292 GLU A C 1
ATOM 2382 O O . GLU A 1 292 ? 3.305 -7.925 -16.010 1.00 96.75 292 GLU A O 1
ATOM 2387 N N . LEU A 1 293 ? 5.358 -8.047 -15.110 1.00 96.06 293 LEU A N 1
ATOM 2388 C CA . LEU A 1 293 ? 5.827 -6.727 -15.514 1.00 96.06 293 LEU A CA 1
ATOM 2389 C C . LEU A 1 293 ? 6.896 -6.879 -16.601 1.00 96.06 293 LEU A C 1
ATOM 2391 O O . LEU A 1 293 ? 7.917 -7.526 -16.387 1.00 96.06 293 LEU A O 1
ATOM 2395 N N . LYS A 1 294 ? 6.697 -6.264 -17.765 1.00 97.69 294 LYS A N 1
ATOM 2396 C CA . LYS A 1 294 ? 7.648 -6.305 -18.883 1.00 97.69 294 LYS A CA 1
ATOM 2397 C C . LYS A 1 294 ? 8.489 -5.042 -18.899 1.00 97.69 294 LYS A C 1
ATOM 2399 O O . LYS A 1 294 ? 7.959 -3.946 -19.076 1.00 97.69 294 LYS A O 1
ATOM 2404 N N . VAL A 1 295 ? 9.796 -5.207 -18.752 1.00 97.69 295 VAL A N 1
ATOM 2405 C CA . VAL A 1 295 ? 10.794 -4.139 -18.827 1.00 97.69 295 VAL A CA 1
ATOM 2406 C C . VAL A 1 295 ? 11.487 -4.244 -20.177 1.00 97.69 295 VAL A C 1
ATOM 2408 O O . VAL A 1 295 ? 12.044 -5.291 -20.501 1.00 97.69 295 VAL A O 1
ATOM 2411 N N . THR A 1 296 ? 11.428 -3.185 -20.981 1.00 97.88 296 THR A N 1
ATOM 2412 C CA . THR A 1 296 ? 11.977 -3.167 -22.341 1.00 97.88 296 THR A CA 1
ATOM 2413 C C . THR A 1 296 ? 12.996 -2.050 -22.497 1.00 97.88 296 THR A C 1
ATOM 2415 O O . THR A 1 296 ? 12.663 -0.878 -22.311 1.00 97.88 296 THR A O 1
ATOM 2418 N N . ILE A 1 297 ? 14.216 -2.416 -22.890 1.00 97.31 297 ILE A N 1
ATOM 2419 C CA . ILE A 1 297 ? 15.256 -1.479 -23.316 1.00 97.31 297 ILE A CA 1
ATOM 2420 C C . ILE A 1 297 ? 15.234 -1.372 -24.839 1.00 97.31 297 ILE A C 1
ATOM 2422 O O . ILE A 1 297 ? 15.251 -2.380 -25.546 1.00 97.31 297 ILE A O 1
ATOM 2426 N N . HIS A 1 298 ? 15.231 -0.145 -25.348 1.00 96.44 298 HIS A N 1
ATOM 2427 C CA . HIS A 1 298 ? 15.365 0.158 -26.763 1.00 96.44 298 HIS A CA 1
ATOM 2428 C C . HIS A 1 298 ? 16.222 1.413 -26.959 1.00 96.44 298 HIS A C 1
ATOM 2430 O O . HIS A 1 298 ? 15.775 2.540 -26.745 1.00 96.44 298 HIS A O 1
ATOM 2436 N N . VAL A 1 299 ? 17.473 1.219 -27.380 1.00 95.56 299 VAL A N 1
ATOM 2437 C CA . VAL A 1 299 ? 18.408 2.326 -27.615 1.00 95.56 299 VAL A CA 1
ATOM 2438 C C . VAL A 1 299 ? 18.132 2.947 -28.983 1.00 95.56 299 VAL A C 1
ATOM 2440 O O . VAL A 1 299 ? 18.532 2.406 -30.016 1.00 95.56 299 VAL A O 1
ATOM 2443 N N . THR A 1 300 ? 17.436 4.083 -28.972 1.00 93.19 300 THR A N 1
ATOM 2444 C CA . THR A 1 300 ? 17.150 4.910 -30.153 1.00 93.19 300 THR A CA 1
ATOM 2445 C C . THR A 1 300 ? 18.363 5.748 -30.570 1.00 93.19 300 THR A C 1
ATOM 2447 O O . THR A 1 300 ? 19.395 5.761 -29.896 1.00 93.19 300 THR A O 1
ATOM 2450 N N . ILE A 1 301 ? 18.242 6.483 -31.682 1.00 91.25 301 ILE A N 1
ATOM 2451 C CA . ILE A 1 301 ? 19.284 7.393 -32.187 1.00 91.25 301 ILE A CA 1
ATOM 2452 C C . ILE A 1 301 ? 19.731 8.392 -31.113 1.00 91.25 301 ILE A C 1
ATOM 2454 O O . ILE A 1 301 ? 20.926 8.526 -30.856 1.00 91.25 301 ILE A O 1
ATOM 2458 N N . ASP A 1 302 ? 18.783 9.057 -30.455 1.00 89.88 302 ASP A N 1
ATOM 2459 C CA . ASP A 1 302 ? 19.100 10.095 -29.472 1.00 89.88 302 ASP A CA 1
ATOM 2460 C C . ASP A 1 302 ? 19.777 9.515 -28.229 1.00 89.88 302 ASP A C 1
ATOM 2462 O O . ASP A 1 302 ? 20.771 10.066 -27.757 1.00 89.88 302 ASP A O 1
ATOM 2466 N N . ALA A 1 303 ? 19.317 8.351 -27.757 1.00 92.06 303 ALA A N 1
ATOM 2467 C CA . ALA A 1 303 ? 19.969 7.640 -26.661 1.00 92.06 303 ALA A CA 1
ATOM 2468 C C . ALA A 1 303 ? 21.404 7.229 -27.035 1.00 92.06 303 ALA A C 1
ATOM 2470 O O . ALA A 1 303 ? 22.336 7.471 -26.268 1.00 92.06 303 ALA A O 1
ATOM 2471 N N . ALA A 1 304 ? 21.609 6.686 -28.239 1.00 91.94 304 ALA A N 1
ATOM 2472 C CA . ALA A 1 304 ? 22.925 6.265 -28.713 1.00 91.94 304 ALA A CA 1
ATOM 2473 C C . ALA A 1 304 ? 23.928 7.424 -28.779 1.00 91.94 304 ALA A C 1
ATOM 2475 O O . ALA A 1 304 ? 25.072 7.257 -28.366 1.00 91.94 304 ALA A O 1
ATOM 2476 N N . ARG A 1 305 ? 23.517 8.616 -29.234 1.00 91.06 305 ARG A N 1
ATOM 2477 C CA . ARG A 1 305 ? 24.394 9.802 -29.291 1.00 91.06 305 ARG A CA 1
ATOM 2478 C C . ARG A 1 305 ? 24.930 10.190 -27.913 1.00 91.06 305 ARG A C 1
ATOM 2480 O O . ARG A 1 305 ? 26.115 10.511 -27.778 1.00 91.06 305 ARG A O 1
ATOM 2487 N N . VAL A 1 306 ? 24.067 10.153 -26.897 1.00 90.88 306 VAL A N 1
ATOM 2488 C CA . VAL A 1 306 ? 24.422 10.518 -25.519 1.00 90.88 306 VAL A CA 1
ATOM 2489 C C . VAL A 1 306 ? 25.276 9.423 -24.874 1.00 90.88 306 VAL A C 1
ATOM 2491 O O . VAL A 1 306 ? 26.344 9.740 -24.340 1.00 90.88 306 VAL A O 1
ATOM 2494 N N . ILE A 1 307 ? 24.883 8.152 -25.005 1.00 90.06 307 ILE A N 1
ATOM 2495 C CA . ILE A 1 307 ? 25.625 7.001 -24.462 1.00 90.06 307 ILE A CA 1
ATOM 2496 C C . ILE A 1 307 ? 27.023 6.911 -25.087 1.00 90.06 307 ILE A C 1
ATOM 2498 O O . ILE A 1 307 ? 28.023 6.869 -24.373 1.00 90.06 307 ILE A O 1
ATOM 2502 N N . SER A 1 308 ? 27.131 6.997 -26.417 1.00 85.62 308 SER A N 1
ATOM 2503 C CA . SER A 1 308 ? 28.417 6.961 -27.129 1.00 85.62 308 SER A CA 1
ATOM 2504 C C . SER A 1 308 ? 29.332 8.145 -26.789 1.00 85.62 308 SER A C 1
ATOM 2506 O O . SER A 1 308 ? 30.535 8.083 -27.039 1.00 85.62 308 SER A O 1
ATOM 2508 N N . SER A 1 309 ? 28.796 9.242 -26.240 1.00 85.69 309 SER A N 1
ATOM 2509 C CA . SER A 1 309 ? 29.598 10.376 -25.753 1.00 85.69 309 SER A CA 1
ATOM 2510 C C . SER A 1 309 ? 30.118 10.195 -24.322 1.00 85.69 309 SER A C 1
ATOM 2512 O O . SER A 1 309 ? 30.887 11.028 -23.849 1.00 85.69 309 SER A O 1
ATOM 2514 N N . GLY A 1 310 ? 29.700 9.127 -23.633 1.00 85.44 310 GLY A N 1
ATOM 2515 C CA . GLY A 1 310 ? 30.001 8.880 -22.222 1.00 85.44 310 GLY A CA 1
ATOM 2516 C C . GLY A 1 310 ? 29.219 9.773 -21.253 1.00 85.44 310 GLY A C 1
ATOM 2517 O O . GLY A 1 310 ? 29.548 9.814 -20.072 1.00 85.44 310 GLY A O 1
ATOM 2518 N N . LYS A 1 311 ? 28.211 10.514 -21.739 1.00 87.94 311 LYS A N 1
ATOM 2519 C CA . LYS A 1 311 ? 27.373 11.406 -20.917 1.00 87.94 311 LYS A CA 1
ATOM 2520 C C . LYS A 1 311 ? 26.229 10.682 -20.209 1.00 87.94 311 LYS A C 1
ATOM 2522 O O . LYS A 1 311 ? 25.668 11.246 -19.276 1.00 87.94 311 LYS A O 1
ATOM 2527 N N . ASP A 1 312 ? 25.872 9.484 -20.663 1.00 90.69 312 ASP A N 1
ATOM 2528 C CA . ASP A 1 312 ? 24.837 8.653 -20.051 1.00 90.69 312 ASP A CA 1
ATOM 2529 C C . ASP A 1 312 ? 25.248 7.176 -20.087 1.00 90.69 312 ASP A C 1
ATOM 2531 O O . ASP A 1 312 ? 26.066 6.765 -20.915 1.00 90.69 312 ASP A O 1
ATOM 2535 N N . THR A 1 313 ? 24.664 6.394 -19.188 1.00 92.88 313 THR A N 1
ATOM 2536 C CA . THR A 1 313 ? 24.794 4.936 -19.102 1.00 92.88 313 THR A CA 1
ATOM 2537 C C . THR A 1 313 ? 23.409 4.298 -19.152 1.00 92.88 313 THR A C 1
ATOM 2539 O O . THR A 1 313 ? 22.391 4.954 -18.903 1.00 92.88 313 THR A O 1
ATOM 2542 N N . LEU A 1 314 ? 23.354 3.003 -19.469 1.00 94.69 314 LEU A N 1
ATOM 2543 C CA . LEU A 1 314 ? 22.110 2.234 -19.436 1.00 94.69 314 LEU A CA 1
ATOM 2544 C C . LEU A 1 314 ? 21.727 1.843 -18.005 1.00 94.69 314 LEU A C 1
ATOM 2546 O O . LEU A 1 314 ? 21.453 0.682 -17.742 1.00 94.69 314 LEU A O 1
ATOM 2550 N N . ASP A 1 315 ? 21.689 2.814 -17.098 1.00 95.44 315 ASP A N 1
ATOM 2551 C CA . ASP A 1 315 ? 21.244 2.634 -15.720 1.00 95.44 315 ASP A CA 1
ATOM 2552 C C . ASP A 1 315 ? 20.058 3.551 -15.437 1.00 95.44 315 ASP A C 1
ATOM 2554 O O . ASP A 1 315 ? 20.110 4.758 -15.707 1.00 95.44 315 ASP A O 1
ATOM 2558 N N . ASP A 1 316 ? 18.984 2.992 -14.890 1.00 95.94 316 ASP A N 1
ATOM 2559 C CA . ASP A 1 316 ? 17.825 3.751 -14.437 1.00 95.94 316 ASP A CA 1
ATOM 2560 C C . ASP A 1 316 ? 17.097 3.036 -13.292 1.00 95.94 316 ASP A C 1
ATOM 2562 O O . ASP A 1 316 ? 17.157 1.814 -13.157 1.00 95.94 316 ASP A O 1
ATOM 2566 N N . THR A 1 317 ? 16.376 3.801 -12.477 1.00 96.12 317 THR A N 1
ATOM 2567 C CA . THR A 1 317 ? 15.578 3.265 -11.370 1.00 96.12 317 THR A CA 1
ATOM 2568 C C . THR A 1 317 ? 14.117 3.629 -11.567 1.00 96.12 317 THR A C 1
ATOM 2570 O O . THR A 1 317 ? 13.759 4.806 -11.523 1.00 96.12 317 THR A O 1
ATOM 2573 N N . LEU A 1 318 ? 13.261 2.622 -11.726 1.00 96.69 318 LEU A N 1
ATOM 2574 C CA . LEU A 1 318 ? 11.815 2.805 -11.800 1.00 96.69 318 LEU A CA 1
ATOM 2575 C C . LEU A 1 318 ? 11.201 2.714 -10.399 1.00 96.69 318 LEU A C 1
ATOM 2577 O O . LEU A 1 318 ? 11.609 1.879 -9.592 1.00 96.69 318 LEU A O 1
ATOM 2581 N N . ILE A 1 319 ? 10.188 3.534 -10.118 1.00 97.12 319 ILE A N 1
ATOM 2582 C CA . ILE A 1 319 ? 9.473 3.510 -8.836 1.00 97.12 319 ILE A CA 1
ATOM 2583 C C . ILE A 1 319 ? 8.115 2.846 -9.042 1.00 97.12 319 ILE A C 1
ATOM 2585 O O . ILE A 1 319 ? 7.272 3.363 -9.773 1.00 97.12 319 ILE A O 1
ATOM 2589 N N . LEU A 1 320 ? 7.893 1.717 -8.376 1.00 97.00 320 LEU A N 1
ATOM 2590 C CA . LEU A 1 320 ? 6.604 1.041 -8.296 1.00 97.00 320 LEU A CA 1
ATOM 2591 C C . LEU A 1 320 ? 5.960 1.368 -6.948 1.00 97.00 320 LEU A C 1
ATOM 2593 O O . LEU A 1 320 ? 6.432 0.941 -5.897 1.00 97.00 320 LEU A O 1
ATOM 2597 N N . ARG A 1 321 ? 4.869 2.128 -6.977 1.00 96.75 321 ARG A N 1
ATOM 2598 C CA . ARG A 1 321 ? 4.123 2.554 -5.792 1.00 96.75 321 ARG A CA 1
ATOM 2599 C C . ARG A 1 321 ? 2.926 1.654 -5.556 1.00 96.75 321 ARG A C 1
ATOM 2601 O O . ARG A 1 321 ? 2.086 1.517 -6.445 1.00 96.75 321 ARG A O 1
ATOM 2608 N N . VAL A 1 322 ? 2.804 1.122 -4.344 1.00 96.50 322 VAL A N 1
ATOM 2609 C CA . VAL A 1 322 ? 1.604 0.408 -3.897 1.00 96.50 322 VAL A CA 1
ATOM 2610 C C . VAL A 1 322 ? 0.703 1.368 -3.123 1.00 96.50 322 VAL A C 1
ATOM 2612 O O . VAL A 1 322 ? 1.141 2.008 -2.167 1.00 96.50 322 VAL A O 1
ATOM 2615 N N . ALA A 1 323 ? -0.563 1.492 -3.523 1.00 94.50 323 ALA A N 1
ATOM 2616 C CA . ALA A 1 323 ? -1.520 2.358 -2.836 1.00 94.50 323 ALA A CA 1
ATOM 2617 C C . ALA A 1 323 ? -1.682 1.923 -1.371 1.00 94.50 323 ALA A C 1
ATOM 2619 O O . ALA A 1 323 ? -1.928 0.749 -1.101 1.00 94.50 323 ALA A O 1
ATOM 2620 N N . ASN A 1 324 ? -1.542 2.864 -0.430 1.00 90.88 324 ASN A N 1
ATOM 2621 C CA . ASN A 1 324 ? -1.544 2.602 1.018 1.00 90.88 324 ASN A CA 1
ATOM 2622 C C . ASN A 1 324 ? -0.491 1.565 1.476 1.00 90.88 324 ASN A C 1
ATOM 2624 O O . ASN A 1 324 ? -0.630 0.967 2.543 1.00 90.88 324 ASN A O 1
ATOM 2628 N N . GLY A 1 325 ? 0.549 1.347 0.667 1.00 90.88 325 GLY A N 1
ATOM 2629 C CA . GLY A 1 325 ? 1.651 0.425 0.924 1.00 90.88 325 GLY A CA 1
ATOM 2630 C C . GLY A 1 325 ? 3.012 1.107 0.781 1.00 90.88 325 GLY A C 1
ATOM 2631 O O . GLY A 1 325 ? 3.131 2.326 0.907 1.00 90.88 325 GLY A O 1
ATOM 2632 N N . ALA A 1 326 ? 4.048 0.302 0.552 1.00 91.88 326 ALA A N 1
ATOM 2633 C CA . ALA A 1 326 ? 5.412 0.782 0.349 1.00 91.88 326 ALA A CA 1
ATOM 2634 C C . ALA A 1 326 ? 5.698 1.121 -1.125 1.00 91.88 326 ALA A C 1
ATOM 2636 O O . ALA A 1 326 ? 5.078 0.574 -2.042 1.00 91.88 326 ALA A O 1
ATOM 2637 N N . ASP A 1 327 ? 6.685 1.993 -1.337 1.00 95.38 327 ASP A N 1
ATOM 2638 C CA . ASP A 1 327 ? 7.311 2.200 -2.642 1.00 95.38 327 ASP A CA 1
ATOM 2639 C C . ASP A 1 327 ? 8.432 1.166 -2.843 1.00 95.38 327 ASP A C 1
ATOM 2641 O O . ASP A 1 327 ? 9.240 0.917 -1.945 1.00 95.38 327 ASP A O 1
ATOM 2645 N N . HIS A 1 328 ? 8.490 0.576 -4.035 1.00 96.06 328 HIS A N 1
ATOM 2646 C CA . HIS A 1 328 ? 9.499 -0.392 -4.452 1.00 96.06 328 HIS A CA 1
ATOM 2647 C C . HIS A 1 328 ? 10.337 0.187 -5.595 1.00 96.06 328 HIS A C 1
ATOM 2649 O O . HIS A 1 328 ? 9.802 0.732 -6.558 1.00 96.06 328 HIS A O 1
ATOM 2655 N N . PHE A 1 329 ? 11.658 0.047 -5.503 1.00 96.19 329 PHE A N 1
ATOM 2656 C CA . PHE A 1 329 ? 12.601 0.575 -6.488 1.00 96.19 329 PHE A CA 1
ATOM 2657 C C . PHE A 1 329 ? 13.123 -0.565 -7.359 1.00 96.19 329 PHE A C 1
ATOM 2659 O O . PHE A 1 329 ? 13.762 -1.484 -6.846 1.00 96.19 329 PHE A O 1
ATOM 2666 N N . LEU A 1 330 ? 12.834 -0.503 -8.658 1.00 96.50 330 LEU A N 1
ATOM 2667 C CA . LEU A 1 330 ? 13.326 -1.441 -9.663 1.00 96.50 330 LEU A CA 1
ATOM 2668 C C . LEU A 1 330 ? 14.580 -0.852 -10.298 1.00 96.50 330 LEU A C 1
ATOM 2670 O O . LEU A 1 330 ? 14.495 0.185 -10.954 1.00 96.50 330 LEU A O 1
ATOM 2674 N N . VAL A 1 331 ? 15.726 -1.499 -10.115 1.00 96.69 331 VAL A N 1
ATOM 2675 C CA . VAL A 1 331 ? 16.984 -1.047 -10.716 1.00 96.69 331 VAL A CA 1
ATOM 2676 C C . VAL A 1 331 ? 17.170 -1.781 -12.032 1.00 96.69 331 VAL A C 1
ATOM 2678 O O . VAL A 1 331 ? 17.260 -3.010 -12.067 1.00 96.69 331 VAL A O 1
ATOM 2681 N N . VAL A 1 332 ? 17.215 -1.014 -13.113 1.00 97.38 332 VAL A N 1
ATOM 2682 C CA . VAL A 1 332 ? 17.438 -1.514 -14.462 1.00 97.38 332 VAL A CA 1
ATOM 2683 C C . VAL A 1 332 ? 18.829 -1.091 -14.901 1.00 97.38 332 VAL A C 1
ATOM 2685 O O . VAL A 1 332 ? 19.144 0.096 -14.882 1.00 97.38 332 VAL A O 1
ATOM 2688 N N . SER A 1 333 ? 19.647 -2.060 -15.298 1.00 96.69 333 SER A N 1
ATOM 2689 C CA . SER A 1 333 ? 20.982 -1.821 -15.840 1.00 96.69 333 SER A CA 1
ATOM 2690 C C . SER A 1 333 ? 21.184 -2.566 -17.154 1.00 96.69 333 SER A C 1
ATOM 2692 O O . SER A 1 333 ? 20.513 -3.564 -17.433 1.00 96.69 333 SER A O 1
ATOM 2694 N N . GLY A 1 334 ? 22.117 -2.107 -17.977 1.00 95.62 334 GLY A N 1
ATOM 2695 C CA . GLY A 1 334 ? 22.435 -2.761 -19.235 1.00 95.62 334 GLY A CA 1
ATOM 2696 C C . GLY A 1 334 ? 23.866 -2.531 -19.692 1.00 95.62 334 GLY A C 1
ATOM 2697 O O . GLY A 1 334 ? 24.416 -1.439 -19.571 1.00 95.62 334 GLY A O 1
ATOM 2698 N N . ASP A 1 335 ? 24.441 -3.558 -20.295 1.00 94.50 335 ASP A N 1
ATOM 2699 C CA . ASP A 1 335 ? 25.731 -3.492 -20.956 1.00 94.50 335 ASP A CA 1
ATOM 2700 C C . ASP A 1 335 ? 25.498 -3.105 -22.418 1.00 94.50 335 ASP A C 1
ATOM 2702 O O . ASP A 1 335 ? 25.056 -3.903 -23.253 1.00 94.50 335 ASP A O 1
ATOM 2706 N N . TYR A 1 336 ? 25.742 -1.830 -22.729 1.00 93.81 336 TYR A N 1
ATOM 2707 C CA . TYR A 1 336 ? 25.605 -1.327 -24.092 1.00 93.81 336 TYR A CA 1
ATOM 2708 C C . TYR A 1 336 ? 26.756 -1.829 -24.959 1.00 93.81 336 TYR A C 1
ATOM 2710 O O . TYR A 1 336 ? 27.921 -1.503 -24.718 1.00 93.81 336 TYR A O 1
ATOM 2718 N N . LEU A 1 337 ? 26.424 -2.575 -26.011 1.00 93.31 337 LEU A N 1
ATOM 2719 C CA . LEU A 1 337 ? 27.386 -2.945 -27.036 1.00 93.31 337 LEU A CA 1
ATOM 2720 C C . LEU A 1 337 ? 27.714 -1.705 -27.882 1.00 93.31 337 LEU A C 1
ATOM 2722 O O . LEU A 1 337 ? 26.809 -1.160 -28.522 1.00 93.31 337 LEU A O 1
ATOM 2726 N N . PRO A 1 338 ? 28.988 -1.265 -27.931 1.00 91.06 338 PRO A N 1
ATOM 2727 C CA . PRO A 1 338 ? 29.381 -0.117 -28.734 1.00 91.06 338 PRO A CA 1
ATOM 2728 C C . PRO A 1 338 ? 28.942 -0.280 -30.191 1.00 91.06 338 PRO A C 1
ATOM 2730 O O . PRO A 1 338 ? 29.105 -1.349 -30.788 1.00 91.06 338 PRO A O 1
ATOM 2733 N N . SER A 1 339 ? 28.413 0.796 -30.762 1.00 94.38 339 SER A N 1
ATOM 2734 C CA . SER A 1 339 ? 27.994 0.857 -32.157 1.00 94.38 339 SER A CA 1
ATOM 2735 C C . SER A 1 339 ? 28.654 2.052 -32.838 1.00 94.38 339 SER A C 1
ATOM 2737 O O . SER A 1 339 ? 28.891 3.076 -32.202 1.00 94.38 339 SER A O 1
ATOM 2739 N N . CYS A 1 340 ? 28.966 1.931 -34.129 1.00 94.19 340 CYS A N 1
ATOM 2740 C CA . CYS A 1 340 ? 29.448 3.048 -34.943 1.00 94.19 340 CYS A CA 1
ATOM 2741 C C . CYS A 1 340 ? 28.343 4.084 -35.229 1.00 94.19 340 CYS A C 1
ATOM 2743 O O . CYS A 1 340 ? 28.630 5.183 -35.706 1.00 94.19 340 CYS A O 1
ATOM 2745 N N . PHE A 1 341 ? 27.089 3.742 -34.923 1.00 94.44 341 PHE A N 1
ATOM 2746 C CA . PHE A 1 341 ? 25.936 4.635 -34.943 1.00 94.44 341 PHE A CA 1
ATOM 2747 C C . PHE A 1 341 ? 25.898 5.475 -33.654 1.00 94.44 341 PHE A C 1
ATOM 2749 O O . PHE A 1 341 ? 26.125 4.964 -32.556 1.00 94.44 341 PHE A O 1
ATOM 2756 N N . GLY A 1 342 ? 25.621 6.778 -33.765 1.00 92.06 342 GLY A N 1
ATOM 2757 C CA . GLY A 1 342 ? 25.700 7.712 -32.627 1.00 92.06 342 GLY A CA 1
ATOM 2758 C C . GLY A 1 342 ? 27.110 8.238 -32.318 1.00 92.06 342 GLY A C 1
ATOM 2759 O O . GLY A 1 342 ? 27.284 9.022 -31.380 1.00 92.06 342 GLY A O 1
ATOM 2760 N N . CYS A 1 343 ? 28.127 7.826 -33.080 1.00 93.31 343 CYS A N 1
ATOM 2761 C CA . CYS A 1 343 ? 29.495 8.338 -32.968 1.00 93.31 343 CYS A CA 1
ATOM 2762 C C . CYS A 1 343 ? 29.689 9.638 -33.763 1.00 93.31 343 CYS A C 1
ATOM 2764 O O . CYS A 1 343 ? 28.944 9.926 -34.701 1.00 93.31 343 CYS A O 1
ATOM 2766 N N . SER A 1 344 ? 30.708 10.418 -33.392 1.00 92.56 344 SER A N 1
ATOM 2767 C CA . SER A 1 344 ? 31.168 11.545 -34.207 1.00 92.56 344 SER A CA 1
ATOM 2768 C C . SER A 1 344 ? 32.101 11.064 -35.317 1.00 92.56 344 SER A C 1
ATOM 2770 O O . SER A 1 344 ? 32.744 10.013 -35.192 1.00 92.56 344 SER A O 1
ATOM 2772 N N . LEU A 1 345 ? 32.226 11.841 -36.392 1.00 93.06 345 LEU A N 1
ATOM 2773 C CA . LEU A 1 345 ? 33.165 11.514 -37.466 1.00 93.06 345 LEU A CA 1
ATOM 2774 C C . LEU A 1 345 ? 34.614 11.507 -36.958 1.00 93.06 345 LEU A C 1
ATOM 2776 O O . LEU A 1 345 ? 35.388 10.630 -37.338 1.00 93.06 345 LEU A O 1
ATOM 2780 N N . GLU A 1 346 ? 34.962 12.416 -36.046 1.00 90.56 346 GLU A N 1
ATOM 2781 C CA . GLU A 1 346 ? 36.278 12.521 -35.404 1.00 90.56 346 GLU A CA 1
ATOM 2782 C C . GLU A 1 346 ? 36.648 11.246 -34.647 1.00 90.56 346 GLU A C 1
ATOM 2784 O O . GLU A 1 346 ? 37.795 10.802 -34.702 1.00 90.56 346 GLU A O 1
ATOM 2789 N N . GLN A 1 347 ? 35.681 10.637 -33.956 1.00 89.62 347 GLN A N 1
ATOM 2790 C CA . GLN A 1 347 ? 35.896 9.376 -33.254 1.00 89.62 347 GLN A CA 1
ATOM 2791 C C . GLN A 1 347 ? 36.148 8.239 -34.250 1.00 89.62 347 GLN A C 1
ATOM 2793 O O . GLN A 1 347 ? 37.076 7.448 -34.070 1.00 89.62 347 GLN A O 1
ATOM 2798 N N . LEU A 1 348 ? 35.346 8.173 -35.314 1.00 92.19 348 LEU A N 1
ATOM 2799 C CA . LEU A 1 348 ? 35.386 7.066 -36.265 1.00 92.19 348 LEU A CA 1
ATOM 2800 C C . LEU A 1 348 ? 36.653 7.063 -37.131 1.00 92.19 348 LEU A C 1
ATOM 2802 O O . LEU A 1 348 ? 37.185 5.992 -37.403 1.00 92.19 348 LEU A O 1
ATOM 2806 N N . VAL A 1 349 ? 37.190 8.228 -37.515 1.00 91.19 349 VAL A N 1
ATOM 2807 C CA . VAL A 1 349 ? 38.424 8.296 -38.330 1.00 91.19 349 VAL A CA 1
ATOM 2808 C C . VAL A 1 349 ? 39.698 7.934 -37.563 1.00 91.19 349 VAL A C 1
ATOM 2810 O O . VAL A 1 349 ? 40.675 7.485 -38.166 1.00 91.19 349 VAL A O 1
ATOM 2813 N N . VAL A 1 350 ? 39.700 8.119 -36.240 1.00 88.19 350 VAL A N 1
ATOM 2814 C CA . VAL A 1 350 ? 40.811 7.711 -35.362 1.00 88.19 350 VAL A CA 1
ATOM 2815 C C . VAL A 1 350 ? 40.711 6.222 -35.016 1.00 88.19 350 VAL A C 1
ATOM 2817 O O . VAL A 1 350 ? 41.716 5.560 -34.752 1.00 88.19 350 VAL A O 1
ATOM 2820 N N . GLN A 1 351 ? 39.501 5.668 -35.039 1.00 86.31 351 GLN A N 1
ATOM 2821 C CA . GLN A 1 351 ? 39.243 4.270 -34.746 1.00 86.31 351 GLN A CA 1
ATOM 2822 C C . GLN A 1 351 ? 39.518 3.386 -35.972 1.00 86.31 351 GLN A C 1
ATOM 2824 O O . GLN A 1 351 ? 38.636 3.107 -36.775 1.00 86.31 351 GLN A O 1
ATOM 2829 N N . VAL A 1 352 ? 40.756 2.903 -36.107 1.00 85.56 352 VAL A N 1
ATOM 2830 C CA . VAL A 1 352 ? 41.180 2.066 -37.251 1.00 85.56 352 VAL A CA 1
ATOM 2831 C C . VAL A 1 352 ? 40.560 0.660 -37.218 1.00 85.56 352 VAL A C 1
ATOM 2833 O O . VAL A 1 352 ? 40.209 0.107 -38.257 1.00 85.56 352 VAL A O 1
ATOM 2836 N N . GLU A 1 353 ? 40.392 0.086 -36.029 1.00 88.88 353 GLU A N 1
ATOM 2837 C CA . GLU A 1 353 ? 39.771 -1.229 -35.818 1.00 88.88 353 GLU A CA 1
ATOM 2838 C C . GLU A 1 353 ? 38.242 -1.100 -35.647 1.00 88.88 353 GLU A C 1
ATOM 2840 O O . GLU A 1 353 ? 37.762 -0.019 -35.292 1.00 88.88 353 GLU A O 1
ATOM 2845 N N . PRO A 1 354 ? 37.444 -2.154 -35.913 1.00 91.50 354 PRO A N 1
ATOM 2846 C CA . PRO A 1 354 ? 35.996 -2.136 -35.679 1.00 91.50 354 PRO A CA 1
ATOM 2847 C C . PRO A 1 354 ? 35.624 -1.692 -34.260 1.00 91.50 354 PRO A C 1
ATOM 2849 O O . PRO A 1 354 ? 36.406 -1.879 -33.322 1.00 91.50 354 PRO A O 1
ATOM 2852 N N . VAL A 1 355 ? 34.428 -1.116 -34.090 1.00 90.75 355 VAL A N 1
ATOM 2853 C CA . VAL A 1 355 ? 34.027 -0.512 -32.808 1.00 90.75 355 VAL A CA 1
ATOM 2854 C C . VAL A 1 355 ? 34.004 -1.512 -31.649 1.00 90.75 355 VAL A C 1
ATOM 2856 O O . VAL A 1 355 ? 34.305 -1.144 -30.516 1.00 90.75 355 VAL A O 1
ATOM 2859 N N . ARG A 1 356 ? 33.756 -2.793 -31.951 1.00 91.06 356 ARG A N 1
ATOM 2860 C CA . ARG A 1 356 ? 33.793 -3.912 -30.996 1.00 91.06 356 ARG A CA 1
ATOM 2861 C C . ARG A 1 356 ? 35.024 -4.816 -31.138 1.00 91.06 356 ARG A C 1
ATOM 2863 O O . ARG A 1 356 ? 34.968 -6.001 -30.821 1.00 91.06 356 ARG A O 1
ATOM 2870 N N . SER A 1 357 ? 36.147 -4.287 -31.626 1.00 83.81 357 SER A N 1
ATOM 2871 C CA . SER A 1 357 ? 37.407 -5.040 -31.675 1.00 83.81 357 SER A CA 1
ATOM 2872 C C . SER A 1 357 ? 37.976 -5.277 -30.270 1.00 83.81 357 SER A C 1
ATOM 2874 O O . SER A 1 357 ? 38.024 -4.372 -29.443 1.00 83.81 357 SER A O 1
ATOM 2876 N N . LEU A 1 358 ? 38.467 -6.495 -30.013 1.00 62.16 358 LEU A N 1
ATOM 2877 C CA . LEU A 1 358 ? 39.054 -6.907 -28.727 1.00 62.16 358 LEU A CA 1
ATOM 2878 C C . LEU A 1 358 ? 40.464 -6.332 -28.475 1.00 62.16 358 LEU A C 1
ATOM 2880 O O . LEU A 1 358 ? 41.045 -6.557 -27.413 1.00 62.16 358 LEU A O 1
ATOM 2884 N N . LYS A 1 359 ? 41.060 -5.634 -29.450 1.00 60.59 359 LYS A N 1
ATOM 2885 C CA . LYS A 1 359 ? 42.417 -5.085 -29.330 1.00 60.59 359 LYS A CA 1
ATOM 2886 C C . LYS A 1 359 ? 42.380 -3.700 -28.667 1.00 60.59 359 LYS A C 1
ATOM 2888 O O . LYS A 1 359 ? 41.614 -2.847 -29.112 1.00 60.59 359 LYS A O 1
ATOM 2893 N N . PRO A 1 360 ? 43.229 -3.426 -27.658 1.00 55.16 360 PRO A N 1
ATOM 2894 C CA . PRO A 1 360 ? 43.287 -2.110 -27.032 1.00 55.16 360 PRO A CA 1
ATOM 2895 C C . PRO A 1 360 ? 43.657 -1.033 -28.059 1.00 55.16 360 PRO A C 1
ATOM 2897 O O . PRO A 1 360 ? 44.573 -1.220 -28.864 1.00 55.16 360 PRO A O 1
ATOM 2900 N N . ILE A 1 361 ? 42.955 0.104 -28.011 1.00 57.28 361 ILE A N 1
ATOM 2901 C CA . ILE A 1 361 ? 43.221 1.271 -28.861 1.00 57.28 361 ILE A CA 1
ATOM 2902 C C . ILE A 1 361 ? 44.635 1.772 -28.550 1.00 57.28 361 ILE A C 1
ATOM 2904 O O . ILE A 1 361 ? 44.871 2.414 -27.524 1.00 57.28 361 ILE A O 1
ATOM 2908 N N . LYS A 1 362 ? 45.598 1.488 -29.431 1.00 51.41 362 LYS A N 1
ATOM 2909 C CA . LYS A 1 362 ? 46.930 2.089 -29.345 1.00 51.41 362 LYS A CA 1
ATOM 2910 C C . LYS A 1 362 ? 46.809 3.572 -29.694 1.00 51.41 362 LYS A C 1
ATOM 2912 O O . LYS A 1 362 ? 46.705 3.927 -30.862 1.00 51.41 362 LYS A O 1
ATOM 2917 N N . ARG A 1 363 ? 46.829 4.442 -28.680 1.00 50.09 363 ARG A N 1
ATOM 2918 C CA . ARG A 1 363 ? 46.947 5.907 -28.826 1.00 50.09 363 ARG A CA 1
ATOM 2919 C C . ARG A 1 363 ? 48.373 6.319 -29.233 1.00 50.09 363 ARG A C 1
ATOM 2921 O O . ARG A 1 363 ? 48.950 7.224 -28.640 1.00 50.09 363 ARG A O 1
ATOM 2928 N N . GLU A 1 364 ? 48.971 5.643 -30.206 1.00 50.84 364 GLU A N 1
ATOM 2929 C CA . GLU A 1 364 ? 50.189 6.148 -30.840 1.00 50.84 364 GLU A CA 1
ATOM 2930 C C . GLU A 1 364 ? 49.761 7.112 -31.949 1.00 50.84 364 GLU A C 1
ATOM 2932 O O . GLU A 1 364 ? 48.990 6.767 -32.844 1.00 50.84 364 GLU A O 1
ATOM 2937 N N . ALA A 1 365 ? 50.194 8.365 -31.831 1.00 50.47 365 ALA A N 1
ATOM 2938 C CA . ALA A 1 365 ? 49.905 9.410 -32.797 1.00 50.47 365 ALA A CA 1
ATOM 2939 C C . ALA A 1 365 ? 50.416 9.005 -34.192 1.00 50.47 365 ALA A C 1
ATOM 2941 O O . ALA A 1 365 ? 51.599 8.700 -34.317 1.00 50.47 365 ALA A O 1
ATOM 2942 N N . ALA A 1 366 ? 49.532 9.027 -35.206 1.00 53.84 366 ALA A N 1
ATOM 2943 C CA . ALA A 1 366 ? 49.791 9.506 -36.584 1.00 53.84 366 ALA A CA 1
ATOM 2944 C C . ALA A 1 366 ? 49.007 8.805 -37.720 1.00 53.84 366 ALA A C 1
ATOM 2946 O O . ALA A 1 366 ? 49.227 9.161 -38.876 1.00 53.84 366 ALA A O 1
ATOM 2947 N N . VAL A 1 367 ? 48.076 7.874 -37.470 1.00 58.12 367 VAL A N 1
ATOM 2948 C CA . VAL A 1 367 ? 47.243 7.310 -38.559 1.00 58.12 367 VAL A CA 1
ATOM 2949 C C . VAL A 1 367 ? 45.769 7.620 -38.322 1.00 58.12 367 VAL A C 1
ATOM 2951 O O . VAL A 1 367 ? 45.054 6.854 -37.688 1.00 58.12 367 VAL A O 1
ATOM 2954 N N . SER A 1 368 ? 45.328 8.773 -38.828 1.00 69.44 368 SER A N 1
ATOM 2955 C CA . SER A 1 368 ? 43.906 9.100 -38.973 1.00 69.44 368 SER A CA 1
ATOM 2956 C C . SER A 1 368 ? 43.465 8.743 -40.389 1.00 69.44 368 SER A C 1
ATOM 2958 O O . SER A 1 368 ? 44.135 9.105 -41.364 1.00 69.44 368 SER A O 1
ATOM 2960 N N . GLN A 1 369 ? 42.366 8.005 -40.515 1.00 83.62 369 GLN A N 1
ATOM 2961 C CA . GLN A 1 369 ? 41.772 7.717 -41.816 1.00 83.62 369 GLN A CA 1
ATOM 2962 C C . GLN A 1 369 ? 41.202 9.012 -42.419 1.00 83.62 369 GLN A C 1
ATOM 2964 O O . GLN A 1 369 ? 40.758 9.908 -41.707 1.00 83.62 369 GLN A O 1
ATOM 2969 N N . LYS A 1 370 ? 41.195 9.142 -43.753 1.00 88.94 370 LYS A N 1
ATOM 2970 C CA . LYS A 1 370 ? 40.601 10.331 -44.401 1.00 88.94 370 LYS A CA 1
ATOM 2971 C C . LYS A 1 370 ? 39.074 10.352 -44.303 1.00 88.94 370 LYS A C 1
ATOM 2973 O O . LYS A 1 370 ? 38.490 11.431 -44.312 1.00 88.94 370 LYS A O 1
ATOM 2978 N N . ILE A 1 371 ? 38.468 9.169 -44.232 1.00 93.62 371 ILE A N 1
ATOM 2979 C CA . ILE A 1 371 ? 37.036 8.921 -44.058 1.00 93.62 371 ILE A CA 1
ATOM 2980 C C . ILE A 1 371 ? 36.852 7.722 -43.115 1.00 93.62 371 ILE A C 1
ATOM 2982 O O . ILE A 1 371 ? 37.749 6.875 -43.061 1.00 93.62 371 ILE A O 1
ATOM 2986 N N . PRO A 1 372 ? 35.714 7.607 -42.411 1.00 95.44 372 PRO A N 1
ATOM 2987 C CA . PRO A 1 372 ? 35.395 6.422 -41.621 1.00 95.44 372 PRO A CA 1
ATOM 2988 C C . PRO A 1 372 ? 35.389 5.147 -42.467 1.00 95.44 372 PRO A C 1
ATOM 2990 O O . PRO A 1 372 ? 34.788 5.102 -43.545 1.00 95.44 372 PRO A O 1
ATOM 2993 N N . LYS A 1 373 ? 36.014 4.082 -41.964 1.00 94.50 373 LYS A N 1
ATOM 2994 C CA . LYS A 1 373 ? 35.990 2.764 -42.615 1.00 94.50 373 LYS A CA 1
ATOM 2995 C C . LYS A 1 373 ? 34.576 2.210 -42.782 1.00 94.50 373 LYS A C 1
ATOM 2997 O O . LYS A 1 373 ? 34.324 1.499 -43.744 1.00 94.50 373 LYS A O 1
ATOM 3002 N N . GLU A 1 374 ? 33.652 2.539 -41.885 1.00 96.50 374 GLU A N 1
ATOM 3003 C CA . GLU A 1 374 ? 32.251 2.116 -41.947 1.00 96.50 374 GLU A CA 1
ATOM 3004 C C . GLU A 1 374 ? 31.564 2.683 -43.191 1.00 96.50 374 GLU A C 1
ATOM 3006 O O . GLU A 1 374 ? 30.918 1.940 -43.929 1.00 96.50 374 GLU A O 1
ATOM 3011 N N . LEU A 1 375 ? 31.790 3.973 -43.475 1.00 97.19 375 LEU A N 1
ATOM 3012 C CA . LEU A 1 375 ? 31.324 4.630 -44.695 1.00 97.19 375 LEU A CA 1
ATOM 3013 C C . LEU A 1 375 ? 31.910 3.960 -45.936 1.00 97.19 375 LEU A C 1
ATOM 3015 O O . LEU A 1 375 ? 31.165 3.615 -46.851 1.00 97.19 375 LEU A O 1
ATOM 3019 N N . TRP A 1 376 ? 33.228 3.744 -45.951 1.00 96.38 376 TRP A N 1
ATOM 3020 C CA . TRP A 1 376 ? 33.897 3.075 -47.065 1.00 96.38 376 TRP A CA 1
ATOM 3021 C C . TRP A 1 376 ? 33.330 1.670 -47.302 1.00 96.38 376 TRP A C 1
ATOM 3023 O O . TRP A 1 376 ? 32.978 1.352 -48.428 1.00 96.38 376 TRP A O 1
ATOM 3033 N N . ARG A 1 377 ? 33.155 0.857 -46.252 1.00 96.75 377 ARG A N 1
ATOM 3034 C CA . ARG A 1 377 ? 32.614 -0.509 -46.358 1.00 96.75 377 ARG A CA 1
ATOM 3035 C C . ARG A 1 377 ? 31.199 -0.538 -46.937 1.00 96.75 377 ARG A C 1
ATOM 3037 O O . ARG A 1 377 ? 30.913 -1.391 -47.773 1.00 96.75 377 ARG A O 1
ATOM 3044 N N . MET A 1 378 ? 30.316 0.363 -46.497 1.00 97.50 378 MET A N 1
ATOM 3045 C CA . MET A 1 378 ? 28.951 0.446 -47.038 1.00 97.50 378 MET A CA 1
ATOM 3046 C C . MET A 1 378 ? 28.950 0.901 -48.501 1.00 97.50 378 MET A C 1
ATOM 3048 O O . MET A 1 378 ? 28.247 0.323 -49.329 1.00 97.50 378 MET A O 1
ATOM 3052 N N . VAL A 1 379 ? 29.751 1.920 -48.830 1.00 97.12 379 VAL A N 1
ATOM 3053 C CA . VAL A 1 379 ? 29.862 2.447 -50.198 1.00 97.12 379 VAL A CA 1
ATOM 3054 C C . VAL A 1 379 ? 30.499 1.426 -51.139 1.00 97.12 379 VAL A C 1
ATOM 3056 O O . VAL A 1 379 ? 30.000 1.257 -52.241 1.00 97.12 379 VAL A O 1
ATOM 3059 N N . ASP A 1 380 ? 31.531 0.702 -50.712 1.00 96.50 380 ASP A N 1
ATOM 3060 C CA . ASP A 1 380 ? 32.197 -0.350 -51.491 1.00 96.50 380 ASP A CA 1
ATOM 3061 C C . ASP A 1 380 ? 31.246 -1.514 -51.816 1.00 96.50 380 ASP A C 1
ATOM 3063 O O . ASP A 1 380 ? 31.156 -1.952 -52.966 1.00 96.50 380 ASP A O 1
ATOM 3067 N N . ALA A 1 381 ? 30.439 -1.944 -50.838 1.00 95.44 381 ALA A N 1
ATOM 3068 C CA . ALA A 1 381 ? 29.400 -2.952 -51.054 1.00 95.44 381 ALA A CA 1
ATOM 3069 C C . ALA A 1 381 ? 28.346 -2.488 -52.079 1.00 95.44 381 ALA A C 1
ATOM 3071 O O . ALA A 1 381 ? 27.969 -3.245 -52.979 1.00 95.44 381 ALA A O 1
ATOM 3072 N N . LEU A 1 382 ? 27.901 -1.228 -51.988 1.00 96.06 382 LEU A N 1
ATOM 3073 C CA . LEU A 1 382 ? 26.964 -0.638 -52.950 1.00 96.06 382 LEU A CA 1
ATOM 3074 C C . LEU A 1 382 ? 27.591 -0.409 -54.328 1.00 96.06 382 LEU A C 1
ATOM 3076 O O . LEU A 1 382 ? 26.918 -0.597 -55.338 1.00 96.06 382 LEU A O 1
ATOM 3080 N N . TYR A 1 383 ? 28.861 -0.022 -54.390 1.00 95.06 383 TYR A N 1
ATOM 3081 C CA . TYR A 1 383 ? 29.583 0.176 -55.642 1.00 95.06 383 TYR A CA 1
ATOM 3082 C C . TYR A 1 383 ? 29.735 -1.153 -56.391 1.00 95.06 383 TYR A C 1
ATOM 3084 O O . TYR A 1 383 ? 29.485 -1.232 -57.591 1.00 95.06 383 TYR A O 1
ATOM 3092 N N . THR A 1 384 ? 30.063 -2.223 -55.666 1.00 93.06 384 THR A N 1
ATOM 3093 C CA . THR A 1 384 ? 30.314 -3.545 -56.253 1.00 93.06 384 THR A CA 1
ATOM 3094 C C . THR A 1 384 ? 29.027 -4.248 -56.694 1.00 93.06 384 THR A C 1
ATOM 3096 O O . THR A 1 384 ? 29.018 -4.933 -57.717 1.00 93.06 384 THR A O 1
ATOM 3099 N N . HIS A 1 385 ? 27.931 -4.098 -55.939 1.00 90.69 385 HIS A N 1
ATOM 3100 C CA . HIS A 1 385 ? 26.721 -4.913 -56.135 1.00 90.69 385 HIS A CA 1
ATOM 3101 C C . HIS A 1 385 ? 25.407 -4.124 -56.243 1.00 90.69 385 HIS A C 1
ATOM 3103 O O . HIS A 1 385 ? 24.361 -4.720 -56.501 1.00 90.69 385 HIS A O 1
ATOM 3109 N N . GLY A 1 386 ? 25.424 -2.806 -56.039 1.00 92.12 386 GLY A N 1
ATOM 3110 C CA . GLY A 1 386 ? 24.217 -1.991 -55.880 1.00 92.12 386 GLY A CA 1
ATOM 3111 C C . GLY A 1 386 ? 23.946 -0.950 -56.964 1.00 92.12 386 GLY A C 1
ATOM 3112 O O . GLY A 1 386 ? 22.800 -0.529 -57.074 1.00 92.12 386 GLY A O 1
ATOM 3113 N N . LEU A 1 387 ? 24.924 -0.555 -57.788 1.00 93.69 387 LEU A N 1
ATOM 3114 C CA . LEU A 1 387 ? 24.768 0.564 -58.739 1.00 93.69 387 LEU A CA 1
ATOM 3115 C C . LEU A 1 387 ? 23.620 0.387 -59.746 1.00 93.69 387 LEU A C 1
ATOM 3117 O O . LEU A 1 387 ? 22.983 1.371 -60.119 1.00 93.69 387 LEU A O 1
ATOM 3121 N N . ASP A 1 388 ? 23.334 -0.852 -60.151 1.00 94.06 388 ASP A N 1
ATOM 3122 C CA . ASP A 1 388 ? 22.263 -1.190 -61.100 1.00 94.06 388 ASP A CA 1
ATOM 3123 C C . ASP A 1 388 ? 20.923 -1.522 -60.425 1.00 94.06 388 ASP A C 1
ATOM 3125 O O . ASP A 1 388 ? 19.913 -1.697 -61.111 1.00 94.06 388 ASP A O 1
ATOM 3129 N N . ALA A 1 389 ? 20.892 -1.632 -59.094 1.00 91.44 389 ALA A N 1
ATOM 3130 C CA . ALA A 1 389 ? 19.701 -2.054 -58.374 1.00 91.44 389 ALA A CA 1
ATOM 3131 C C . ALA A 1 389 ? 18.636 -0.939 -58.377 1.00 91.44 389 ALA A C 1
ATOM 3133 O O . ALA A 1 389 ? 18.932 0.208 -58.027 1.00 91.44 389 ALA A O 1
ATOM 3134 N N . PRO A 1 390 ? 17.378 -1.241 -58.746 1.00 87.88 390 PRO A N 1
ATOM 3135 C CA . PRO A 1 390 ? 16.326 -0.237 -58.771 1.00 87.88 390 PRO A CA 1
ATOM 3136 C C . PRO A 1 390 ? 15.959 0.202 -57.352 1.00 87.88 390 PRO A C 1
ATOM 3138 O O . PRO A 1 390 ? 15.964 -0.600 -56.414 1.00 87.88 390 PRO A O 1
ATOM 3141 N N . ALA A 1 391 ? 15.592 1.477 -57.214 1.00 82.25 391 ALA A N 1
ATOM 3142 C CA . ALA A 1 391 ? 15.041 2.048 -55.982 1.00 82.25 391 ALA A CA 1
ATOM 3143 C C . ALA A 1 391 ? 15.942 1.942 -54.729 1.00 82.25 391 ALA A C 1
ATOM 3145 O O . ALA A 1 391 ? 15.445 2.040 -53.604 1.00 82.25 391 ALA A O 1
ATOM 3146 N N . ILE A 1 392 ? 17.266 1.805 -54.887 1.00 87.56 392 ILE A N 1
ATOM 3147 C CA . ILE A 1 392 ? 18.192 2.019 -53.762 1.00 87.56 392 ILE A CA 1
ATOM 3148 C C . ILE A 1 392 ? 17.998 3.445 -53.208 1.00 87.56 392 ILE A C 1
ATOM 3150 O O . ILE A 1 392 ? 17.696 4.368 -53.964 1.00 87.56 392 ILE A O 1
ATOM 3154 N N . PHE A 1 393 ? 18.107 3.613 -51.888 1.00 89.56 393 PHE A N 1
ATOM 3155 C CA . PHE A 1 393 ? 17.771 4.839 -51.131 1.00 89.56 393 PHE A CA 1
ATOM 3156 C C . PHE A 1 393 ? 16.282 5.207 -51.017 1.00 89.56 393 PHE A C 1
ATOM 3158 O O . PHE A 1 393 ? 15.969 6.181 -50.337 1.00 89.56 393 PHE A O 1
ATOM 3165 N N . LEU A 1 394 ? 15.365 4.458 -51.641 1.00 82.94 394 LEU A N 1
ATOM 3166 C CA . LEU A 1 394 ? 13.915 4.697 -51.541 1.00 82.94 394 LEU A CA 1
ATOM 3167 C C . LEU A 1 394 ? 13.169 3.589 -50.781 1.00 82.94 394 LEU A C 1
ATOM 3169 O O . LEU A 1 394 ? 11.993 3.754 -50.463 1.00 82.94 394 LEU A O 1
ATOM 3173 N N . ASP A 1 395 ? 13.834 2.465 -50.507 1.00 79.38 395 ASP A N 1
ATOM 3174 C CA . ASP A 1 395 ? 13.277 1.364 -49.720 1.00 79.38 395 ASP A CA 1
ATOM 3175 C C . ASP A 1 395 ? 13.236 1.726 -48.226 1.00 79.38 395 ASP A C 1
ATOM 3177 O O . ASP A 1 395 ? 14.147 2.363 -47.693 1.00 79.38 395 ASP A O 1
ATOM 3181 N N . THR A 1 396 ? 12.166 1.306 -47.555 1.00 77.50 396 THR A N 1
ATOM 3182 C CA . THR A 1 396 ? 11.931 1.534 -46.121 1.00 77.50 396 THR A CA 1
ATOM 3183 C C . THR A 1 396 ? 12.039 0.258 -45.295 1.00 77.50 396 THR A C 1
ATOM 3185 O O . THR A 1 396 ? 11.984 0.335 -44.068 1.00 77.50 396 THR A O 1
ATOM 3188 N N . ASP A 1 397 ? 12.225 -0.904 -45.925 1.00 83.12 397 ASP A N 1
ATOM 3189 C CA . ASP A 1 397 ? 12.377 -2.165 -45.208 1.00 83.12 397 ASP A CA 1
ATOM 3190 C C . ASP A 1 397 ? 13.675 -2.193 -44.379 1.00 83.12 397 ASP A C 1
ATOM 3192 O O . ASP A 1 397 ? 14.771 -1.904 -44.861 1.00 83.12 397 ASP A O 1
ATOM 3196 N N . GLN A 1 398 ? 13.528 -2.571 -43.110 1.00 84.25 398 GLN A N 1
ATOM 3197 C CA . GLN A 1 398 ? 14.587 -2.639 -42.103 1.00 84.25 398 GLN A CA 1
ATOM 3198 C C . GLN A 1 398 ? 14.890 -4.079 -41.655 1.00 84.25 398 GLN A C 1
ATOM 3200 O O . GLN A 1 398 ? 15.647 -4.268 -40.702 1.00 84.25 398 GLN A O 1
ATOM 3205 N N . SER A 1 399 ? 14.323 -5.094 -42.315 1.00 88.50 399 SER A N 1
ATOM 3206 C CA . SER A 1 399 ? 14.462 -6.512 -41.947 1.00 88.50 399 SER A CA 1
ATOM 3207 C C . SER A 1 399 ? 15.920 -6.977 -41.797 1.00 88.50 399 SER A C 1
ATOM 3209 O O . SER A 1 399 ? 16.253 -7.679 -40.845 1.00 88.50 399 SER A O 1
ATOM 3211 N N . GLU A 1 400 ? 16.812 -6.527 -42.682 1.00 93.88 400 GLU A N 1
ATOM 3212 C CA . GLU A 1 400 ? 18.243 -6.876 -42.671 1.00 93.88 400 GLU A CA 1
ATOM 3213 C C . GLU A 1 400 ? 19.102 -5.899 -41.844 1.00 93.88 400 GLU A C 1
ATOM 3215 O O . GLU A 1 400 ? 20.288 -6.145 -41.609 1.00 93.88 400 GLU A O 1
ATOM 3220 N N . ALA A 1 401 ? 18.526 -4.790 -41.368 1.00 92.00 401 ALA A N 1
ATOM 3221 C CA . ALA A 1 401 ? 19.290 -3.678 -40.810 1.00 92.00 401 ALA A CA 1
ATOM 3222 C C . ALA A 1 401 ? 20.076 -4.074 -39.552 1.00 92.00 401 ALA A C 1
ATOM 3224 O O . ALA A 1 401 ? 21.228 -3.678 -39.404 1.00 92.00 401 ALA A O 1
ATOM 3225 N N . ALA A 1 402 ? 19.495 -4.887 -38.663 1.00 92.94 402 ALA A N 1
ATOM 3226 C CA . ALA A 1 402 ? 20.176 -5.333 -37.445 1.00 92.94 402 ALA A CA 1
ATOM 3227 C C . ALA A 1 402 ? 21.437 -6.159 -37.750 1.00 92.94 402 ALA A C 1
ATOM 3229 O O . ALA A 1 402 ? 22.490 -5.915 -37.164 1.00 92.94 402 ALA A O 1
ATOM 3230 N N . VAL A 1 403 ? 21.354 -7.086 -38.708 1.00 95.06 403 VAL A N 1
ATOM 3231 C CA . VAL A 1 403 ? 22.478 -7.965 -39.060 1.00 95.06 403 VAL A CA 1
ATOM 3232 C C . VAL A 1 403 ? 23.573 -7.189 -39.799 1.00 95.06 403 VAL A C 1
ATOM 3234 O O . VAL A 1 403 ? 24.760 -7.410 -39.566 1.00 95.06 403 VAL A O 1
ATOM 3237 N N . LEU A 1 404 ? 23.199 -6.227 -40.648 1.00 96.06 404 LEU A N 1
ATOM 3238 C CA . LEU A 1 404 ? 24.178 -5.371 -41.322 1.00 96.06 404 LEU A CA 1
ATOM 3239 C C . LEU A 1 404 ? 24.880 -4.403 -40.355 1.00 96.06 404 LEU A C 1
ATOM 3241 O O . LEU A 1 404 ? 26.088 -4.195 -40.479 1.00 96.06 404 LEU A O 1
ATOM 3245 N N . ARG A 1 405 ? 24.159 -3.855 -39.365 1.00 95.50 405 ARG A N 1
ATOM 3246 C CA . ARG A 1 405 ? 24.758 -3.069 -38.271 1.00 95.50 405 ARG A CA 1
ATOM 3247 C C . ARG A 1 405 ? 25.758 -3.893 -37.467 1.00 95.50 405 ARG A C 1
ATOM 3249 O O . ARG A 1 405 ? 26.864 -3.428 -37.214 1.00 95.50 405 ARG A O 1
ATOM 3256 N N . GLU A 1 406 ? 25.403 -5.132 -37.139 1.00 94.69 406 GLU A N 1
ATOM 3257 C CA . GLU A 1 406 ? 26.294 -6.055 -36.434 1.00 94.69 406 GLU A CA 1
ATOM 3258 C C . GLU A 1 406 ? 27.601 -6.290 -37.207 1.00 94.69 406 GLU A C 1
ATOM 3260 O O . GLU A 1 406 ? 28.694 -6.211 -36.643 1.00 94.69 406 GLU A O 1
ATOM 3265 N N . ALA A 1 407 ? 27.511 -6.506 -38.522 1.00 95.31 407 ALA A N 1
ATOM 3266 C CA . ALA A 1 407 ? 28.677 -6.671 -39.387 1.00 95.31 407 ALA A CA 1
ATOM 3267 C C . ALA A 1 407 ? 29.538 -5.394 -39.491 1.00 95.31 407 ALA A C 1
ATOM 3269 O O . ALA A 1 407 ? 30.767 -5.481 -39.595 1.00 95.31 407 ALA A O 1
ATOM 3270 N N . LEU A 1 408 ? 28.930 -4.202 -39.441 1.00 95.06 408 LEU A N 1
ATOM 3271 C CA . LEU A 1 408 ? 29.668 -2.936 -39.364 1.00 95.06 408 LEU A CA 1
ATOM 3272 C C . LEU A 1 408 ? 30.458 -2.825 -38.062 1.00 95.06 408 LEU A C 1
ATOM 3274 O O . LEU A 1 408 ? 31.673 -2.626 -38.103 1.00 95.06 408 LEU A O 1
ATOM 3278 N N . ASP A 1 409 ? 29.781 -3.014 -36.934 1.00 95.00 409 ASP A N 1
ATOM 3279 C CA . ASP A 1 409 ? 30.351 -2.802 -35.607 1.00 95.00 409 ASP A CA 1
ATOM 3280 C C . ASP A 1 409 ? 31.470 -3.802 -35.269 1.00 95.00 409 ASP A C 1
ATOM 3282 O O . ASP A 1 409 ? 32.469 -3.453 -34.634 1.00 95.00 409 ASP A O 1
ATOM 3286 N N . THR A 1 410 ? 31.323 -5.052 -35.712 1.00 94.06 410 THR A N 1
ATOM 3287 C CA . THR A 1 410 ? 32.292 -6.133 -35.457 1.00 94.06 410 THR A CA 1
ATOM 3288 C C . THR A 1 410 ? 33.399 -6.217 -36.502 1.00 94.06 410 THR A C 1
ATOM 3290 O O . THR A 1 410 ? 34.433 -6.834 -36.256 1.00 94.06 410 THR A O 1
ATOM 3293 N N . GLY A 1 411 ? 33.208 -5.609 -37.676 1.00 92.69 411 GLY A N 1
ATOM 3294 C CA . GLY A 1 411 ? 34.115 -5.785 -38.810 1.00 92.69 411 GLY A CA 1
ATOM 3295 C C . GLY A 1 411 ? 33.883 -7.069 -39.609 1.00 92.69 411 GLY A C 1
ATOM 3296 O O . GLY A 1 411 ? 34.620 -7.314 -40.562 1.00 92.69 411 GLY A O 1
ATOM 3297 N N . ALA A 1 412 ? 32.890 -7.888 -39.244 1.00 94.62 412 ALA A N 1
ATOM 3298 C CA . ALA A 1 412 ? 32.578 -9.128 -39.949 1.00 94.62 412 ALA A CA 1
ATOM 3299 C C . ALA A 1 412 ? 32.129 -8.865 -41.395 1.00 94.62 412 ALA A C 1
ATOM 3301 O O . ALA A 1 412 ? 31.580 -7.809 -41.708 1.00 94.62 412 ALA A O 1
ATOM 3302 N N . VAL A 1 413 ? 32.343 -9.836 -42.286 1.00 94.69 413 VAL A N 1
ATOM 3303 C CA . VAL A 1 413 ? 31.875 -9.758 -43.679 1.00 94.69 413 VAL A CA 1
ATOM 3304 C C . VAL A 1 413 ? 30.355 -9.586 -43.700 1.00 94.69 413 VAL A C 1
ATOM 3306 O O . VAL A 1 413 ? 29.649 -10.234 -42.927 1.00 94.69 413 VAL A O 1
ATOM 3309 N N . PHE A 1 414 ? 29.849 -8.717 -44.579 1.00 96.00 414 PHE A N 1
ATOM 3310 C CA . PHE A 1 414 ? 28.407 -8.552 -44.728 1.00 96.00 414 PHE A CA 1
ATOM 3311 C C . PHE A 1 414 ? 27.775 -9.873 -45.190 1.00 96.00 414 PHE A C 1
ATOM 3313 O O . PHE A 1 414 ? 28.245 -10.445 -46.178 1.00 96.00 414 PHE A O 1
ATOM 3320 N N . PRO A 1 415 ? 26.720 -10.367 -44.520 1.00 95.19 415 PRO A N 1
ATOM 3321 C CA . PRO A 1 415 ? 25.972 -11.512 -45.024 1.00 95.19 415 PRO A CA 1
ATOM 3322 C C . PRO A 1 415 ? 25.310 -11.167 -46.367 1.00 95.19 415 PRO A C 1
ATOM 3324 O O . PRO A 1 415 ? 25.222 -9.985 -46.716 1.00 95.19 415 PRO A O 1
ATOM 3327 N N . PRO A 1 416 ? 24.820 -12.161 -47.128 1.00 94.25 416 PRO A N 1
ATOM 3328 C CA . PRO A 1 416 ? 23.996 -11.901 -48.304 1.00 94.25 416 PRO A CA 1
ATOM 3329 C C . PRO A 1 416 ? 22.834 -10.968 -47.945 1.00 94.25 416 PRO A C 1
ATOM 3331 O O . PRO A 1 416 ? 22.097 -11.243 -47.001 1.00 94.25 416 PRO A O 1
ATOM 3334 N N . HIS A 1 417 ? 22.714 -9.8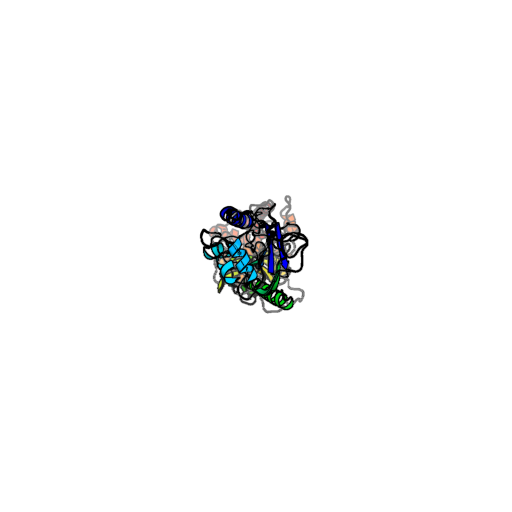60 -48.670 1.00 94.19 417 HIS A N 1
ATOM 3335 C CA . HIS A 1 417 ? 21.773 -8.787 -48.366 1.00 94.19 417 HIS A CA 1
ATOM 3336 C C . HIS A 1 417 ? 21.303 -8.100 -49.643 1.00 94.19 417 HIS A C 1
ATOM 3338 O O . HIS A 1 417 ? 21.943 -8.191 -50.699 1.00 94.19 417 HIS A O 1
ATOM 3344 N N . ARG A 1 418 ? 20.190 -7.380 -49.544 1.00 94.00 418 ARG A N 1
ATOM 3345 C CA . ARG A 1 418 ? 19.660 -6.581 -50.648 1.00 94.00 418 ARG A CA 1
ATOM 3346 C C . ARG A 1 418 ? 20.440 -5.266 -50.760 1.00 94.00 418 ARG A C 1
ATOM 3348 O O . ARG A 1 418 ? 20.650 -4.601 -49.741 1.00 94.00 418 ARG A O 1
ATOM 3355 N N . PRO A 1 419 ? 20.805 -4.805 -51.972 1.00 93.88 419 PRO A N 1
ATOM 3356 C CA . PRO A 1 419 ? 21.418 -3.486 -52.148 1.00 93.88 419 PRO A CA 1
ATOM 3357 C C . PRO A 1 419 ? 20.595 -2.346 -51.535 1.00 93.88 419 PRO A C 1
ATOM 3359 O O . PRO A 1 419 ? 21.150 -1.387 -51.006 1.00 93.88 419 PRO A O 1
ATOM 3362 N N . GLN A 1 420 ? 19.266 -2.475 -51.545 1.00 93.94 420 GLN A N 1
ATOM 3363 C CA . GLN A 1 420 ? 18.347 -1.528 -50.918 1.00 93.94 420 GLN A CA 1
ATOM 3364 C C . GLN A 1 420 ? 18.542 -1.443 -49.398 1.00 93.94 420 GLN A C 1
ATOM 3366 O O . GLN A 1 420 ? 18.541 -0.342 -48.852 1.00 93.94 420 GLN A O 1
ATOM 3371 N N . SER A 1 421 ? 18.774 -2.571 -48.722 1.00 94.44 421 SER A N 1
ATOM 3372 C CA . SER A 1 421 ? 19.003 -2.620 -47.275 1.00 94.44 421 SER A CA 1
ATOM 3373 C C . SER A 1 421 ? 20.352 -2.010 -46.886 1.00 94.44 421 SER A C 1
ATOM 3375 O O . SER A 1 421 ? 20.423 -1.273 -45.905 1.00 94.44 421 SER A O 1
ATOM 3377 N N . MET A 1 422 ? 21.405 -2.217 -47.689 1.00 95.75 422 MET A N 1
ATOM 3378 C CA . MET A 1 422 ? 22.689 -1.521 -47.500 1.00 95.75 422 MET A CA 1
ATOM 3379 C C . MET A 1 422 ? 22.568 -0.010 -47.753 1.00 95.75 422 MET A C 1
ATOM 3381 O O . MET A 1 422 ? 23.127 0.800 -47.016 1.00 95.75 422 MET A O 1
ATOM 3385 N N . ALA A 1 423 ? 21.794 0.391 -48.763 1.00 94.81 423 ALA A N 1
ATOM 3386 C CA . ALA A 1 423 ? 21.528 1.796 -49.053 1.00 94.81 423 ALA A CA 1
ATOM 3387 C C . ALA A 1 423 ? 20.749 2.477 -47.914 1.00 94.81 423 ALA A C 1
ATOM 3389 O O . ALA A 1 423 ? 21.099 3.584 -47.502 1.00 94.81 423 ALA A O 1
ATOM 3390 N N . ALA A 1 424 ? 19.737 1.799 -47.363 1.00 93.06 424 ALA A N 1
ATOM 3391 C CA . ALA A 1 424 ? 18.992 2.265 -46.197 1.00 93.06 424 ALA A CA 1
ATOM 3392 C C . ALA A 1 424 ? 19.890 2.370 -44.952 1.00 93.06 424 ALA A C 1
ATOM 3394 O O . ALA A 1 424 ? 19.806 3.352 -44.214 1.00 93.06 424 ALA A O 1
ATOM 3395 N N . LEU A 1 425 ? 20.796 1.407 -44.752 1.00 94.38 425 LEU A N 1
ATOM 3396 C CA . LEU A 1 425 ? 21.781 1.430 -43.672 1.00 94.38 425 LEU A CA 1
ATOM 3397 C C . LEU A 1 425 ? 22.720 2.637 -43.769 1.00 94.38 425 LEU A C 1
ATOM 3399 O O . LEU A 1 425 ? 22.947 3.294 -42.757 1.00 94.38 425 LEU A O 1
ATOM 3403 N N . LEU A 1 426 ? 23.223 2.955 -44.968 1.00 95.62 426 LEU A N 1
ATOM 3404 C CA . LEU A 1 426 ? 24.079 4.122 -45.204 1.00 95.62 426 LEU A CA 1
ATOM 3405 C C . LEU A 1 426 ? 23.361 5.429 -44.850 1.00 95.62 426 LEU A C 1
ATOM 3407 O O . LEU A 1 42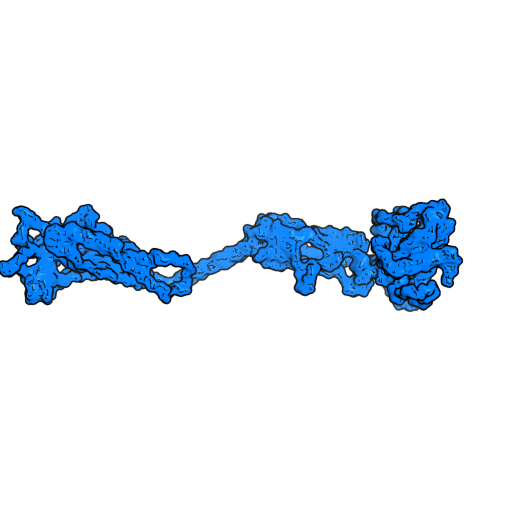6 ? 23.917 6.269 -44.141 1.00 95.62 426 LEU A O 1
ATOM 3411 N N . VAL A 1 427 ? 22.116 5.588 -45.304 1.00 93.50 427 VAL A N 1
ATOM 3412 C CA . VAL A 1 427 ? 21.288 6.763 -44.986 1.00 93.50 427 VAL A CA 1
ATOM 3413 C C . VAL A 1 427 ? 21.069 6.873 -43.478 1.00 93.50 427 VAL A C 1
ATOM 3415 O O . VAL A 1 427 ? 21.281 7.941 -42.900 1.00 93.50 427 VAL A O 1
ATOM 3418 N N . HIS A 1 428 ? 20.710 5.764 -42.830 1.00 92.56 428 HIS A N 1
ATOM 3419 C CA . HIS A 1 428 ? 20.496 5.718 -41.387 1.00 92.56 428 HIS A CA 1
ATOM 3420 C C . HIS A 1 428 ? 21.780 6.002 -40.598 1.00 92.56 428 HIS A C 1
ATOM 3422 O O . HIS A 1 428 ? 21.746 6.700 -39.588 1.00 92.56 428 HIS A O 1
ATOM 3428 N N . TRP A 1 429 ? 22.930 5.504 -41.058 1.00 95.38 429 TRP A N 1
ATOM 3429 C CA . TRP A 1 429 ? 24.221 5.753 -40.423 1.00 95.38 429 TRP A CA 1
ATOM 3430 C C . TRP A 1 429 ? 24.576 7.239 -40.461 1.00 95.38 429 TRP A C 1
ATOM 3432 O O . TRP A 1 429 ? 24.865 7.806 -39.408 1.00 95.38 429 TRP A O 1
ATOM 3442 N N . LEU A 1 430 ? 24.432 7.889 -41.624 1.00 95.06 430 LEU A N 1
ATOM 3443 C CA . LEU A 1 430 ? 24.631 9.336 -41.778 1.00 95.06 430 LEU A CA 1
ATOM 3444 C C . LEU A 1 430 ? 23.702 10.146 -40.860 1.00 95.06 430 LEU A C 1
ATOM 3446 O O . LEU A 1 430 ? 24.145 11.104 -40.233 1.00 95.06 430 LEU A O 1
ATOM 3450 N N . GLN A 1 431 ? 22.437 9.730 -40.729 1.00 91.88 431 GLN A N 1
ATOM 3451 C CA . GLN A 1 431 ? 21.477 10.357 -39.811 1.00 91.88 431 GLN A CA 1
ATOM 3452 C C . GLN A 1 431 ? 21.843 10.159 -38.344 1.00 91.88 431 GLN A C 1
ATOM 3454 O O . GLN A 1 431 ? 21.585 11.031 -37.519 1.00 91.88 431 GLN A O 1
ATOM 3459 N N . SER A 1 432 ? 22.419 9.007 -38.012 1.00 93.25 432 SER A N 1
ATOM 3460 C CA . SER A 1 432 ? 22.724 8.642 -36.635 1.00 93.25 432 SER A CA 1
ATOM 3461 C C . SER A 1 432 ? 23.960 9.326 -36.070 1.00 93.25 432 SER A C 1
ATOM 3463 O O . SER A 1 432 ? 24.160 9.256 -34.860 1.00 93.25 432 SER A O 1
ATOM 3465 N N . LEU A 1 433 ? 24.788 9.961 -36.909 1.00 93.81 433 LEU A N 1
ATOM 3466 C CA . LEU A 1 433 ? 25.991 10.653 -36.455 1.00 93.81 433 LEU A CA 1
ATOM 3467 C C . LEU A 1 433 ? 25.646 11.649 -35.339 1.00 93.81 433 LEU A C 1
ATOM 3469 O O . LEU A 1 433 ? 24.548 12.221 -35.298 1.00 93.81 433 LEU A O 1
ATOM 3473 N N . ARG A 1 434 ? 26.574 11.805 -34.391 1.00 90.50 434 ARG A N 1
ATOM 3474 C CA . ARG A 1 434 ? 26.405 12.740 -33.272 1.00 90.50 434 ARG A CA 1
ATOM 3475 C C . ARG A 1 434 ? 26.326 14.175 -33.781 1.00 90.50 434 ARG A C 1
ATOM 3477 O O . ARG A 1 434 ? 25.395 14.891 -33.427 1.00 90.50 434 ARG A O 1
ATOM 3484 N N . GLU A 1 435 ? 27.264 14.543 -34.637 1.00 90.44 435 GLU A N 1
ATOM 3485 C CA . GLU A 1 435 ? 27.263 15.759 -35.431 1.00 90.44 435 GLU A CA 1
ATOM 3486 C C . GLU A 1 435 ? 26.970 15.386 -36.888 1.00 90.44 435 GLU A C 1
ATOM 3488 O O . GLU A 1 435 ? 27.545 14.441 -37.434 1.00 90.44 435 GLU A O 1
ATOM 3493 N N . SER A 1 436 ? 26.060 16.114 -37.529 1.00 92.19 436 SER A N 1
ATOM 3494 C CA . SER A 1 436 ? 25.735 15.898 -38.936 1.00 92.19 436 SER A CA 1
ATOM 3495 C C . SER A 1 436 ? 26.949 16.169 -39.830 1.00 92.19 436 SER A C 1
ATOM 3497 O O . SER A 1 436 ? 27.805 16.998 -39.514 1.00 92.19 436 SER A O 1
ATOM 3499 N N . VAL A 1 437 ? 27.028 15.491 -40.983 1.00 92.81 437 VAL A N 1
ATOM 3500 C CA . VAL A 1 437 ? 28.132 15.695 -41.945 1.00 92.81 437 VAL A CA 1
ATOM 3501 C C . VAL A 1 437 ? 28.256 17.167 -42.327 1.00 92.81 437 VAL A C 1
ATOM 3503 O O . VAL A 1 437 ? 29.366 17.681 -42.428 1.00 92.81 437 VAL A O 1
ATOM 3506 N N . VAL A 1 438 ? 27.124 17.847 -42.490 1.00 90.62 438 VAL A N 1
ATOM 3507 C CA . VAL A 1 438 ? 27.054 19.302 -42.596 1.00 90.62 438 VAL A CA 1
ATOM 3508 C C . VAL A 1 438 ? 26.451 19.827 -41.291 1.00 90.62 438 VAL A C 1
ATOM 3510 O O . VAL A 1 438 ? 25.239 19.681 -41.100 1.00 90.62 438 VAL A O 1
ATOM 3513 N N . PRO A 1 439 ? 27.270 20.365 -40.365 1.00 85.62 439 PRO A N 1
ATOM 3514 C CA . PRO A 1 439 ? 26.790 20.877 -39.086 1.00 85.62 439 PRO A CA 1
ATOM 3515 C C . PRO A 1 439 ? 25.799 22.019 -39.278 1.00 85.62 439 PRO A C 1
ATOM 3517 O O . PRO A 1 439 ? 25.917 22.821 -40.208 1.00 85.62 439 PRO A O 1
ATOM 3520 N N . ASP A 1 440 ? 24.826 22.112 -38.382 1.00 76.81 440 ASP A N 1
ATOM 3521 C CA . ASP A 1 440 ? 23.718 23.057 -38.493 1.00 76.81 440 ASP A CA 1
ATOM 3522 C C . ASP A 1 440 ? 24.171 24.528 -38.513 1.00 76.81 440 ASP A C 1
ATOM 3524 O O . ASP A 1 440 ? 23.484 25.378 -39.092 1.00 76.81 440 ASP A O 1
ATOM 3528 N N . GLU A 1 441 ? 25.319 24.829 -37.902 1.00 76.44 441 GLU A N 1
ATOM 3529 C CA . GLU A 1 441 ? 25.925 26.162 -37.844 1.00 76.44 441 GLU A CA 1
ATOM 3530 C C . GLU A 1 441 ? 26.500 26.612 -39.193 1.00 76.44 441 GLU A C 1
ATOM 3532 O O . GLU A 1 441 ? 26.686 27.807 -39.417 1.00 76.44 441 GLU A O 1
ATOM 3537 N N . THR A 1 442 ? 26.764 25.673 -40.107 1.00 75.19 442 THR A N 1
ATOM 3538 C CA . THR A 1 442 ? 27.359 25.963 -41.423 1.00 75.19 442 THR A CA 1
ATOM 3539 C C . THR A 1 442 ? 26.333 26.412 -42.468 1.00 75.19 442 THR A C 1
ATOM 3541 O O . THR A 1 442 ? 26.715 26.882 -43.538 1.00 75.19 442 THR A O 1
ATOM 3544 N N . LEU A 1 443 ? 25.031 26.313 -42.162 1.00 72.81 443 LEU A N 1
ATOM 3545 C CA . LEU A 1 443 ? 23.936 26.677 -43.065 1.00 72.81 443 LEU A CA 1
ATOM 3546 C C . LEU A 1 443 ? 23.236 27.974 -42.645 1.00 72.81 443 LEU A C 1
ATOM 3548 O O . LEU A 1 443 ? 22.461 28.003 -41.686 1.00 72.81 443 LEU A O 1
ATOM 3552 N N . THR A 1 444 ? 23.414 29.026 -43.444 1.00 67.75 444 THR A N 1
ATOM 3553 C CA . THR A 1 444 ? 22.617 30.264 -43.389 1.00 67.75 444 THR A CA 1
ATOM 3554 C C . THR A 1 444 ? 21.744 30.408 -44.640 1.00 67.75 444 THR A C 1
ATOM 3556 O O . THR A 1 444 ? 22.049 29.855 -45.696 1.00 67.75 444 THR A O 1
ATOM 3559 N N . SER A 1 445 ? 20.647 31.168 -44.557 1.00 60.06 445 SER A N 1
ATOM 3560 C CA . SER A 1 445 ? 19.698 31.367 -45.670 1.00 60.06 445 SER A CA 1
ATOM 3561 C C . SER A 1 445 ? 20.309 31.997 -46.932 1.00 60.06 445 SER A C 1
ATOM 3563 O O . SER A 1 445 ? 19.701 31.917 -47.997 1.00 60.06 445 SER A O 1
ATOM 3565 N N . GLU A 1 446 ? 21.496 32.599 -46.820 1.00 59.16 446 GLU A N 1
ATOM 3566 C CA . GLU A 1 446 ? 22.246 33.250 -47.907 1.00 59.16 446 GLU A CA 1
ATOM 3567 C C . GLU A 1 446 ? 23.518 32.480 -48.311 1.00 59.16 446 GLU A C 1
ATOM 3569 O O . GLU A 1 446 ? 24.345 32.981 -49.072 1.00 59.16 446 GLU A O 1
ATOM 3574 N N . SER A 1 447 ? 23.709 31.263 -47.797 1.00 60.09 447 SER A N 1
ATOM 3575 C CA . SER A 1 447 ? 24.930 30.492 -48.031 1.00 60.09 447 SER A CA 1
ATOM 3576 C C . SER A 1 447 ? 25.092 30.089 -49.501 1.00 60.09 447 SER A C 1
ATOM 3578 O O . SER A 1 447 ? 24.268 29.365 -50.061 1.00 60.09 447 SER A O 1
ATOM 3580 N N . SER A 1 448 ? 26.193 30.523 -50.124 1.00 66.19 448 SER A N 1
ATOM 3581 C CA . SER A 1 448 ? 26.637 29.999 -51.421 1.00 66.19 448 SER A CA 1
ATOM 3582 C C . SER A 1 448 ? 27.258 28.601 -51.263 1.00 66.19 448 SER A C 1
ATOM 3584 O O . SER A 1 448 ? 27.714 28.248 -50.174 1.00 66.19 448 SER A O 1
ATOM 3586 N N . SER A 1 449 ? 27.324 27.813 -52.346 1.00 66.12 449 SER A N 1
ATOM 3587 C CA . SER A 1 449 ? 27.920 26.463 -52.338 1.00 66.12 449 SER A CA 1
ATOM 3588 C C . SER A 1 449 ? 29.342 26.435 -51.764 1.00 66.12 449 SER A C 1
ATOM 3590 O O . SER A 1 449 ? 29.681 25.529 -51.005 1.00 66.12 449 SER A O 1
ATOM 3592 N N . ARG A 1 450 ? 30.142 27.470 -52.055 1.00 69.00 450 ARG A N 1
ATOM 3593 C CA . ARG A 1 450 ? 31.515 27.622 -51.549 1.00 69.00 450 ARG A CA 1
ATOM 3594 C C . ARG A 1 450 ? 31.569 27.924 -50.059 1.00 69.00 450 ARG A C 1
ATOM 3596 O O . ARG A 1 450 ? 32.376 27.340 -49.356 1.00 69.00 450 ARG A O 1
ATOM 3603 N N . THR A 1 451 ? 30.671 28.773 -49.564 1.00 71.94 451 THR A N 1
ATOM 3604 C CA . THR A 1 451 ? 30.650 29.175 -48.149 1.00 71.94 451 THR A CA 1
ATOM 3605 C C . THR A 1 451 ? 30.388 27.990 -47.217 1.00 71.94 451 THR A C 1
ATOM 3607 O O . THR A 1 451 ? 30.959 27.930 -46.134 1.00 71.94 451 THR A O 1
ATOM 3610 N N . ILE A 1 452 ? 29.561 27.032 -47.647 1.00 74.88 452 ILE A N 1
ATOM 3611 C CA . ILE A 1 452 ? 29.270 25.819 -46.868 1.00 74.88 452 ILE A CA 1
ATOM 3612 C C . ILE A 1 452 ? 30.479 24.893 -46.861 1.00 74.88 452 ILE A C 1
ATOM 3614 O O . ILE A 1 452 ? 30.870 24.418 -45.802 1.00 74.88 452 ILE A O 1
ATOM 3618 N N . ILE A 1 453 ? 31.095 24.675 -48.027 1.00 77.06 453 ILE A N 1
ATOM 3619 C CA . ILE A 1 453 ? 32.292 23.840 -48.167 1.00 77.06 453 ILE A CA 1
ATOM 3620 C C . ILE A 1 453 ? 33.455 24.393 -47.332 1.00 77.06 453 ILE A C 1
ATOM 3622 O O . ILE A 1 453 ? 34.087 23.630 -46.604 1.00 77.06 453 ILE A O 1
ATOM 3626 N N . ASP A 1 454 ? 33.697 25.704 -47.396 1.00 80.06 454 ASP A N 1
ATOM 3627 C CA . ASP A 1 454 ? 34.771 26.380 -46.657 1.00 80.06 454 ASP A CA 1
ATOM 3628 C C . ASP A 1 454 ? 34.543 26.353 -45.133 1.00 80.06 454 ASP A C 1
ATOM 3630 O O . ASP A 1 454 ? 35.492 26.482 -44.359 1.00 80.06 454 ASP A O 1
ATOM 3634 N N . GLY A 1 455 ? 33.292 26.177 -44.693 1.00 81.88 455 GLY A N 1
ATOM 3635 C CA . GLY A 1 455 ? 32.913 26.062 -43.285 1.00 81.88 455 GLY A CA 1
ATOM 3636 C C . GLY A 1 455 ? 33.051 24.655 -42.692 1.00 81.88 455 GLY A C 1
ATOM 3637 O O . GLY A 1 455 ? 32.941 24.507 -41.474 1.00 81.88 455 GLY A O 1
ATOM 3638 N N . LEU A 1 456 ? 33.284 23.619 -43.508 1.00 88.88 456 LEU A N 1
ATOM 3639 C CA . LEU A 1 456 ? 33.440 22.245 -43.022 1.00 88.88 456 LEU A CA 1
ATOM 3640 C C . LEU A 1 456 ? 34.854 21.999 -42.488 1.00 88.88 456 LEU A C 1
ATOM 3642 O O . LEU A 1 456 ? 35.854 22.395 -43.086 1.00 88.88 456 LEU A O 1
ATOM 3646 N N . SER A 1 457 ? 34.954 21.244 -41.391 1.00 90.88 457 SER A N 1
ATOM 3647 C CA . SER A 1 457 ? 36.242 20.695 -40.962 1.00 90.88 457 SER A CA 1
ATOM 3648 C C . SER A 1 457 ? 36.792 19.736 -42.025 1.00 90.88 457 SER A C 1
ATOM 3650 O O . SER A 1 457 ? 36.036 19.152 -42.802 1.00 90.88 457 SER A O 1
ATOM 3652 N N . THR A 1 458 ? 38.107 19.498 -42.038 1.00 91.19 458 THR A N 1
ATOM 3653 C CA . THR A 1 458 ? 38.742 18.592 -43.014 1.00 91.19 458 THR A CA 1
ATOM 3654 C C . THR A 1 458 ? 38.088 17.205 -43.052 1.00 91.19 458 THR A C 1
ATOM 3656 O O . THR A 1 458 ? 37.955 16.612 -44.120 1.00 91.19 458 THR A O 1
ATOM 3659 N N . ILE A 1 459 ? 37.663 16.684 -41.897 1.00 92.25 459 ILE A N 1
ATOM 3660 C CA . ILE A 1 459 ? 37.028 15.363 -41.784 1.00 92.25 459 ILE A CA 1
ATOM 3661 C C . ILE A 1 459 ? 35.629 15.386 -42.411 1.00 92.25 459 ILE A C 1
ATOM 3663 O O . ILE A 1 459 ? 35.313 14.539 -43.248 1.00 92.25 459 ILE A O 1
ATOM 3667 N N . HIS A 1 460 ? 34.818 16.383 -42.054 1.00 93.56 460 HIS A N 1
ATOM 3668 C CA . HIS A 1 460 ? 33.471 16.560 -42.593 1.00 93.56 460 HIS A CA 1
ATOM 3669 C C . HIS A 1 460 ? 33.499 16.818 -44.105 1.00 93.56 460 HIS A C 1
ATOM 3671 O O . HIS A 1 460 ? 32.733 16.207 -44.848 1.00 93.56 460 HIS A O 1
ATOM 3677 N N . TYR A 1 461 ? 34.442 17.639 -44.578 1.00 92.44 461 TYR A N 1
ATOM 3678 C CA . TYR A 1 461 ? 34.673 17.892 -45.999 1.00 92.44 461 TYR A CA 1
ATOM 3679 C C . TYR A 1 461 ? 35.003 16.604 -46.764 1.00 92.44 461 TYR A C 1
ATOM 3681 O O . TYR A 1 461 ? 34.390 16.324 -47.794 1.00 92.44 461 TYR A O 1
ATOM 3689 N N . ASN A 1 462 ? 35.924 15.777 -46.255 1.00 93.94 462 ASN A N 1
ATOM 3690 C CA . ASN A 1 462 ? 36.289 14.518 -46.911 1.00 93.94 462 ASN A CA 1
ATOM 3691 C C . ASN A 1 462 ? 35.091 13.568 -47.034 1.00 93.94 462 ASN A C 1
ATOM 3693 O O . ASN A 1 462 ? 34.889 12.971 -48.091 1.00 93.94 462 ASN A O 1
ATOM 3697 N N . VAL A 1 463 ? 34.295 13.437 -45.969 1.00 95.44 463 VAL A N 1
ATOM 3698 C CA . VAL A 1 463 ? 33.079 12.609 -45.956 1.00 95.44 463 VAL A CA 1
ATOM 3699 C C . VAL A 1 463 ? 32.049 13.154 -46.941 1.00 95.44 463 VAL A C 1
ATOM 3701 O O . VAL A 1 463 ? 31.516 12.388 -47.742 1.00 95.44 463 VAL A O 1
ATOM 3704 N N . PHE A 1 464 ? 31.819 14.469 -46.936 1.00 93.75 464 PHE A N 1
ATOM 3705 C CA . PHE A 1 464 ? 30.913 15.135 -47.866 1.00 93.75 464 PHE A CA 1
ATOM 3706 C C . PHE A 1 464 ? 31.315 14.858 -49.320 1.00 93.75 464 PHE A C 1
ATOM 3708 O O . PHE A 1 464 ? 30.531 14.287 -50.075 1.00 93.75 464 PHE A O 1
ATOM 3715 N N . ILE A 1 465 ? 32.558 15.156 -49.707 1.00 92.19 465 ILE A N 1
ATOM 3716 C CA . ILE A 1 465 ? 33.043 14.936 -51.078 1.00 92.19 465 ILE A CA 1
ATOM 3717 C C . ILE A 1 465 ? 33.009 13.460 -51.474 1.00 92.19 465 ILE A C 1
ATOM 3719 O O . ILE A 1 465 ? 32.657 13.145 -52.613 1.00 92.19 465 ILE A O 1
ATOM 3723 N N . TYR A 1 466 ? 33.349 12.552 -50.558 1.00 95.44 466 TYR A N 1
ATOM 3724 C CA . TYR A 1 466 ? 33.307 11.117 -50.824 1.00 95.44 466 TYR A CA 1
ATOM 3725 C C . TYR A 1 466 ? 31.881 10.643 -51.135 1.00 95.44 466 TYR A C 1
ATOM 3727 O O . TYR A 1 466 ? 31.665 9.984 -52.154 1.00 95.44 466 TYR A O 1
ATOM 3735 N N . VAL A 1 467 ? 30.898 11.055 -50.325 1.00 95.44 467 VAL A N 1
ATOM 3736 C CA . VAL A 1 467 ? 29.478 10.755 -50.567 1.00 95.44 467 VAL A CA 1
ATOM 3737 C C . VAL A 1 467 ? 29.015 11.360 -51.893 1.00 95.44 467 VAL A C 1
ATOM 3739 O O . VAL A 1 467 ? 28.433 10.648 -52.705 1.00 95.44 467 VAL A O 1
ATOM 3742 N N . ILE A 1 468 ? 29.319 12.631 -52.175 1.00 92.75 468 ILE A N 1
ATOM 3743 C CA . ILE A 1 468 ? 28.931 13.280 -53.441 1.00 92.75 468 ILE A CA 1
ATOM 3744 C C . ILE A 1 468 ? 29.537 12.568 -54.653 1.00 92.75 468 ILE A C 1
ATOM 3746 O O . ILE A 1 468 ? 28.850 12.362 -55.653 1.00 92.75 468 ILE A O 1
ATOM 3750 N N . SER A 1 469 ? 30.803 12.162 -54.569 1.00 93.19 469 SER A N 1
ATOM 3751 C CA . SER A 1 469 ? 31.482 11.438 -55.649 1.00 93.19 469 SER A CA 1
ATOM 3752 C C . SER A 1 469 ? 30.812 10.092 -55.920 1.00 93.19 469 SER A C 1
ATOM 3754 O O . SER A 1 469 ? 30.541 9.762 -57.072 1.00 93.19 469 SER A O 1
ATOM 3756 N N . PHE A 1 470 ? 30.461 9.355 -54.864 1.00 95.38 470 PHE A N 1
ATOM 3757 C CA . PHE A 1 470 ? 29.714 8.107 -54.985 1.00 95.38 470 PHE A CA 1
ATOM 3758 C C . PHE A 1 470 ? 28.315 8.317 -55.590 1.00 95.38 470 PHE A C 1
ATOM 3760 O O . PHE A 1 470 ? 27.925 7.593 -56.502 1.00 95.38 470 PHE A O 1
ATOM 3767 N N . LEU A 1 471 ? 27.573 9.341 -55.159 1.00 94.62 471 LEU A N 1
ATOM 3768 C CA . LEU A 1 471 ? 26.253 9.647 -55.725 1.00 94.62 471 LEU A CA 1
ATOM 3769 C C . LEU A 1 471 ? 26.315 10.023 -57.211 1.00 94.62 471 LEU A C 1
ATOM 3771 O O . LEU A 1 471 ? 25.407 9.682 -57.968 1.00 94.62 471 LEU A O 1
ATOM 3775 N N . ARG A 1 472 ? 27.384 10.696 -57.652 1.00 92.62 472 ARG A N 1
ATOM 3776 C CA . ARG A 1 472 ? 27.613 10.969 -59.079 1.00 92.62 472 ARG A CA 1
ATOM 3777 C C . ARG A 1 472 ? 27.838 9.688 -59.870 1.00 92.62 472 ARG A C 1
ATOM 3779 O O . ARG A 1 472 ? 27.302 9.581 -60.969 1.00 92.62 472 ARG A O 1
ATOM 3786 N N . GLU A 1 473 ? 28.551 8.717 -59.306 1.00 94.38 473 GLU A N 1
ATOM 3787 C CA . GLU A 1 473 ? 28.676 7.398 -59.929 1.00 94.38 473 GLU A CA 1
ATOM 3788 C C . GLU A 1 473 ? 27.310 6.711 -60.055 1.00 94.38 473 GLU A C 1
ATOM 3790 O O . GLU A 1 473 ? 26.954 6.235 -61.130 1.00 94.38 473 GLU A O 1
ATOM 3795 N N . VAL A 1 474 ? 26.492 6.728 -58.995 1.00 93.62 474 VAL A N 1
ATOM 3796 C CA . VAL A 1 474 ? 25.128 6.165 -59.027 1.00 93.62 474 VAL A CA 1
ATOM 3797 C C . VAL A 1 474 ? 24.305 6.767 -60.176 1.00 93.62 474 VAL A C 1
ATOM 3799 O O . VAL A 1 474 ? 23.557 6.050 -60.844 1.00 93.62 474 VAL A O 1
ATOM 3802 N N . LEU A 1 475 ? 24.470 8.060 -60.473 1.00 92.81 475 LEU A N 1
ATOM 3803 C CA . LEU A 1 475 ? 23.782 8.720 -61.589 1.00 92.81 475 LEU A CA 1
ATOM 3804 C C . LEU A 1 475 ? 24.255 8.259 -62.974 1.00 92.81 475 LEU A C 1
ATOM 3806 O O . LEU A 1 475 ? 23.462 8.311 -63.917 1.00 92.81 475 LEU A O 1
ATOM 3810 N N . LEU A 1 476 ? 25.477 7.740 -63.124 1.00 93.31 476 LEU A N 1
ATOM 3811 C CA . LEU A 1 476 ? 25.911 7.126 -64.388 1.00 93.31 476 LEU A CA 1
ATOM 3812 C C . LEU A 1 476 ? 25.092 5.867 -64.723 1.00 93.31 476 LEU A C 1
ATOM 3814 O O . LEU A 1 476 ? 24.940 5.514 -65.891 1.00 93.31 476 LEU A O 1
ATOM 3818 N N . HIS A 1 477 ? 24.484 5.245 -63.710 1.00 94.25 477 HIS A N 1
ATOM 3819 C CA . HIS A 1 477 ? 23.647 4.051 -63.827 1.00 94.25 477 HIS A CA 1
ATOM 3820 C C . HIS A 1 477 ? 22.135 4.355 -63.865 1.00 94.25 477 HIS A C 1
ATOM 3822 O O . HIS A 1 477 ? 21.318 3.434 -63.785 1.00 94.25 477 HIS A O 1
ATOM 3828 N N . THR A 1 478 ? 21.745 5.625 -64.063 1.00 91.38 478 THR A N 1
ATOM 3829 C CA . THR A 1 478 ? 20.340 6.101 -64.093 1.00 91.38 478 THR A CA 1
ATOM 3830 C C . THR A 1 478 ? 19.417 5.229 -64.954 1.00 91.38 478 THR A C 1
ATOM 3832 O O . THR A 1 478 ? 18.276 4.964 -64.578 1.00 91.38 478 THR A O 1
ATOM 3835 N N . ALA A 1 479 ? 19.904 4.739 -66.100 1.00 90.56 479 ALA A N 1
ATOM 3836 C CA . ALA A 1 479 ? 19.117 3.909 -67.015 1.00 90.56 479 ALA A CA 1
ATOM 3837 C C . ALA A 1 479 ? 18.664 2.565 -66.404 1.00 90.56 479 ALA A C 1
ATOM 3839 O O . ALA A 1 479 ? 17.656 2.013 -66.838 1.00 90.56 479 ALA A O 1
ATOM 3840 N N . ARG A 1 480 ? 19.398 2.037 -65.415 1.00 91.75 480 ARG A N 1
ATOM 3841 C CA . ARG A 1 480 ? 19.122 0.748 -64.759 1.00 91.75 480 ARG A CA 1
ATOM 3842 C C . ARG A 1 480 ? 18.499 0.939 -63.377 1.00 91.75 480 ARG A C 1
ATOM 3844 O O . ARG A 1 480 ? 17.464 0.341 -63.093 1.00 91.75 480 ARG A O 1
ATOM 3851 N N . ASN A 1 481 ? 19.069 1.824 -62.556 1.00 91.31 481 ASN A N 1
ATOM 3852 C CA . ASN A 1 481 ? 18.614 2.043 -61.177 1.00 91.31 481 ASN A CA 1
ATOM 3853 C C . ASN A 1 481 ? 17.421 3.010 -61.038 1.00 91.31 481 ASN A C 1
ATOM 3855 O O . ASN A 1 481 ? 16.791 3.059 -59.979 1.00 91.31 481 ASN A O 1
ATOM 3859 N N . GLN A 1 482 ? 17.074 3.749 -62.102 1.00 89.38 482 GLN A N 1
ATOM 3860 C CA . GLN A 1 482 ? 15.936 4.681 -62.166 1.00 89.38 482 GLN A CA 1
ATOM 3861 C C . GLN A 1 482 ? 16.007 5.849 -61.157 1.00 89.38 482 GLN A C 1
ATOM 3863 O O . GLN A 1 482 ? 14.981 6.450 -60.787 1.00 89.38 482 GLN A O 1
ATOM 3868 N N . LEU A 1 483 ? 17.218 6.184 -60.706 1.00 90.75 483 LEU A N 1
ATOM 3869 C CA . LEU A 1 483 ? 17.497 7.330 -59.846 1.00 90.75 483 LEU A CA 1
ATOM 3870 C C . LEU A 1 483 ? 17.827 8.569 -60.676 1.00 90.75 483 LEU A C 1
ATOM 3872 O O . LEU A 1 483 ? 18.300 8.479 -61.798 1.00 90.75 483 LEU A O 1
ATOM 3876 N N . ASN A 1 484 ? 17.546 9.746 -60.126 1.00 90.44 484 ASN A N 1
ATOM 3877 C CA . ASN A 1 484 ? 17.909 11.022 -60.733 1.00 90.44 484 ASN A CA 1
ATOM 3878 C C . ASN A 1 484 ? 18.436 11.975 -59.654 1.00 90.44 484 ASN A C 1
ATOM 3880 O O . ASN A 1 484 ? 18.305 11.703 -58.457 1.00 90.44 484 ASN A O 1
ATOM 3884 N N . SER A 1 485 ? 19.038 13.087 -60.079 1.00 90.81 485 SER A N 1
ATOM 3885 C CA . SER A 1 485 ? 19.666 14.052 -59.170 1.00 90.81 485 SER A CA 1
ATOM 3886 C C . SER A 1 485 ? 18.692 14.601 -58.128 1.00 90.81 485 SER A C 1
ATOM 3888 O O . SER A 1 485 ? 19.077 14.754 -56.977 1.00 90.81 485 SER A O 1
ATOM 3890 N N . SER A 1 486 ? 17.425 14.816 -58.494 1.00 90.31 486 SER A N 1
ATOM 3891 C CA . SER A 1 486 ? 16.388 15.295 -57.574 1.00 90.31 486 SER A CA 1
ATOM 3892 C C . SER A 1 486 ? 16.054 14.266 -56.488 1.00 90.31 486 SER A C 1
ATOM 3894 O O . SER A 1 486 ? 16.051 14.614 -55.312 1.00 90.31 486 SER A O 1
ATOM 3896 N N . LYS A 1 487 ? 15.855 12.988 -56.843 1.00 89.88 487 LYS A N 1
ATOM 3897 C CA . LYS A 1 487 ? 15.595 11.911 -55.869 1.00 89.88 487 LYS A CA 1
ATOM 3898 C C . LYS A 1 487 ? 16.759 11.745 -54.888 1.00 89.88 487 LYS A C 1
ATOM 3900 O O . LYS A 1 487 ? 16.534 11.619 -53.689 1.00 89.88 487 LYS A O 1
ATOM 3905 N N . LEU A 1 488 ? 17.997 11.764 -55.389 1.00 91.88 488 LEU A N 1
ATOM 3906 C CA . LEU A 1 488 ? 19.188 11.648 -54.544 1.00 91.88 488 LEU A CA 1
ATOM 3907 C C . LEU A 1 488 ? 19.378 12.879 -53.655 1.00 91.88 488 LEU A C 1
ATOM 3909 O O . LEU A 1 488 ? 19.619 12.729 -52.461 1.00 91.88 488 LEU A O 1
ATOM 3913 N N . ALA A 1 489 ? 19.214 14.084 -54.206 1.00 91.69 489 ALA A N 1
ATOM 3914 C CA . ALA A 1 489 ? 19.287 15.320 -53.435 1.00 91.69 489 ALA A CA 1
ATOM 3915 C C . ALA A 1 489 ? 18.234 15.359 -52.324 1.00 91.69 489 ALA A C 1
ATOM 3917 O O . ALA A 1 489 ? 18.552 15.778 -51.218 1.00 91.69 489 ALA A O 1
ATOM 3918 N N . HIS A 1 490 ? 17.022 14.866 -52.584 1.00 89.56 490 HIS A N 1
ATOM 3919 C CA . HIS A 1 490 ? 15.952 14.789 -51.594 1.00 89.56 490 HIS A CA 1
ATOM 3920 C C . HIS A 1 490 ? 16.303 13.886 -50.402 1.00 89.56 490 HIS A C 1
ATOM 3922 O O . HIS A 1 490 ? 16.104 14.263 -49.247 1.00 89.56 490 HIS A O 1
ATOM 3928 N N . VAL A 1 491 ? 16.850 12.695 -50.654 1.00 90.62 491 VAL A N 1
ATOM 3929 C CA . VAL A 1 491 ? 17.235 11.776 -49.571 1.00 90.62 491 VAL A CA 1
ATOM 3930 C C . VAL A 1 491 ? 18.453 12.313 -48.815 1.00 90.62 491 VAL A C 1
ATOM 3932 O O . VAL A 1 491 ? 18.444 12.397 -47.583 1.00 90.62 491 VAL A O 1
ATOM 3935 N N . PHE A 1 492 ? 19.493 12.722 -49.546 1.00 92.69 492 PHE A N 1
ATOM 3936 C CA . PHE A 1 492 ? 20.775 13.082 -48.946 1.00 92.69 492 PHE A CA 1
ATOM 3937 C C . PHE A 1 492 ? 20.804 14.481 -48.327 1.00 92.69 492 PHE A C 1
ATOM 3939 O O . PHE A 1 492 ? 21.608 14.716 -47.426 1.00 92.69 492 PHE A O 1
ATOM 3946 N N . SER A 1 493 ? 19.898 15.389 -48.709 1.00 89.94 493 SER A N 1
ATOM 3947 C CA . SER A 1 493 ? 19.760 16.687 -48.033 1.00 89.94 493 SER A CA 1
ATOM 3948 C C . SER A 1 493 ? 19.348 16.528 -46.578 1.00 89.94 493 SER A C 1
ATOM 3950 O O . SER A 1 493 ? 19.760 17.314 -45.733 1.00 89.94 493 SER A O 1
ATOM 3952 N N . ARG A 1 494 ? 18.567 15.490 -46.272 1.00 88.88 494 ARG A N 1
ATOM 3953 C CA . ARG A 1 494 ? 18.078 15.208 -44.922 1.00 88.88 494 ARG A CA 1
ATOM 3954 C C . ARG A 1 494 ? 19.122 14.444 -44.119 1.00 88.88 494 ARG A C 1
ATOM 3956 O O . ARG A 1 494 ? 19.464 14.862 -43.016 1.00 88.88 494 ARG A O 1
ATOM 3963 N N . CYS A 1 495 ? 19.699 13.377 -44.682 1.00 88.69 495 CYS A N 1
ATOM 3964 C CA . CYS A 1 495 ? 20.646 12.555 -43.927 1.00 88.69 495 CYS A CA 1
ATOM 3965 C C . CYS A 1 495 ? 21.984 13.251 -43.649 1.00 88.69 495 CYS A C 1
ATOM 3967 O O . CYS A 1 495 ? 22.539 13.058 -42.572 1.00 88.69 495 CYS A O 1
ATOM 3969 N N . LEU A 1 496 ? 22.478 14.107 -44.553 1.00 91.56 496 LEU A N 1
ATOM 3970 C CA . LEU A 1 496 ? 23.703 14.883 -44.314 1.00 91.56 496 LEU A CA 1
ATOM 3971 C C . LEU A 1 496 ? 23.520 15.988 -43.263 1.00 91.56 496 LEU A C 1
ATOM 3973 O O . LEU A 1 496 ? 24.519 16.454 -42.721 1.00 91.56 496 LEU A O 1
ATOM 3977 N N . LEU A 1 497 ? 22.272 16.362 -42.959 1.00 87.88 497 LEU A N 1
ATOM 3978 C CA . LEU A 1 497 ? 21.894 17.294 -41.891 1.00 87.88 497 LEU A CA 1
ATOM 3979 C C . LEU A 1 497 ? 21.438 16.596 -40.607 1.00 87.88 497 LEU A C 1
ATOM 3981 O O . LEU A 1 497 ? 21.005 17.258 -39.673 1.00 87.88 497 LEU A O 1
ATOM 3985 N N . GLY A 1 498 ? 21.497 15.262 -40.544 1.00 80.38 498 GLY A N 1
ATOM 3986 C CA . GLY A 1 498 ? 21.001 14.521 -39.382 1.00 80.38 498 GLY A CA 1
ATOM 3987 C C . GLY A 1 498 ? 19.476 14.571 -39.209 1.00 80.38 498 GLY A C 1
ATOM 3988 O O . GLY A 1 498 ? 18.972 14.145 -38.171 1.00 80.38 498 GLY A O 1
ATOM 3989 N N . ALA A 1 499 ? 18.733 15.062 -40.209 1.00 70.12 499 ALA A N 1
ATOM 3990 C CA . ALA A 1 499 ? 17.278 15.128 -40.194 1.00 70.12 499 ALA A CA 1
ATOM 3991 C C . ALA A 1 499 ? 16.662 13.804 -40.699 1.00 70.12 499 ALA A C 1
ATOM 3993 O O . ALA A 1 499 ? 17.131 13.234 -41.697 1.00 70.12 499 ALA A O 1
ATOM 3994 N N . PRO A 1 500 ? 15.595 13.290 -40.058 1.00 62.97 500 PRO A N 1
ATOM 3995 C CA . PRO A 1 500 ? 14.882 12.112 -40.544 1.00 62.97 500 PRO A CA 1
ATOM 3996 C C . PRO A 1 500 ? 14.175 12.403 -41.878 1.00 62.97 500 PRO A C 1
ATOM 3998 O O . PRO A 1 500 ? 13.670 13.501 -42.108 1.00 62.97 500 PRO A O 1
ATOM 4001 N N . VAL A 1 501 ? 14.089 11.393 -42.755 1.00 56.34 501 VAL A N 1
ATOM 4002 C CA . VAL A 1 501 ? 13.553 11.546 -44.128 1.00 56.34 501 VAL A CA 1
ATOM 4003 C C . VAL A 1 501 ? 12.086 12.020 -44.142 1.00 56.34 501 VAL A C 1
ATOM 4005 O O . VAL A 1 501 ? 11.660 12.704 -45.067 1.00 56.34 501 VAL A O 1
ATOM 4008 N N . VAL A 1 502 ? 11.329 11.694 -43.089 1.00 53.31 502 VAL A N 1
ATOM 4009 C CA . VAL A 1 502 ? 9.867 11.875 -42.988 1.00 53.31 502 VAL A CA 1
ATOM 4010 C C . VAL A 1 502 ? 9.459 13.242 -42.403 1.00 53.31 502 VAL A C 1
ATOM 4012 O O . VAL A 1 502 ? 8.277 13.579 -42.395 1.00 53.31 502 VAL A O 1
ATOM 4015 N N . GLN A 1 503 ? 10.399 14.056 -41.911 1.00 58.41 503 GLN A N 1
ATOM 4016 C CA . GLN A 1 503 ? 10.067 15.388 -41.387 1.00 58.41 503 GLN A CA 1
ATOM 4017 C C . GLN A 1 503 ? 9.712 16.378 -42.507 1.00 58.41 503 GLN A C 1
ATOM 4019 O O . GLN A 1 503 ? 10.276 16.338 -43.604 1.00 58.41 503 GLN A O 1
ATOM 4024 N N . SER A 1 504 ? 8.777 17.291 -42.212 1.00 54.31 504 SER A N 1
ATOM 4025 C CA . SER A 1 504 ? 8.415 18.393 -43.108 1.00 54.31 504 SER A CA 1
ATOM 4026 C C . SER A 1 504 ? 9.655 19.224 -43.457 1.00 54.31 504 SER A C 1
ATOM 4028 O O . SER A 1 504 ? 10.447 19.503 -42.552 1.00 54.31 504 SER A O 1
ATOM 4030 N N . PRO A 1 505 ? 9.829 19.632 -44.728 1.00 60.94 505 PRO A N 1
ATOM 4031 C CA . PRO A 1 505 ? 11.001 20.383 -45.152 1.00 60.94 505 PRO A CA 1
ATOM 4032 C C . PRO A 1 505 ? 11.183 21.640 -44.297 1.00 60.94 505 PRO A C 1
ATOM 4034 O O . PRO A 1 505 ? 10.255 22.422 -44.091 1.00 60.94 505 PRO A O 1
ATOM 4037 N N . THR A 1 506 ? 12.392 21.804 -43.772 1.00 71.69 506 THR A N 1
ATOM 4038 C CA . THR A 1 506 ? 12.843 23.041 -43.140 1.00 71.69 506 THR A CA 1
ATOM 4039 C C . THR A 1 506 ? 13.526 23.915 -44.187 1.00 71.69 506 THR A C 1
ATOM 4041 O O . THR A 1 506 ? 14.066 23.421 -45.180 1.00 71.69 506 THR A O 1
ATOM 4044 N N . THR A 1 507 ? 13.607 25.221 -43.931 1.00 75.56 507 THR A N 1
ATOM 4045 C CA . THR A 1 507 ? 14.339 26.156 -44.799 1.00 75.56 507 THR A CA 1
ATOM 4046 C C . THR A 1 507 ? 15.776 25.685 -45.077 1.00 75.56 507 THR A C 1
ATOM 4048 O O . THR A 1 507 ? 16.300 25.910 -46.164 1.00 75.56 507 THR A O 1
ATOM 4051 N N . LYS A 1 508 ? 16.405 24.980 -44.124 1.00 78.94 508 LYS A N 1
ATOM 4052 C CA . LYS A 1 508 ? 17.753 24.410 -44.262 1.00 78.94 508 LYS A CA 1
ATOM 4053 C C . LYS A 1 508 ? 17.798 23.176 -45.166 1.00 78.94 508 LYS A C 1
ATOM 4055 O O . LYS A 1 508 ? 18.681 23.095 -46.019 1.00 78.94 508 LYS A O 1
ATOM 4060 N N . THR A 1 509 ? 16.844 22.247 -45.040 1.00 82.56 509 THR A N 1
ATOM 4061 C CA . THR A 1 509 ? 16.780 21.074 -45.932 1.00 82.56 509 THR A CA 1
ATOM 4062 C C . THR A 1 509 ? 16.528 21.487 -47.380 1.00 82.56 509 THR A C 1
ATOM 4064 O O . THR A 1 509 ? 17.123 20.898 -48.275 1.00 82.56 509 THR A O 1
ATOM 4067 N N . ASP A 1 510 ? 15.748 22.547 -47.620 1.00 83.38 510 ASP A N 1
ATOM 4068 C CA . ASP A 1 510 ? 15.489 23.071 -48.971 1.00 83.38 510 ASP A CA 1
ATOM 4069 C C . ASP A 1 510 ? 16.713 23.761 -49.590 1.00 83.38 510 ASP A C 1
ATOM 4071 O O . ASP A 1 510 ? 16.932 23.712 -50.804 1.00 83.38 510 ASP A O 1
ATOM 4075 N N . VAL A 1 511 ? 17.519 24.445 -48.773 1.00 83.50 511 VAL A N 1
ATOM 4076 C CA . VAL A 1 511 ? 18.812 25.000 -49.208 1.00 83.50 511 VAL A CA 1
ATOM 4077 C C . VAL A 1 511 ? 19.760 23.860 -49.575 1.00 83.50 511 VAL A C 1
ATOM 4079 O O . VAL A 1 511 ? 20.317 23.860 -50.673 1.00 83.50 511 VAL A O 1
ATOM 4082 N N . MET A 1 512 ? 19.874 22.847 -48.716 1.00 86.50 512 MET A N 1
ATOM 4083 C CA . MET A 1 512 ? 20.737 21.692 -48.953 1.00 86.50 512 MET A CA 1
ATOM 4084 C C . MET A 1 512 ? 20.296 20.865 -50.170 1.00 86.50 512 MET A C 1
ATOM 4086 O O . MET A 1 512 ? 21.127 20.462 -50.976 1.00 86.50 512 MET A O 1
ATOM 4090 N N . GLU A 1 513 ? 18.994 20.657 -50.367 1.00 88.81 513 GLU A N 1
ATOM 4091 C CA . GLU A 1 513 ? 18.447 19.926 -51.518 1.00 88.81 513 GLU A CA 1
ATOM 4092 C C . GLU A 1 513 ? 18.744 20.640 -52.846 1.00 88.81 513 GLU A C 1
ATOM 4094 O O . GLU A 1 513 ? 19.151 20.001 -53.823 1.00 88.81 513 GLU A O 1
ATOM 4099 N N . ARG A 1 514 ? 18.634 21.977 -52.879 1.00 85.44 514 ARG A N 1
ATOM 4100 C CA . ARG A 1 514 ? 19.025 22.785 -54.048 1.00 85.44 514 ARG A CA 1
ATOM 4101 C C . ARG A 1 514 ? 20.522 22.693 -54.333 1.00 85.44 514 ARG A C 1
ATOM 4103 O O . ARG A 1 514 ? 20.911 22.529 -55.489 1.00 85.44 514 ARG A O 1
ATOM 4110 N N . LEU A 1 515 ? 21.351 22.758 -53.294 1.00 84.38 515 LEU A N 1
ATOM 4111 C CA . LEU A 1 515 ? 22.805 22.650 -53.417 1.00 84.38 515 LEU A CA 1
ATOM 4112 C C . LEU A 1 515 ? 23.234 21.276 -53.928 1.00 84.38 515 LEU A C 1
ATOM 4114 O O . LEU A 1 515 ? 23.982 21.190 -54.899 1.00 84.38 515 LEU A O 1
ATOM 4118 N N . LEU A 1 516 ? 22.715 20.200 -53.337 1.00 88.62 516 LEU A N 1
ATOM 4119 C CA . LEU A 1 516 ? 22.992 18.836 -53.783 1.00 88.62 516 LEU A CA 1
ATOM 4120 C C . LEU A 1 516 ? 22.533 18.614 -55.225 1.00 88.62 516 LEU A C 1
ATOM 4122 O O . LEU A 1 516 ? 23.284 18.056 -56.020 1.00 88.62 516 LEU A O 1
ATOM 4126 N N . SER A 1 517 ? 21.349 19.110 -55.596 1.00 87.19 517 SER A N 1
ATOM 4127 C CA . SER A 1 517 ? 20.870 19.041 -56.983 1.00 87.19 517 SER A CA 1
ATOM 4128 C C . SER A 1 517 ? 21.834 19.732 -57.954 1.00 87.19 517 SER A C 1
ATOM 4130 O O . SER A 1 517 ? 22.085 19.210 -59.042 1.00 87.19 517 SER A O 1
ATOM 4132 N N . HIS A 1 518 ? 22.413 20.872 -57.561 1.00 83.94 518 HIS A N 1
ATOM 4133 C CA . HIS A 1 518 ? 23.434 21.561 -58.348 1.00 83.94 518 HIS A CA 1
ATOM 4134 C C . HIS A 1 518 ? 24.728 20.737 -58.453 1.00 83.94 518 HIS A C 1
ATOM 4136 O O . HIS A 1 518 ? 25.145 20.416 -59.563 1.00 83.94 518 HIS A O 1
ATOM 4142 N N . PHE A 1 519 ? 25.317 20.307 -57.331 1.00 83.75 519 PHE A N 1
ATOM 4143 C CA . PHE A 1 519 ? 26.567 19.529 -57.325 1.00 83.75 519 PHE A CA 1
ATOM 4144 C C . PHE A 1 519 ? 26.472 18.229 -58.133 1.00 83.75 519 PHE A C 1
ATOM 4146 O O . PHE A 1 519 ? 27.407 17.862 -58.848 1.00 83.75 519 PHE A O 1
ATOM 4153 N N . LEU A 1 520 ? 25.332 17.540 -58.040 1.00 87.12 520 LEU A N 1
ATOM 4154 C 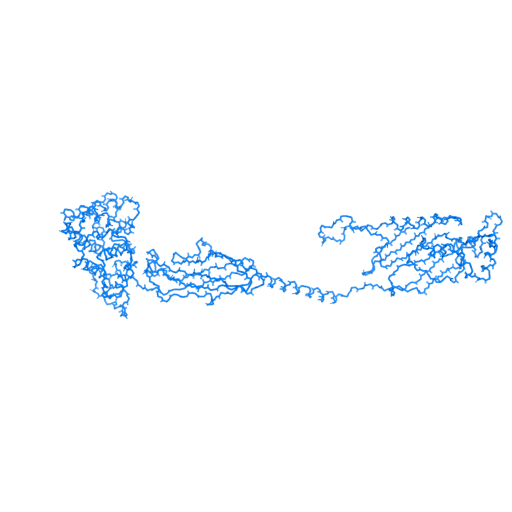CA . LEU A 1 520 ? 25.085 16.286 -58.746 1.00 87.12 520 LEU A CA 1
ATOM 4155 C C . LEU A 1 520 ? 24.895 16.472 -60.261 1.00 87.12 520 LEU A C 1
ATOM 4157 O O . LEU A 1 520 ? 25.071 15.508 -61.002 1.00 87.12 520 LEU A O 1
ATOM 4161 N N . THR A 1 521 ? 24.547 17.676 -60.732 1.00 82.75 521 THR A N 1
ATOM 4162 C CA . THR A 1 521 ? 24.284 17.953 -62.157 1.00 82.75 521 THR A CA 1
ATOM 4163 C C . THR A 1 521 ? 25.440 18.649 -62.869 1.00 82.75 521 THR A C 1
ATOM 4165 O O . THR A 1 521 ? 25.761 18.277 -63.995 1.00 82.75 521 THR A O 1
ATOM 4168 N N . THR A 1 522 ? 26.080 19.640 -62.243 1.00 77.38 522 THR A N 1
ATOM 4169 C CA . THR A 1 522 ? 27.137 20.450 -62.881 1.00 77.38 522 THR A CA 1
ATOM 4170 C C . THR A 1 522 ? 28.532 19.876 -62.675 1.00 77.38 522 THR A C 1
ATOM 4172 O O . THR A 1 522 ? 29.431 20.113 -63.480 1.00 77.38 522 THR A O 1
ATOM 4175 N N . GLY A 1 523 ? 28.725 19.103 -61.605 1.00 64.44 523 GLY A N 1
ATOM 4176 C CA . GLY A 1 523 ? 30.006 18.502 -61.263 1.00 64.44 523 GLY A CA 1
ATOM 4177 C C . GLY A 1 523 ? 31.088 19.486 -60.809 1.00 64.44 523 GLY A C 1
ATOM 4178 O O . GLY A 1 523 ? 32.218 19.048 -60.586 1.00 64.44 523 GLY A O 1
ATOM 4179 N N . THR A 1 524 ? 30.749 20.769 -60.664 1.00 61.62 524 THR A N 1
ATOM 4180 C CA . THR A 1 524 ? 31.597 21.835 -60.117 1.00 61.62 524 THR A CA 1
ATOM 4181 C C . THR A 1 524 ? 31.270 22.073 -58.647 1.00 61.62 524 THR A C 1
ATOM 4183 O O . THR A 1 524 ? 30.096 22.226 -58.308 1.00 61.62 524 THR A O 1
ATOM 4186 N N . LEU A 1 525 ? 32.312 22.106 -57.805 1.00 53.50 525 LEU A N 1
ATOM 4187 C CA . LEU A 1 525 ? 32.229 22.503 -56.396 1.00 53.50 525 LEU A CA 1
ATOM 4188 C C . LEU A 1 525 ? 32.107 24.033 -56.239 1.00 53.50 525 LEU A C 1
ATOM 4190 O O . LEU A 1 525 ? 32.828 24.759 -56.966 1.00 53.50 525 LEU A O 1
#

Radius of gyration: 55.12 Å; chains: 1; bounding box: 117×48×141 Å

Organism: NCBI:txid120398

Sequence (525 aa):
VAIRMKLYDSPICFVCAHLAAHTHNVAGRNADFANILTKIEFRESLLDDVNVGYQDPTDHVLTIHNHDFIFWLGDLNYRLVEDANFTVEDCFVHVEKRNFDLLLSRDQLNQEREKGNVFQGFEEGPITFAPTYKFQAGTSFYDRRPEKKVRAPAWCDRILWKAQPDTVKLRHYGAAMELDMSDHKPVGAQFLIKVNYEVEEKKDAVQREICRELDKWESDNKPKISISDNNLVHFDAVSYMVPQTKSLWIENTGLVVAHFQMAPKLQETALSKPWLTVTPTYGMIPPKERFELKVTIHVTIDAARVISSGKDTLDDTLILRVANGADHFLVVSGDYLPSCFGCSLEQLVVQVEPVRSLKPIKREAAVSQKIPKELWRMVDALYTHGLDAPAIFLDTDQSEAAVLREALDTGAVFPPHRPQSMAALLVHWLQSLRESVVPDETLTSESSSRTIIDGLSTIHYNVFIYVISFLREVLLHTARNQLNSSKLAHVFSRCLLGAPVVQSPTTKTDVMERLLSHFLTTGTL